Protein AF-B4CXI8-F1 (afdb_monomer_lite)

Sequence (390 aa):
MQQAVDWVYRADRFRELRPADNLKTLNFENDAVPLWERIGKAALFAEHVNKQRDRIVARIQELKQTIEDETHALPAFPRALFTRPLEKIRNILDGALRETPGESGTQRKQHEEPGTLRYHLQNLDVAHATEKLDALAREVGLDGDPPKPLAEIGGHLASGYREFRATFEKVAGDLENQTARIRAIDAQTLHAPADFDPLENWNTIKARPGIIADALSEELPVEAERLLQEFDAPAKLGNFQPLMQEARKLLESPKATLGALGGDVLTAENRLTGYREHLLAESGINVLVAALNAIMRALERPQVPSASVNDLASQPTLKAAKELVAQRAADCRQEGGAALVSTGVTFERWAETFTALENRQEPELSTSEADALVKGRLLRRTYALGGPAE

Organism: NCBI:txid497964

Structure (mmCIF, N/CA/C/O backbone):
data_AF-B4CXI8-F1
#
_entry.id   AF-B4CXI8-F1
#
loop_
_atom_site.group_PDB
_atom_site.id
_atom_site.type_symbol
_atom_site.label_atom_id
_atom_site.label_alt_id
_atom_site.label_comp_id
_atom_site.label_asym_id
_atom_site.label_entity_id
_atom_site.label_seq_id
_atom_site.pdbx_PDB_ins_code
_atom_site.Cartn_x
_atom_site.Cartn_y
_atom_site.Cartn_z
_atom_site.occupancy
_atom_site.B_iso_or_equiv
_atom_site.auth_seq_id
_atom_site.auth_comp_id
_atom_site.auth_asym_id
_atom_site.auth_atom_id
_atom_site.pdbx_PDB_model_num
ATOM 1 N N . MET A 1 1 ? 49.741 -8.094 -59.072 1.00 60.12 1 MET A N 1
ATOM 2 C CA . MET A 1 1 ? 48.309 -7.980 -59.432 1.00 60.12 1 MET A CA 1
ATOM 3 C C . MET A 1 1 ? 47.438 -8.860 -58.540 1.00 60.12 1 MET A C 1
ATOM 5 O O . MET A 1 1 ? 46.602 -8.309 -57.846 1.00 60.12 1 MET A O 1
ATOM 9 N N . GLN A 1 2 ? 47.697 -10.173 -58.449 1.00 62.91 2 GLN A N 1
ATOM 10 C CA . GLN A 1 2 ? 46.923 -11.091 -57.594 1.00 62.91 2 GLN A CA 1
ATOM 11 C C . GLN A 1 2 ? 46.882 -10.689 -56.107 1.00 62.91 2 GLN A C 1
ATOM 13 O O . GLN A 1 2 ? 45.812 -10.686 -55.522 1.00 62.91 2 GLN A O 1
ATOM 18 N N . GLN A 1 3 ? 48.002 -10.242 -55.520 1.00 67.19 3 GLN A N 1
ATOM 19 C CA . GLN A 1 3 ? 48.030 -9.736 -54.134 1.00 67.19 3 GLN A CA 1
ATOM 20 C C . GLN A 1 3 ? 47.141 -8.504 -53.907 1.00 67.19 3 GLN A C 1
ATOM 22 O O . GLN A 1 3 ? 46.532 -8.384 -52.852 1.00 67.19 3 GLN A O 1
ATOM 27 N N . ALA A 1 4 ? 47.039 -7.602 -54.888 1.00 71.25 4 ALA A N 1
ATOM 28 C CA . ALA A 1 4 ? 46.167 -6.432 -54.789 1.00 71.25 4 ALA A CA 1
ATOM 29 C C . ALA A 1 4 ? 44.686 -6.828 -54.918 1.00 71.25 4 ALA A C 1
ATOM 31 O O . ALA A 1 4 ? 43.844 -6.298 -54.203 1.00 71.25 4 ALA A O 1
ATOM 32 N N . VAL A 1 5 ? 44.377 -7.805 -55.780 1.00 72.69 5 VAL A N 1
ATOM 33 C CA . VAL A 1 5 ? 43.031 -8.389 -55.904 1.00 72.69 5 VAL A CA 1
ATOM 34 C C . VAL A 1 5 ? 42.634 -9.107 -54.612 1.00 72.69 5 VAL A C 1
ATOM 36 O O . VAL A 1 5 ? 41.563 -8.846 -54.080 1.00 72.69 5 VAL A O 1
ATOM 39 N N . ASP A 1 6 ? 43.529 -9.921 -54.054 1.00 75.44 6 ASP A N 1
ATOM 40 C CA . ASP A 1 6 ? 43.335 -10.661 -52.802 1.00 75.44 6 ASP A CA 1
ATOM 41 C C . ASP A 1 6 ? 43.170 -9.757 -51.568 1.00 75.44 6 ASP A C 1
ATOM 43 O O . ASP A 1 6 ? 42.535 -10.145 -50.583 1.00 75.44 6 ASP A O 1
ATOM 47 N N . TRP A 1 7 ? 43.741 -8.551 -51.617 1.00 81.81 7 TRP A N 1
ATOM 48 C CA . TRP A 1 7 ? 43.591 -7.530 -50.580 1.00 81.81 7 TRP A CA 1
ATOM 49 C C . TRP A 1 7 ? 42.216 -6.851 -50.619 1.00 81.81 7 TRP A C 1
ATOM 51 O O . TRP A 1 7 ? 41.669 -6.472 -49.582 1.00 81.81 7 TRP A O 1
ATOM 61 N N . VAL A 1 8 ? 41.642 -6.717 -51.817 1.00 77.50 8 VAL A N 1
ATOM 62 C CA . VAL A 1 8 ? 40.345 -6.070 -52.044 1.00 77.50 8 VAL A CA 1
ATOM 63 C C . VAL A 1 8 ? 39.193 -7.062 -51.903 1.00 77.50 8 VAL A C 1
ATOM 65 O O . VAL A 1 8 ? 38.181 -6.721 -51.296 1.00 77.50 8 VAL A O 1
ATOM 68 N N . TYR A 1 9 ? 39.331 -8.288 -52.418 1.00 79.81 9 TYR A N 1
ATOM 69 C CA . TYR A 1 9 ? 38.249 -9.270 -52.444 1.00 79.81 9 TYR A CA 1
ATOM 70 C C . TYR A 1 9 ? 38.735 -10.725 -52.437 1.00 79.81 9 TYR A C 1
ATOM 72 O O . TYR A 1 9 ? 39.538 -11.132 -53.273 1.00 79.81 9 TYR A O 1
ATOM 80 N N . ARG A 1 10 ? 38.162 -11.540 -51.538 1.00 83.12 10 ARG A N 1
ATOM 81 C CA . ARG A 1 10 ? 38.277 -13.008 -51.543 1.00 83.12 10 ARG A CA 1
ATOM 82 C C . ARG A 1 10 ? 36.940 -13.665 -51.209 1.00 83.12 10 ARG A C 1
ATOM 84 O O . ARG A 1 10 ? 36.555 -13.725 -50.045 1.00 83.12 10 ARG A O 1
ATOM 91 N N . ALA A 1 11 ? 36.259 -14.188 -52.228 1.00 77.50 11 ALA A N 1
ATOM 92 C CA . ALA A 1 11 ? 34.907 -14.744 -52.113 1.00 77.50 11 ALA A CA 1
ATOM 93 C C . ALA A 1 11 ? 34.785 -15.873 -51.074 1.00 77.50 11 ALA A C 1
ATOM 95 O O . ALA A 1 11 ? 33.886 -15.836 -50.236 1.00 77.50 11 ALA A O 1
ATOM 96 N N . ASP A 1 12 ? 35.696 -16.848 -51.105 1.00 83.38 12 ASP A N 1
ATOM 97 C CA . ASP A 1 12 ? 35.622 -18.029 -50.234 1.00 83.38 12 ASP A CA 1
ATOM 98 C C . ASP A 1 12 ? 35.820 -17.643 -48.765 1.00 83.38 12 ASP A C 1
ATOM 100 O O . ASP A 1 12 ? 35.023 -18.003 -47.903 1.00 83.38 12 ASP A O 1
ATOM 104 N N . ARG A 1 13 ? 36.823 -16.800 -48.492 1.00 82.25 13 ARG A N 1
ATOM 105 C CA . ARG A 1 13 ? 37.116 -16.312 -47.138 1.00 82.25 13 ARG A CA 1
ATOM 106 C C . ARG A 1 13 ? 36.057 -15.358 -46.605 1.00 82.25 13 ARG A C 1
ATOM 108 O O . ARG A 1 13 ? 35.780 -15.382 -45.413 1.00 82.25 13 ARG A O 1
ATOM 115 N N . PHE A 1 14 ? 35.441 -14.557 -47.471 1.00 80.19 14 PHE A N 1
ATOM 116 C CA . PHE A 1 14 ? 34.340 -13.676 -47.089 1.00 80.19 14 PHE A CA 1
ATOM 117 C C . PHE A 1 14 ? 33.129 -14.470 -46.577 1.00 80.19 14 PHE A C 1
ATOM 119 O O . PHE A 1 14 ? 32.518 -14.080 -45.588 1.00 80.19 14 PHE A O 1
ATOM 126 N N . ARG A 1 15 ? 32.812 -15.614 -47.203 1.00 81.12 15 ARG A N 1
ATOM 127 C CA . ARG A 1 15 ? 31.715 -16.503 -46.771 1.00 81.12 15 ARG A CA 1
ATOM 128 C C . ARG A 1 15 ? 32.012 -17.258 -45.474 1.00 81.12 15 ARG A C 1
ATOM 130 O O . ARG A 1 15 ? 31.083 -17.688 -44.803 1.00 81.12 15 ARG A O 1
ATOM 137 N N . GLU A 1 16 ? 33.287 -17.430 -45.134 1.00 86.19 16 GLU A N 1
ATOM 138 C CA . GLU A 1 16 ? 33.738 -18.102 -43.908 1.00 86.19 16 GLU A CA 1
ATOM 139 C C . GLU A 1 16 ? 33.805 -17.170 -42.686 1.00 86.19 16 GLU A C 1
ATOM 141 O O . GLU A 1 16 ? 34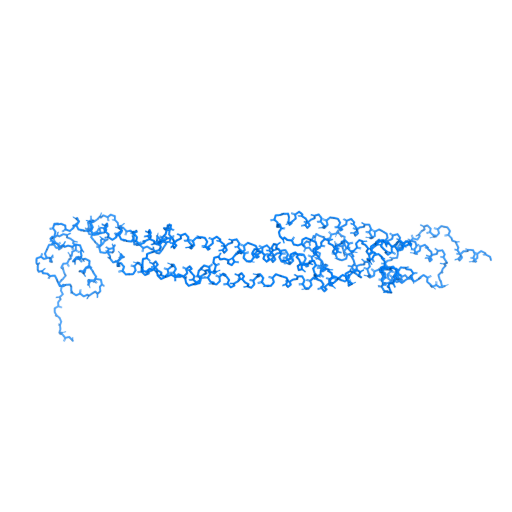.078 -17.642 -41.578 1.00 86.19 16 GLU A O 1
ATOM 146 N N . LEU A 1 17 ? 33.585 -15.859 -42.863 1.00 84.81 17 LEU A N 1
ATOM 147 C CA . LEU A 1 17 ? 33.659 -14.892 -41.770 1.00 84.81 17 LEU A CA 1
ATOM 148 C C . LEU A 1 17 ? 32.640 -15.213 -40.675 1.00 84.81 17 LEU A C 1
ATOM 150 O O . LEU A 1 17 ? 31.476 -15.514 -40.933 1.00 84.81 17 LEU A O 1
ATOM 154 N N . ARG A 1 18 ? 33.099 -15.110 -39.429 1.00 82.75 18 ARG A N 1
ATOM 155 C CA . ARG A 1 18 ? 32.285 -15.316 -38.232 1.00 82.75 18 ARG A CA 1
ATOM 156 C C . ARG A 1 18 ? 32.152 -14.010 -37.452 1.00 82.75 18 ARG A C 1
ATOM 158 O O . ARG A 1 18 ? 33.042 -13.159 -37.556 1.00 82.75 18 ARG A O 1
ATOM 165 N N . PRO A 1 19 ? 31.073 -13.847 -36.664 1.00 77.81 19 PRO A N 1
ATOM 166 C CA . PRO A 1 19 ? 30.973 -12.753 -35.706 1.00 77.81 19 PRO A CA 1
ATOM 167 C C . PRO A 1 19 ? 32.204 -12.724 -34.795 1.00 77.81 19 PRO A C 1
ATOM 169 O O . PRO A 1 19 ? 32.743 -13.774 -34.450 1.00 77.81 19 PRO A O 1
ATOM 172 N N . ALA A 1 20 ? 32.660 -11.529 -34.422 1.00 77.31 20 ALA A N 1
ATOM 173 C CA . ALA A 1 20 ? 33.782 -11.404 -33.499 1.00 77.31 20 ALA A CA 1
ATOM 174 C C . ALA A 1 20 ? 33.385 -11.858 -32.088 1.00 77.31 20 ALA A C 1
ATOM 176 O O . ALA A 1 20 ? 32.296 -11.525 -31.622 1.00 77.31 20 ALA A O 1
ATOM 177 N N . ASP A 1 21 ? 34.305 -12.533 -31.394 1.00 72.50 21 ASP A N 1
ATOM 178 C CA . ASP A 1 21 ? 34.105 -12.971 -30.005 1.00 72.50 21 ASP A CA 1
ATOM 179 C C . ASP A 1 21 ? 33.901 -11.781 -29.051 1.00 72.50 21 ASP A C 1
ATOM 181 O O . ASP A 1 21 ? 33.153 -11.871 -28.081 1.00 72.50 21 ASP A O 1
ATOM 185 N N . ASN A 1 22 ? 34.533 -10.637 -29.346 1.00 81.06 22 ASN A N 1
ATOM 186 C CA . ASN A 1 22 ? 34.316 -9.378 -28.637 1.00 81.06 22 ASN A CA 1
ATOM 187 C C . ASN A 1 22 ? 34.065 -8.226 -29.618 1.00 81.06 22 ASN A C 1
ATOM 189 O O . ASN A 1 22 ? 35.006 -7.639 -30.162 1.00 81.06 22 ASN A O 1
ATOM 193 N N . LEU A 1 23 ? 32.791 -7.863 -29.794 1.00 80.94 23 LEU A N 1
ATOM 194 C CA . LEU A 1 23 ? 32.364 -6.797 -30.706 1.00 80.94 23 LEU A CA 1
ATOM 195 C C . LEU A 1 23 ? 33.044 -5.452 -30.409 1.00 80.94 23 LEU A C 1
ATOM 197 O O . LEU A 1 23 ? 33.414 -4.750 -31.344 1.00 80.94 23 LEU A O 1
ATOM 201 N N . LYS A 1 24 ? 33.312 -5.123 -29.137 1.00 80.94 24 LYS A N 1
ATOM 202 C CA . LYS A 1 24 ? 33.915 -3.835 -28.739 1.00 80.94 24 LYS A CA 1
ATOM 203 C C . LYS A 1 24 ? 35.345 -3.626 -29.252 1.00 80.94 24 LYS A C 1
ATOM 205 O O . LYS A 1 24 ? 35.841 -2.507 -29.222 1.00 80.94 24 LYS A O 1
ATOM 210 N N . THR A 1 25 ? 36.013 -4.692 -29.693 1.00 79.56 25 THR A N 1
ATOM 211 C CA . THR A 1 25 ? 37.388 -4.643 -30.226 1.00 79.56 25 THR A CA 1
ATOM 212 C C . THR A 1 25 ? 37.448 -4.493 -31.744 1.00 79.56 25 THR A C 1
ATOM 214 O O . THR A 1 25 ? 38.537 -4.414 -32.313 1.00 79.56 25 THR A O 1
ATOM 217 N N . LEU A 1 26 ? 36.294 -4.465 -32.417 1.00 80.62 26 LEU A N 1
ATOM 218 C CA . LEU A 1 26 ? 36.233 -4.272 -33.858 1.00 80.62 26 LEU A CA 1
ATOM 219 C C . LEU A 1 26 ? 36.736 -2.873 -34.226 1.00 80.62 26 LEU A C 1
ATOM 221 O O . LEU A 1 26 ? 36.219 -1.867 -33.752 1.00 80.62 26 LEU A O 1
ATOM 225 N N . ASN A 1 27 ? 37.731 -2.834 -35.111 1.00 80.94 27 ASN A N 1
ATOM 226 C CA . ASN A 1 27 ? 38.244 -1.612 -35.714 1.00 80.94 27 ASN A CA 1
ATOM 227 C C . ASN A 1 27 ? 38.227 -1.769 -37.239 1.00 80.94 27 ASN A C 1
ATOM 229 O O . ASN A 1 27 ? 38.983 -2.569 -37.799 1.00 80.94 27 ASN A O 1
ATOM 233 N N . PHE A 1 28 ? 37.353 -1.013 -37.901 1.00 81.62 28 PHE A N 1
ATOM 234 C CA . PHE A 1 28 ? 37.185 -1.053 -39.355 1.00 81.62 28 PHE A CA 1
ATOM 235 C C . PHE A 1 28 ? 38.150 -0.124 -40.105 1.00 81.62 28 PHE A C 1
ATOM 237 O O . PHE A 1 28 ? 38.255 -0.216 -41.324 1.00 81.62 28 PHE A O 1
ATOM 244 N N . GLU A 1 29 ? 38.905 0.717 -39.401 1.00 81.25 29 GLU A N 1
ATOM 245 C CA . GLU A 1 29 ? 39.892 1.635 -39.986 1.00 81.25 29 GLU A CA 1
ATOM 246 C C . GLU A 1 29 ? 41.309 1.040 -40.004 1.00 81.25 29 GLU A C 1
ATOM 248 O O . GLU A 1 29 ? 42.255 1.665 -40.475 1.00 81.25 29 GLU A O 1
ATOM 253 N N . ASN A 1 30 ? 41.484 -0.193 -39.517 1.00 82.81 30 ASN A N 1
ATOM 254 C CA . ASN A 1 30 ? 42.788 -0.846 -39.501 1.00 82.81 30 ASN A CA 1
ATOM 255 C C . ASN A 1 30 ? 43.227 -1.287 -40.909 1.00 82.81 30 ASN A C 1
ATOM 257 O O . ASN A 1 30 ? 42.871 -2.369 -41.379 1.00 82.81 30 ASN A O 1
ATOM 261 N N . ASP A 1 31 ? 44.065 -0.476 -41.549 1.00 80.44 31 ASP A N 1
ATOM 262 C CA . ASP A 1 31 ? 44.635 -0.753 -42.871 1.00 80.44 31 ASP A CA 1
ATOM 263 C C . ASP A 1 31 ? 45.638 -1.915 -42.907 1.00 80.44 31 ASP A C 1
ATOM 265 O O . ASP A 1 31 ? 46.066 -2.307 -43.988 1.00 80.44 31 ASP A O 1
ATOM 269 N N . ALA A 1 32 ? 45.983 -2.522 -41.767 1.00 84.12 32 ALA A N 1
ATOM 270 C CA . ALA A 1 32 ? 46.736 -3.777 -41.740 1.00 84.12 32 ALA A CA 1
ATOM 271 C C . ALA A 1 32 ? 45.868 -5.010 -42.074 1.00 84.12 32 ALA A C 1
ATOM 273 O O . ALA A 1 32 ? 46.399 -6.114 -42.200 1.00 84.12 32 ALA A O 1
ATOM 274 N N . VAL A 1 33 ? 44.546 -4.839 -42.209 1.00 85.56 33 VAL A N 1
ATOM 275 C CA . VAL A 1 33 ? 43.580 -5.909 -42.495 1.00 85.56 33 VAL A CA 1
ATOM 276 C C . VAL A 1 33 ? 42.985 -5.730 -43.905 1.00 85.56 33 VAL A C 1
ATOM 278 O O . VAL A 1 33 ? 42.644 -4.606 -44.291 1.00 85.56 33 VAL A O 1
ATOM 281 N N . PRO A 1 34 ? 42.804 -6.815 -44.687 1.00 86.56 34 PRO A N 1
ATOM 282 C CA . PRO A 1 34 ? 42.189 -6.744 -46.012 1.00 86.56 34 PRO A CA 1
ATOM 283 C C . PRO A 1 34 ? 40.810 -6.070 -46.013 1.00 86.56 34 PRO A C 1
ATOM 285 O O . PRO A 1 34 ? 40.027 -6.189 -45.068 1.00 86.56 34 PRO A O 1
ATOM 288 N N . LEU A 1 35 ? 40.477 -5.380 -47.107 1.00 84.31 35 LEU A N 1
ATOM 289 C CA . LEU A 1 35 ? 39.226 -4.622 -47.225 1.00 84.31 35 LEU A CA 1
ATOM 290 C C . LEU A 1 35 ? 37.986 -5.525 -47.127 1.00 84.31 35 LEU A C 1
ATOM 292 O O . LEU A 1 35 ? 37.035 -5.184 -46.426 1.00 84.31 35 LEU A O 1
ATOM 296 N N . TRP A 1 36 ? 38.006 -6.694 -47.775 1.00 86.62 36 TRP A N 1
ATOM 297 C CA . TRP A 1 36 ? 36.882 -7.637 -47.739 1.00 86.62 36 TRP A CA 1
ATOM 298 C C . TRP A 1 36 ? 36.571 -8.139 -46.323 1.00 86.62 36 TRP A C 1
ATOM 300 O O . TRP A 1 36 ? 35.405 -8.336 -45.990 1.00 86.62 36 TRP A O 1
ATOM 310 N N . GLU A 1 37 ? 37.589 -8.310 -45.476 1.00 86.00 37 GLU A N 1
ATOM 311 C CA . GLU A 1 37 ? 37.416 -8.752 -44.091 1.00 86.00 37 GLU A CA 1
ATOM 312 C C . GLU A 1 37 ? 36.790 -7.645 -43.235 1.00 86.00 37 GLU A C 1
ATOM 314 O O . GLU A 1 37 ? 35.876 -7.911 -42.454 1.00 86.00 37 GLU A O 1
ATOM 319 N N . ARG A 1 38 ? 37.225 -6.392 -43.424 1.00 86.12 38 ARG A N 1
ATOM 320 C CA . ARG A 1 38 ? 36.652 -5.220 -42.743 1.00 86.12 38 ARG A CA 1
ATOM 321 C C . ARG A 1 38 ? 35.181 -5.016 -43.110 1.00 86.12 38 ARG A C 1
ATOM 323 O O . ARG A 1 38 ? 34.351 -4.879 -42.215 1.00 86.12 38 ARG A O 1
ATOM 330 N N . ILE A 1 39 ? 34.850 -5.086 -44.404 1.00 85.81 39 ILE A N 1
ATOM 331 C CA . ILE A 1 39 ? 33.466 -4.992 -44.901 1.00 85.81 39 ILE A CA 1
ATOM 332 C C . ILE A 1 39 ? 32.610 -6.134 -44.346 1.00 85.81 39 ILE A C 1
ATOM 334 O O . ILE A 1 39 ? 31.503 -5.896 -43.867 1.00 85.81 39 ILE A O 1
ATOM 338 N N . GLY A 1 40 ? 33.113 -7.370 -44.373 1.00 85.50 40 GLY A N 1
ATOM 339 C CA . GLY A 1 40 ? 32.363 -8.519 -43.870 1.00 85.50 40 GLY A CA 1
ATOM 340 C C . GLY A 1 40 ? 32.109 -8.449 -42.361 1.00 85.50 40 GLY A C 1
ATOM 341 O O . GLY A 1 40 ? 30.989 -8.690 -41.917 1.00 85.50 40 GLY A O 1
ATOM 342 N N . LYS A 1 41 ? 33.101 -8.030 -41.563 1.00 86.88 41 LYS A N 1
ATOM 343 C CA . LYS A 1 41 ? 32.921 -7.803 -40.117 1.00 86.88 41 LYS A CA 1
ATOM 344 C C . LYS A 1 41 ? 31.943 -6.660 -39.821 1.00 86.88 41 LYS A C 1
ATOM 346 O O . LYS A 1 41 ? 31.151 -6.784 -38.890 1.00 86.88 41 LYS A O 1
ATOM 351 N N . ALA A 1 42 ? 31.954 -5.587 -40.614 1.00 86.38 42 ALA A N 1
ATOM 352 C CA . ALA A 1 42 ? 30.977 -4.505 -40.497 1.00 86.38 42 ALA A CA 1
ATOM 353 C C . ALA A 1 42 ? 29.550 -4.980 -40.828 1.00 86.38 42 ALA A C 1
ATOM 355 O O . ALA A 1 42 ? 28.613 -4.651 -40.101 1.00 86.38 42 ALA A O 1
ATOM 356 N N . ALA A 1 43 ? 29.383 -5.813 -41.861 1.00 86.62 43 ALA A N 1
ATOM 357 C CA . ALA A 1 43 ? 28.094 -6.415 -42.206 1.00 86.62 43 ALA A CA 1
ATOM 358 C C . ALA A 1 43 ? 27.557 -7.320 -41.081 1.00 86.62 43 ALA A C 1
ATOM 360 O O . ALA A 1 43 ? 26.394 -7.199 -40.701 1.00 86.62 43 ALA A O 1
ATOM 361 N N . LEU A 1 44 ? 28.414 -8.160 -40.491 1.00 87.62 44 LEU A N 1
ATOM 362 C CA . LEU A 1 44 ? 28.055 -9.010 -39.348 1.00 87.62 44 LEU A CA 1
ATOM 363 C C . LEU A 1 44 ? 27.682 -8.190 -38.103 1.00 87.62 44 LEU A C 1
ATOM 365 O O . LEU A 1 44 ? 26.757 -8.548 -37.374 1.00 87.62 44 LEU A O 1
ATOM 369 N N . PHE A 1 45 ? 28.371 -7.072 -37.859 1.00 90.12 45 PHE A N 1
ATOM 370 C CA . PHE A 1 45 ? 28.004 -6.153 -36.783 1.00 90.12 45 PHE A CA 1
ATOM 371 C C . PHE A 1 45 ? 26.642 -5.491 -37.043 1.00 90.12 45 PHE A C 1
ATOM 373 O O . PHE A 1 45 ? 25.800 -5.451 -36.147 1.00 90.12 45 PHE A O 1
ATOM 380 N N . ALA A 1 46 ? 26.374 -5.043 -38.271 1.00 89.12 46 ALA A N 1
ATOM 381 C CA . ALA A 1 46 ? 25.073 -4.487 -38.641 1.00 89.12 46 ALA A CA 1
ATOM 382 C C . ALA A 1 46 ? 23.934 -5.515 -38.490 1.00 89.12 46 ALA A C 1
ATOM 384 O O . ALA A 1 46 ? 22.847 -5.174 -38.017 1.00 89.12 46 ALA A O 1
ATOM 385 N N . GLU A 1 47 ? 24.172 -6.781 -38.840 1.00 89.88 47 GLU A N 1
ATOM 386 C CA . GLU A 1 47 ? 23.223 -7.874 -38.605 1.00 89.88 47 GLU A CA 1
ATOM 387 C C . GLU A 1 47 ? 22.963 -8.075 -37.104 1.00 89.88 47 GLU A C 1
ATOM 389 O O . GLU A 1 47 ? 21.807 -8.164 -36.682 1.00 89.88 47 GLU A O 1
ATOM 394 N N . HIS A 1 48 ? 24.017 -8.065 -36.281 1.00 89.94 48 HIS A N 1
ATOM 395 C CA . HIS A 1 48 ? 23.890 -8.147 -34.826 1.00 89.94 48 HIS A CA 1
ATOM 396 C C . HIS A 1 48 ? 23.029 -7.008 -34.259 1.00 89.94 48 HIS A C 1
ATOM 398 O O . HIS A 1 48 ? 22.108 -7.268 -33.483 1.00 89.94 48 HIS A O 1
ATOM 404 N N . VAL A 1 49 ? 23.284 -5.762 -34.670 1.00 92.31 49 VAL A N 1
ATOM 405 C CA . VAL A 1 49 ? 22.519 -4.587 -34.222 1.00 92.31 49 VAL A CA 1
ATOM 406 C C . VAL A 1 49 ? 21.042 -4.708 -34.608 1.00 92.31 49 VAL A C 1
ATOM 408 O O . VAL A 1 49 ? 20.173 -4.479 -33.766 1.00 92.31 49 VAL A O 1
ATOM 411 N N . ASN A 1 50 ? 20.735 -5.124 -35.842 1.00 92.38 50 ASN A N 1
ATOM 412 C CA . ASN A 1 50 ? 19.352 -5.344 -36.280 1.00 92.38 50 ASN A CA 1
ATOM 413 C C . ASN A 1 50 ? 18.662 -6.448 -35.469 1.00 92.38 50 ASN A C 1
ATOM 415 O O . ASN A 1 50 ? 17.545 -6.256 -34.990 1.00 92.38 50 ASN A O 1
ATOM 419 N N . LYS A 1 51 ? 19.346 -7.574 -35.242 1.00 92.19 51 LYS A N 1
ATOM 420 C CA . LYS A 1 51 ? 18.814 -8.675 -34.433 1.00 92.19 51 LYS A CA 1
ATOM 421 C C . LYS A 1 51 ? 18.529 -8.236 -32.996 1.00 92.19 51 LYS A C 1
ATOM 423 O O . LYS A 1 51 ? 17.496 -8.600 -32.438 1.00 92.19 51 LYS A O 1
ATOM 428 N N . GLN A 1 52 ? 19.422 -7.456 -32.388 1.00 92.19 52 GLN A N 1
ATOM 429 C CA . GLN A 1 52 ? 19.207 -6.927 -31.039 1.00 92.19 52 GLN A CA 1
ATOM 430 C C . GLN A 1 52 ? 18.063 -5.917 -30.990 1.00 92.19 52 GLN A C 1
ATOM 432 O O . GLN A 1 52 ? 17.247 -5.999 -30.074 1.00 92.19 52 GLN A O 1
ATOM 437 N N . ARG A 1 53 ? 17.938 -5.023 -31.985 1.00 94.12 53 ARG A N 1
ATOM 438 C CA . ARG A 1 53 ? 16.762 -4.149 -32.106 1.00 94.12 53 ARG A CA 1
ATOM 439 C C . ARG A 1 53 ? 15.489 -4.977 -32.062 1.00 94.12 53 ARG A C 1
ATOM 441 O O . ARG A 1 53 ? 14.624 -4.688 -31.244 1.00 94.12 53 ARG A O 1
ATOM 448 N N . ASP A 1 54 ? 15.365 -5.971 -32.937 1.00 94.31 54 ASP A N 1
ATOM 449 C CA . ASP A 1 54 ? 14.119 -6.729 -33.081 1.00 94.31 54 ASP A CA 1
ATOM 450 C C . ASP A 1 54 ? 13.745 -7.436 -31.776 1.00 94.31 54 ASP A C 1
ATOM 452 O O . ASP A 1 54 ? 12.588 -7.395 -31.356 1.00 94.31 54 ASP A O 1
ATOM 456 N N . ARG A 1 55 ? 14.742 -7.987 -31.071 1.00 95.12 55 ARG A N 1
ATOM 457 C CA . ARG A 1 55 ? 14.552 -8.565 -29.734 1.00 95.12 55 ARG A CA 1
ATOM 458 C C . ARG A 1 55 ? 14.083 -7.526 -28.716 1.00 95.12 55 ARG A C 1
ATOM 460 O O . ARG A 1 55 ? 13.119 -7.789 -28.002 1.00 95.12 55 ARG A O 1
ATOM 467 N N . ILE A 1 56 ? 14.727 -6.357 -28.647 1.00 96.06 56 ILE A N 1
ATOM 468 C CA . ILE A 1 56 ? 14.344 -5.286 -27.712 1.00 96.06 56 ILE A CA 1
ATOM 469 C C . ILE A 1 56 ? 12.928 -4.787 -28.014 1.00 96.06 56 ILE A C 1
ATOM 471 O O . ILE A 1 56 ? 12.120 -4.644 -27.101 1.00 96.06 56 ILE A O 1
ATOM 475 N N . VAL A 1 57 ? 12.597 -4.558 -29.286 1.00 95.44 57 VAL A N 1
ATOM 476 C CA . VAL A 1 57 ? 11.278 -4.066 -29.707 1.00 95.44 57 VAL A CA 1
ATOM 477 C C . VAL A 1 57 ? 10.176 -5.074 -29.387 1.00 95.44 57 VAL A C 1
ATOM 479 O O . VAL A 1 57 ? 9.137 -4.671 -28.862 1.00 95.44 57 VAL A O 1
ATOM 482 N N . ALA A 1 58 ? 10.400 -6.365 -29.649 1.00 95.50 58 ALA A N 1
ATOM 483 C CA . ALA A 1 58 ? 9.465 -7.419 -29.261 1.00 95.50 58 ALA A CA 1
ATOM 484 C C . ALA A 1 58 ? 9.264 -7.440 -27.739 1.00 95.50 58 ALA A C 1
ATOM 486 O O . ALA A 1 58 ? 8.131 -7.382 -27.256 1.00 95.50 58 ALA A O 1
ATOM 487 N N . ARG A 1 59 ? 10.366 -7.391 -26.979 1.00 95.69 59 ARG A N 1
ATOM 488 C CA . ARG A 1 59 ? 10.329 -7.395 -25.515 1.00 95.69 59 ARG A CA 1
ATOM 489 C C . ARG A 1 59 ? 9.594 -6.187 -24.935 1.00 95.69 59 ARG A C 1
ATOM 491 O O . ARG A 1 59 ? 8.867 -6.328 -23.959 1.00 95.69 59 ARG A O 1
ATOM 498 N N . ILE A 1 60 ? 9.724 -5.007 -25.541 1.00 96.50 60 ILE A N 1
ATOM 499 C CA . ILE A 1 60 ? 8.978 -3.806 -25.134 1.00 96.50 60 ILE A CA 1
ATOM 500 C C . ILE A 1 60 ? 7.465 -4.035 -25.203 1.00 96.50 60 ILE A C 1
ATOM 502 O O . ILE A 1 60 ? 6.755 -3.600 -24.298 1.00 96.50 60 ILE A O 1
ATOM 506 N N . GLN A 1 61 ? 6.961 -4.701 -26.247 1.00 95.81 61 GLN A N 1
ATOM 507 C CA . GLN A 1 61 ? 5.522 -4.966 -26.360 1.00 95.81 61 GLN A CA 1
ATOM 508 C C . GLN A 1 61 ? 5.046 -5.933 -25.277 1.00 95.81 61 GLN A C 1
ATOM 510 O O . GLN A 1 61 ? 4.033 -5.666 -24.635 1.00 95.81 61 GLN A O 1
ATOM 515 N N . GLU A 1 62 ? 5.811 -6.996 -25.019 1.00 95.50 62 GLU A N 1
ATOM 516 C CA . GLU A 1 62 ? 5.526 -7.940 -23.933 1.00 95.50 62 GLU A CA 1
ATOM 517 C C . GLU A 1 62 ? 5.456 -7.226 -22.578 1.00 95.50 62 GLU A C 1
ATOM 519 O O . GLU A 1 62 ? 4.481 -7.380 -21.851 1.00 95.50 62 GLU A O 1
ATOM 524 N N . LEU A 1 63 ? 6.447 -6.384 -22.260 1.00 96.31 63 LEU A N 1
ATOM 525 C CA . LEU A 1 63 ? 6.485 -5.652 -20.992 1.00 96.31 63 LEU A CA 1
ATOM 526 C C . LEU A 1 63 ? 5.334 -4.650 -20.856 1.00 96.31 63 LEU A C 1
ATOM 528 O O . LEU A 1 63 ? 4.758 -4.534 -19.778 1.00 96.31 63 LEU A O 1
ATOM 532 N N . LYS A 1 64 ? 4.974 -3.937 -21.933 1.00 96.06 64 LYS A N 1
ATOM 533 C CA . LYS A 1 64 ? 3.814 -3.030 -21.922 1.00 96.06 64 LYS A CA 1
ATOM 534 C C . LYS A 1 64 ? 2.522 -3.797 -21.642 1.00 96.06 64 LYS A C 1
ATOM 536 O O . LYS A 1 64 ? 1.719 -3.314 -20.850 1.00 96.06 64 LYS A O 1
ATOM 541 N N . GLN A 1 65 ? 2.352 -4.977 -22.239 1.00 95.75 65 GLN A N 1
ATOM 542 C CA . GLN A 1 65 ? 1.189 -5.824 -21.986 1.00 95.75 65 GLN A CA 1
ATOM 543 C C . GLN A 1 65 ? 1.174 -6.346 -20.545 1.00 95.75 65 GLN A C 1
ATOM 545 O O . GLN A 1 65 ? 0.159 -6.215 -19.875 1.00 95.75 65 GLN A O 1
ATOM 550 N N . THR A 1 66 ? 2.305 -6.839 -20.027 1.00 95.50 66 THR A N 1
ATOM 551 C CA . THR A 1 66 ? 2.408 -7.268 -18.623 1.00 95.50 66 THR A CA 1
ATOM 552 C C . THR A 1 66 ? 2.042 -6.140 -17.658 1.00 95.50 66 THR A C 1
ATOM 554 O O . THR A 1 66 ? 1.287 -6.370 -16.720 1.00 95.50 66 THR A O 1
ATOM 557 N N . ILE A 1 67 ? 2.528 -4.915 -17.892 1.00 95.69 67 ILE A N 1
ATOM 558 C CA . ILE A 1 67 ? 2.184 -3.752 -17.061 1.00 95.69 67 ILE A CA 1
ATOM 559 C C . ILE A 1 67 ? 0.678 -3.469 -17.105 1.00 95.69 67 ILE A C 1
ATOM 561 O O . ILE A 1 67 ? 0.091 -3.166 -16.066 1.00 95.69 67 ILE A O 1
ATOM 565 N N . GLU A 1 68 ? 0.054 -3.553 -18.280 1.00 93.94 68 GLU A N 1
ATOM 566 C CA . GLU A 1 68 ? -1.390 -3.350 -18.433 1.00 93.94 68 GLU A CA 1
ATOM 567 C C . GLU A 1 68 ? -2.184 -4.412 -17.660 1.00 93.94 68 GLU A C 1
ATOM 569 O O . GLU A 1 68 ? -3.044 -4.064 -16.851 1.00 93.94 68 GLU A O 1
ATOM 574 N N . ASP A 1 69 ? -1.836 -5.688 -17.834 1.00 94.31 69 ASP A N 1
ATOM 575 C CA . ASP A 1 69 ? -2.513 -6.819 -17.193 1.00 94.31 69 ASP A CA 1
ATOM 576 C C . ASP A 1 69 ? -2.379 -6.762 -15.662 1.00 94.31 69 ASP A C 1
ATOM 578 O O . ASP A 1 69 ? -3.367 -6.883 -14.935 1.00 94.31 69 ASP A O 1
ATOM 582 N N . GLU A 1 70 ? -1.167 -6.509 -15.156 1.00 94.12 70 GLU A N 1
ATOM 583 C CA . GLU A 1 70 ? -0.873 -6.431 -13.719 1.00 94.12 70 GLU A CA 1
ATOM 584 C C . GLU A 1 70 ? -1.534 -5.229 -13.028 1.00 94.12 70 GLU A C 1
ATOM 586 O O . GLU A 1 70 ? -1.735 -5.249 -11.814 1.00 94.12 70 GLU A O 1
ATOM 591 N N . THR A 1 71 ? -1.876 -4.177 -13.777 1.00 93.94 71 THR A N 1
ATOM 592 C CA . THR A 1 71 ? -2.440 -2.935 -13.222 1.00 93.94 71 THR A CA 1
ATOM 593 C C . THR A 1 71 ? -3.881 -2.685 -13.649 1.00 93.94 71 THR A C 1
ATOM 595 O O . THR A 1 71 ? -4.441 -1.638 -13.320 1.00 93.94 71 THR A O 1
ATOM 598 N N . HIS A 1 72 ? -4.523 -3.632 -14.339 1.00 91.06 72 HIS A N 1
ATOM 599 C CA . HIS A 1 72 ? -5.913 -3.512 -14.781 1.00 91.06 72 HIS A CA 1
ATOM 600 C C . HIS A 1 72 ? -6.870 -3.230 -13.608 1.00 91.06 72 HIS A C 1
ATOM 602 O O . HIS A 1 72 ? -7.753 -2.382 -13.714 1.00 91.06 72 HIS A O 1
ATOM 608 N N . ALA A 1 73 ? -6.649 -3.886 -12.464 1.00 90.44 73 ALA A N 1
ATOM 609 C CA . ALA A 1 73 ? -7.434 -3.695 -11.242 1.00 90.44 73 ALA A CA 1
ATOM 610 C C . ALA A 1 73 ? -7.093 -2.405 -10.463 1.00 90.44 73 ALA A C 1
ATOM 612 O O . ALA A 1 73 ? -7.718 -2.125 -9.444 1.00 90.44 73 ALA A O 1
ATOM 613 N N . LEU A 1 74 ? -6.116 -1.618 -10.928 1.00 90.75 74 LEU A N 1
ATOM 614 C CA . LEU A 1 74 ? -5.643 -0.385 -10.296 1.00 90.75 74 LEU A CA 1
ATOM 615 C C . LEU A 1 74 ? -5.972 0.818 -11.205 1.00 90.75 74 LEU A C 1
ATOM 617 O O . LEU A 1 74 ? -5.106 1.281 -11.949 1.00 90.75 74 LEU A O 1
ATOM 621 N N . PRO A 1 75 ? -7.214 1.337 -11.192 1.00 82.94 75 PRO A N 1
ATOM 622 C CA . PRO A 1 75 ? -7.675 2.326 -12.175 1.00 82.94 75 PRO A CA 1
ATOM 623 C C . PRO A 1 75 ? -6.920 3.662 -12.120 1.00 82.94 75 PRO A C 1
ATOM 625 O O . PRO A 1 75 ? -6.743 4.305 -13.149 1.00 82.94 75 PRO A O 1
ATOM 628 N N . ALA A 1 76 ? -6.443 4.059 -10.939 1.00 89.31 76 ALA A N 1
ATOM 629 C CA . ALA A 1 76 ? -5.692 5.295 -10.718 1.00 89.31 76 ALA A CA 1
ATOM 630 C C . ALA A 1 76 ? -4.168 5.138 -10.915 1.00 89.31 76 ALA A C 1
ATOM 632 O O . ALA A 1 76 ? -3.402 6.080 -10.716 1.00 89.31 76 ALA A O 1
ATOM 633 N N . PHE A 1 77 ? -3.694 3.947 -11.293 1.00 95.44 77 PHE A N 1
ATOM 634 C CA . PHE A 1 77 ? -2.270 3.711 -11.489 1.00 95.44 77 PHE A CA 1
ATOM 635 C C . PHE A 1 77 ? -1.760 4.440 -12.750 1.00 95.44 77 PHE A C 1
ATOM 637 O O . PHE A 1 77 ? -2.297 4.220 -13.841 1.00 95.44 77 PHE A O 1
ATOM 644 N N . PRO A 1 78 ? -0.689 5.256 -12.670 1.00 95.62 78 PRO A N 1
ATOM 645 C CA . PRO A 1 78 ? -0.185 6.031 -13.801 1.00 95.62 78 PRO A CA 1
ATOM 646 C C . PRO A 1 78 ? 0.610 5.156 -14.789 1.00 95.62 78 PRO A C 1
ATOM 648 O O . PRO A 1 78 ? 1.828 5.276 -14.917 1.00 95.62 78 PRO A O 1
ATOM 651 N N . ARG A 1 79 ? -0.068 4.281 -15.547 1.00 95.50 79 ARG A N 1
ATOM 652 C CA . ARG A 1 79 ? 0.555 3.337 -16.507 1.00 95.50 79 ARG A CA 1
ATOM 653 C C . ARG A 1 79 ? 1.482 4.031 -17.508 1.00 95.50 79 ARG A C 1
ATOM 655 O O . ARG A 1 79 ? 2.545 3.509 -17.849 1.00 95.50 79 ARG A O 1
ATOM 662 N N . ALA A 1 80 ? 1.100 5.231 -17.950 1.00 95.19 80 ALA A N 1
ATOM 663 C CA . ALA A 1 80 ? 1.865 6.047 -18.892 1.00 95.19 80 ALA A CA 1
ATOM 664 C C . ALA A 1 80 ? 3.292 6.359 -18.408 1.00 95.19 80 ALA A C 1
ATOM 666 O O . ALA A 1 80 ? 4.197 6.469 -19.239 1.00 95.19 80 ALA A O 1
ATOM 667 N N . LEU A 1 81 ? 3.505 6.434 -17.087 1.00 97.00 81 LEU A N 1
ATOM 668 C CA . LEU A 1 81 ? 4.807 6.686 -16.468 1.00 97.00 81 LEU A CA 1
ATOM 669 C C . LEU A 1 81 ? 5.842 5.606 -16.810 1.00 97.00 81 LEU A C 1
ATOM 671 O O . LEU A 1 81 ? 7.033 5.897 -16.852 1.00 97.00 81 LEU A O 1
ATOM 675 N N . PHE A 1 82 ? 5.394 4.385 -17.117 1.00 96.62 82 PHE A N 1
ATOM 676 C CA . PHE A 1 82 ? 6.259 3.244 -17.428 1.00 96.62 82 PHE A CA 1
ATOM 677 C C . PHE A 1 82 ? 6.156 2.815 -18.896 1.00 96.62 82 PHE A C 1
ATOM 679 O O . PHE A 1 82 ? 7.160 2.457 -19.512 1.00 96.62 82 PHE A O 1
ATOM 686 N N . THR A 1 83 ? 4.976 2.926 -19.514 1.00 96.44 83 THR A N 1
ATOM 687 C CA . THR A 1 83 ? 4.787 2.510 -20.913 1.00 96.44 83 THR A CA 1
ATOM 688 C C . THR A 1 83 ? 5.354 3.507 -21.926 1.00 96.44 83 THR A C 1
ATOM 690 O O . THR A 1 83 ? 5.857 3.081 -22.970 1.00 96.44 83 THR A O 1
ATOM 693 N N . ARG A 1 84 ? 5.341 4.821 -21.646 1.00 96.44 84 ARG A N 1
ATOM 694 C CA . ARG A 1 84 ? 5.927 5.826 -22.554 1.00 96.44 84 ARG A CA 1
ATOM 695 C C . ARG A 1 84 ? 7.461 5.822 -22.557 1.00 96.44 84 ARG A C 1
ATOM 697 O O . ARG A 1 84 ? 8.034 5.970 -23.635 1.00 96.44 84 ARG A O 1
ATOM 704 N N . PRO A 1 85 ? 8.173 5.631 -21.433 1.00 96.81 85 PRO A N 1
ATOM 705 C CA . PRO A 1 85 ? 9.620 5.434 -21.485 1.00 96.81 85 PRO A CA 1
ATOM 706 C C . PRO A 1 85 ? 10.048 4.176 -22.250 1.00 96.81 85 PRO A C 1
ATOM 708 O O . PRO A 1 85 ? 10.977 4.249 -23.051 1.00 96.81 85 PRO A O 1
ATOM 711 N N . LEU A 1 86 ? 9.324 3.057 -22.111 1.00 97.00 86 LEU A N 1
ATOM 712 C CA . LEU A 1 86 ? 9.552 1.866 -22.945 1.00 97.00 86 LEU A CA 1
ATOM 713 C C . LEU A 1 86 ? 9.374 2.186 -24.438 1.00 97.00 86 LEU A C 1
ATOM 715 O O . LEU A 1 86 ? 10.175 1.794 -25.284 1.00 97.00 86 LEU A O 1
ATOM 719 N N . GLU A 1 87 ? 8.361 2.984 -24.764 1.00 95.50 87 GLU A N 1
ATOM 72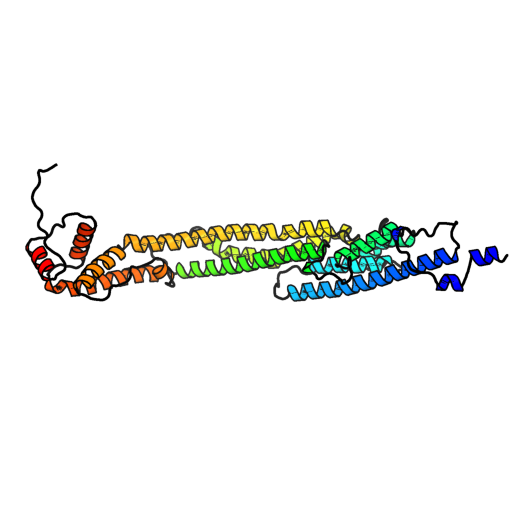0 C CA . GLU A 1 87 ? 8.130 3.490 -26.114 1.00 95.50 87 GLU A CA 1
ATOM 721 C C . GLU A 1 87 ? 9.279 4.392 -26.613 1.00 95.50 87 GLU A C 1
ATOM 723 O O . GLU A 1 87 ? 9.644 4.363 -27.791 1.00 95.50 87 GLU A O 1
ATOM 728 N N . LYS A 1 88 ? 9.927 5.161 -25.730 1.00 95.25 88 LYS A N 1
ATOM 729 C CA . LYS A 1 88 ? 11.126 5.935 -26.088 1.00 95.25 88 LYS A CA 1
ATOM 730 C C . LYS A 1 88 ? 12.299 5.037 -26.466 1.00 95.25 88 LYS A C 1
ATOM 732 O O . LYS A 1 88 ? 12.995 5.386 -27.413 1.00 95.25 88 LYS A O 1
ATOM 737 N N . ILE A 1 89 ? 12.488 3.887 -25.813 1.00 96.50 89 ILE A N 1
ATOM 738 C CA . ILE A 1 89 ? 13.529 2.917 -26.199 1.00 96.50 89 ILE A CA 1
ATOM 739 C C . ILE A 1 89 ? 13.315 2.456 -27.645 1.00 96.50 89 ILE A C 1
ATOM 741 O O . ILE A 1 89 ? 14.249 2.516 -28.445 1.00 96.50 89 ILE A O 1
ATOM 745 N N . ARG A 1 90 ? 12.078 2.089 -28.016 1.00 95.00 90 ARG A N 1
ATOM 746 C CA . ARG A 1 90 ? 11.734 1.754 -29.411 1.00 95.00 90 ARG A CA 1
ATOM 747 C C . ARG A 1 90 ? 12.098 2.896 -30.361 1.00 95.00 90 ARG A C 1
ATOM 749 O O . ARG A 1 90 ? 12.781 2.678 -31.354 1.00 95.00 90 ARG A O 1
ATOM 756 N N . ASN A 1 91 ? 11.710 4.124 -30.021 1.00 94.12 91 ASN A N 1
ATOM 757 C CA . ASN A 1 91 ? 11.999 5.294 -30.849 1.00 94.12 91 ASN A CA 1
ATOM 758 C C . ASN A 1 91 ? 13.502 5.607 -30.986 1.00 94.12 91 ASN A C 1
ATOM 760 O O . ASN A 1 91 ? 13.913 6.092 -32.039 1.00 94.12 91 ASN A O 1
ATOM 764 N N . ILE A 1 92 ? 14.319 5.345 -29.958 1.00 94.62 92 ILE A N 1
ATOM 765 C CA . ILE A 1 92 ? 15.785 5.469 -30.032 1.00 94.62 92 ILE A CA 1
ATOM 766 C C . ILE A 1 92 ? 16.335 4.480 -31.059 1.00 94.62 92 ILE A C 1
ATOM 768 O O . ILE A 1 92 ? 17.092 4.879 -31.941 1.00 94.62 92 ILE A O 1
ATOM 772 N N . LEU A 1 93 ? 15.928 3.211 -30.974 1.00 94.12 93 LEU A N 1
ATOM 773 C CA . LEU A 1 93 ? 16.391 2.162 -31.882 1.00 94.12 93 LEU A CA 1
ATOM 774 C C . LEU A 1 93 ? 15.955 2.420 -33.330 1.00 94.12 93 LEU A C 1
ATOM 776 O O . LEU A 1 93 ? 16.769 2.322 -34.247 1.00 94.12 93 LEU A O 1
ATOM 780 N N . ASP A 1 94 ? 14.695 2.812 -33.533 1.00 91.62 94 ASP A N 1
ATOM 781 C CA . ASP A 1 94 ? 14.170 3.147 -34.858 1.00 91.62 94 ASP A CA 1
ATOM 782 C C . ASP A 1 94 ? 14.873 4.374 -35.451 1.00 91.62 94 ASP A C 1
ATOM 784 O O . ASP A 1 94 ? 15.207 4.387 -36.633 1.00 91.62 94 ASP A O 1
ATOM 788 N N . GLY A 1 95 ? 15.119 5.410 -34.642 1.00 89.62 95 GLY A N 1
ATOM 789 C CA . GLY A 1 95 ? 15.832 6.611 -35.081 1.00 89.62 95 GLY A CA 1
ATOM 790 C C . GLY A 1 95 ? 17.304 6.346 -35.388 1.00 89.62 95 GLY A C 1
ATOM 791 O O . GLY A 1 95 ? 17.863 6.944 -36.302 1.00 89.62 95 GLY A O 1
ATOM 792 N N . ALA A 1 96 ? 17.935 5.418 -34.667 1.00 91.25 96 ALA A N 1
ATOM 793 C CA .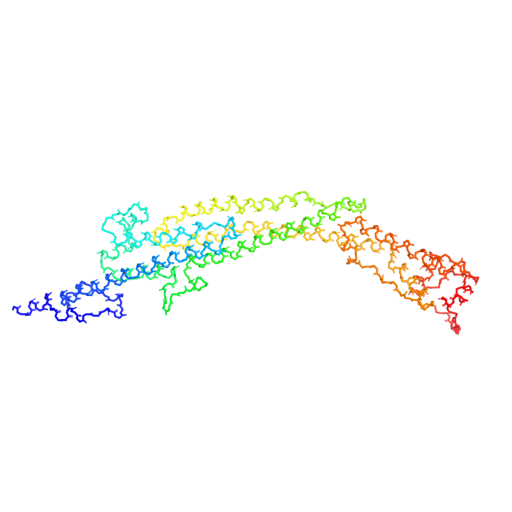 ALA A 1 96 ? 19.341 5.107 -34.872 1.00 91.25 96 ALA A CA 1
ATOM 794 C C . ALA A 1 96 ? 19.630 4.487 -36.244 1.00 91.25 96 ALA A C 1
ATOM 796 O O . ALA A 1 96 ? 20.666 4.783 -36.838 1.00 91.25 96 ALA A O 1
ATOM 797 N N . LEU A 1 97 ? 18.707 3.670 -36.760 1.00 87.44 97 LEU A N 1
ATOM 798 C CA . LEU A 1 97 ? 18.920 2.858 -37.962 1.00 87.44 97 LEU A CA 1
ATOM 799 C C . LEU A 1 97 ? 18.266 3.414 -39.235 1.00 87.44 97 LEU A C 1
ATOM 801 O O . LEU A 1 97 ? 18.526 2.902 -40.320 1.00 87.44 97 LEU A O 1
ATOM 805 N N . ARG A 1 98 ? 17.422 4.448 -39.138 1.00 84.81 98 ARG A N 1
ATOM 806 C CA . ARG A 1 98 ? 16.777 5.073 -40.308 1.00 84.81 98 ARG A CA 1
ATOM 807 C C . ARG A 1 98 ? 17.719 6.018 -41.037 1.00 84.81 98 ARG A C 1
ATOM 809 O O . ARG A 1 98 ? 18.464 6.755 -40.413 1.00 84.81 98 ARG A O 1
ATOM 816 N N . GLU A 1 99 ? 17.675 6.080 -42.361 1.00 78.50 99 GLU A N 1
ATOM 817 C CA . GLU A 1 99 ? 18.522 7.025 -43.108 1.00 78.50 99 GLU A CA 1
ATOM 818 C C . GLU A 1 99 ? 18.093 8.483 -42.891 1.00 78.50 99 GLU A C 1
ATOM 820 O O . GLU A 1 99 ? 18.936 9.359 -42.693 1.00 78.50 99 GLU A O 1
ATOM 825 N N . THR A 1 100 ? 16.784 8.726 -42.835 1.00 80.69 100 THR A N 1
ATOM 826 C CA . THR A 1 100 ? 16.186 10.048 -42.632 1.00 80.69 100 THR A CA 1
ATOM 827 C C . THR A 1 100 ? 15.672 10.232 -41.203 1.00 80.69 100 THR A C 1
ATOM 829 O O . THR A 1 100 ? 15.192 9.258 -40.612 1.00 80.69 100 THR A O 1
ATOM 832 N N . PRO A 1 101 ? 15.692 11.470 -40.663 1.00 77.19 101 PRO A N 1
ATOM 833 C CA . PRO A 1 101 ? 15.090 11.767 -39.369 1.00 77.19 101 PRO A CA 1
ATOM 834 C C . PRO A 1 101 ? 13.638 11.293 -39.323 1.00 77.19 101 PRO A C 1
ATOM 836 O O . PRO A 1 101 ? 12.854 11.564 -40.231 1.00 77.19 101 PRO A O 1
ATOM 839 N N . GLY A 1 102 ? 13.294 10.551 -38.274 1.00 78.56 102 GLY A N 1
ATOM 840 C CA . GLY A 1 102 ? 11.921 10.114 -38.044 1.00 78.56 102 GLY A CA 1
ATOM 841 C C . GLY A 1 102 ? 11.014 11.244 -37.546 1.00 78.56 102 GLY A C 1
ATOM 842 O O . GLY A 1 102 ? 11.461 12.352 -37.254 1.00 78.56 102 GLY A O 1
ATOM 843 N N . GLU A 1 103 ? 9.723 10.952 -37.422 1.00 79.81 103 GLU A N 1
ATOM 844 C CA . GLU A 1 103 ? 8.704 11.938 -37.042 1.00 79.81 103 GLU A CA 1
ATOM 845 C C . GLU A 1 103 ? 8.762 12.289 -35.544 1.00 79.81 103 GLU A C 1
ATOM 847 O O . GLU A 1 103 ? 8.493 13.428 -35.143 1.00 79.81 103 GLU A O 1
ATOM 852 N N . SER A 1 104 ? 9.161 11.338 -34.689 1.00 85.69 104 SER A N 1
ATOM 853 C CA . SER A 1 104 ? 9.185 11.568 -33.243 1.00 85.69 104 SER A CA 1
ATOM 854 C C . SER A 1 104 ? 10.371 12.443 -32.822 1.00 85.69 104 SER A C 1
ATOM 856 O O . SER A 1 104 ? 11.464 12.385 -33.387 1.00 85.69 104 SER A O 1
ATOM 858 N N . GLY A 1 105 ? 10.186 13.263 -31.781 1.00 82.88 105 GLY A N 1
ATOM 859 C CA . GLY A 1 105 ? 11.274 14.094 -31.244 1.00 82.88 105 GLY A CA 1
ATOM 860 C C . GLY A 1 105 ? 12.469 13.271 -30.740 1.00 82.88 105 GLY A C 1
ATOM 861 O O . GLY A 1 105 ? 13.598 13.745 -30.776 1.00 82.88 105 GLY A O 1
ATOM 862 N N . THR A 1 106 ? 12.234 12.030 -30.301 1.00 85.62 106 THR A N 1
ATOM 863 C CA . THR A 1 106 ? 13.290 11.075 -29.930 1.00 85.62 106 THR A CA 1
ATOM 864 C C . THR A 1 106 ? 14.095 10.628 -31.150 1.00 85.62 106 THR A C 1
ATOM 866 O O . THR A 1 106 ? 15.320 10.601 -31.093 1.00 85.62 106 THR A O 1
ATOM 869 N N . GLN A 1 107 ? 13.418 10.312 -32.259 1.00 88.75 107 GLN A N 1
ATOM 870 C CA . GLN A 1 107 ? 14.075 9.923 -33.508 1.00 88.75 107 GLN A CA 1
ATOM 871 C C . GLN A 1 107 ? 14.903 11.078 -34.077 1.00 88.75 107 GLN A C 1
ATOM 873 O O . GLN A 1 107 ? 16.054 10.864 -34.437 1.00 88.75 107 GLN A O 1
ATOM 878 N N . ARG A 1 108 ? 14.371 12.308 -34.090 1.00 87.94 108 ARG A N 1
ATOM 879 C CA . ARG A 1 108 ? 15.118 13.503 -34.532 1.00 87.94 108 ARG A CA 1
ATOM 880 C C . ARG A 1 108 ? 16.393 13.731 -33.728 1.00 87.94 108 ARG A C 1
ATOM 882 O O . ARG A 1 108 ? 17.456 13.895 -34.318 1.00 87.94 108 ARG A O 1
ATOM 889 N N . LYS A 1 109 ? 16.320 13.605 -32.399 1.00 88.31 109 LYS A N 1
ATOM 890 C CA . LYS A 1 109 ? 17.503 13.700 -31.534 1.00 88.31 109 LYS A CA 1
ATOM 891 C C . LYS A 1 109 ? 18.614 12.717 -31.904 1.00 88.31 109 LYS A C 1
ATOM 893 O O . LYS A 1 109 ? 19.776 13.083 -31.798 1.00 88.31 109 LYS A O 1
ATOM 898 N N . GLN A 1 110 ? 18.285 11.508 -32.374 1.00 90.81 110 GLN A N 1
ATOM 899 C CA . GLN A 1 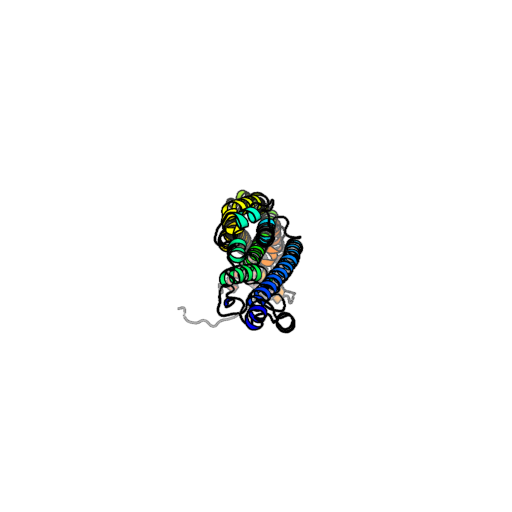110 ? 19.310 10.566 -32.842 1.00 90.81 110 GLN A CA 1
ATOM 900 C C . GLN A 1 110 ? 20.110 11.117 -34.034 1.00 90.81 110 GLN A C 1
ATOM 902 O O . GLN A 1 110 ? 21.267 10.761 -34.187 1.00 90.81 110 GLN A O 1
ATOM 907 N N . HIS A 1 111 ? 19.536 11.986 -34.869 1.00 86.88 111 HIS A N 1
ATOM 908 C CA . HIS A 1 111 ? 20.233 12.593 -36.010 1.00 86.88 111 HIS A CA 1
ATOM 909 C C . HIS A 1 111 ? 20.991 13.874 -35.659 1.00 86.88 111 HIS A C 1
ATOM 911 O O . HIS A 1 111 ? 21.959 14.207 -36.335 1.00 86.88 111 HIS A O 1
ATOM 917 N N . GLU A 1 112 ? 20.534 14.602 -34.644 1.00 86.38 112 GLU A N 1
ATOM 918 C CA . GLU A 1 112 ? 21.015 15.950 -34.331 1.00 86.38 112 GLU A CA 1
ATOM 919 C C . GLU A 1 112 ? 22.090 15.961 -33.236 1.00 86.38 112 GLU A C 1
ATOM 921 O O . GLU A 1 112 ? 22.953 16.837 -33.230 1.00 86.38 112 GLU A O 1
ATOM 926 N N . GLU A 1 113 ? 22.045 15.008 -32.298 1.00 88.06 113 GLU A N 1
ATOM 927 C CA . GLU A 1 113 ? 22.834 15.062 -31.066 1.00 88.06 113 GLU A CA 1
ATOM 928 C C . GLU A 1 113 ? 24.032 14.083 -31.104 1.00 88.06 113 GLU A C 1
ATOM 930 O O . GLU A 1 113 ? 23.848 12.880 -31.347 1.00 88.06 113 GLU A O 1
ATOM 935 N N . PRO A 1 114 ? 25.270 14.557 -30.852 1.00 86.12 114 PRO A N 1
ATOM 936 C CA . PRO A 1 114 ? 26.434 13.689 -30.676 1.00 86.12 114 PRO A CA 1
ATOM 937 C C . PRO A 1 114 ? 26.278 12.724 -29.491 1.00 86.12 114 PRO A C 1
ATOM 939 O O . PRO A 1 114 ? 25.560 13.001 -28.533 1.00 86.12 114 PRO A O 1
ATOM 942 N N . GLY A 1 115 ? 26.968 11.580 -29.532 1.00 85.44 115 GLY A N 1
ATOM 943 C CA . GLY A 1 115 ? 26.918 10.576 -28.453 1.00 85.44 115 GLY A CA 1
ATOM 944 C C . GLY A 1 115 ? 25.629 9.734 -28.404 1.00 85.44 115 GLY A C 1
ATOM 945 O O . GLY A 1 115 ? 25.393 8.974 -27.458 1.00 85.44 115 GLY A O 1
ATOM 946 N N . THR A 1 116 ? 24.765 9.874 -29.410 1.00 91.12 116 THR A N 1
ATOM 947 C CA . THR A 1 116 ? 23.587 9.028 -29.633 1.00 91.12 116 THR A CA 1
ATOM 948 C C . THR A 1 116 ? 23.973 7.682 -30.251 1.00 91.12 116 THR A C 1
ATOM 950 O O . THR A 1 116 ? 25.072 7.519 -30.782 1.00 91.12 116 THR A O 1
ATOM 953 N N . LEU A 1 117 ? 23.068 6.694 -30.212 1.00 92.12 117 LEU A N 1
ATOM 954 C CA . LEU A 1 117 ? 23.337 5.384 -30.818 1.00 92.12 117 LEU A CA 1
ATOM 955 C C . LEU A 1 117 ? 23.632 5.536 -32.316 1.00 92.12 117 LEU A C 1
ATOM 957 O O . LEU A 1 117 ? 24.591 4.954 -32.813 1.00 92.12 117 LEU A O 1
ATOM 961 N N . ARG A 1 118 ? 22.866 6.385 -33.013 1.00 92.75 118 ARG A N 1
ATOM 962 C CA . ARG A 1 118 ? 23.140 6.720 -34.413 1.00 92.75 118 ARG A CA 1
ATOM 963 C C . ARG A 1 118 ? 24.543 7.273 -34.612 1.00 92.75 118 ARG A C 1
ATOM 965 O O . ARG A 1 118 ? 25.241 6.803 -35.501 1.00 92.75 118 ARG A O 1
ATOM 972 N N . TYR A 1 119 ? 24.925 8.276 -33.820 1.00 91.25 119 TYR A N 1
ATOM 973 C CA . TYR A 1 119 ? 26.218 8.938 -33.947 1.00 91.25 119 TYR A CA 1
ATOM 974 C C . TYR A 1 119 ? 27.358 7.917 -33.885 1.00 91.25 119 TYR A C 1
ATOM 976 O O . TYR A 1 119 ? 28.237 7.923 -34.742 1.00 91.25 119 TYR A O 1
ATOM 984 N N . HIS A 1 120 ? 27.315 6.992 -32.923 1.00 91.62 120 HIS A N 1
ATOM 985 C CA . HIS A 1 120 ? 28.340 5.955 -32.810 1.00 91.62 120 HIS A CA 1
ATOM 986 C C . HIS A 1 120 ? 28.292 4.953 -33.973 1.00 91.62 120 HIS A C 1
ATOM 988 O O . HIS A 1 120 ? 29.338 4.587 -34.500 1.00 91.62 120 HIS A O 1
ATOM 994 N N . LEU A 1 121 ? 27.100 4.558 -34.438 1.00 90.94 121 LEU A N 1
ATOM 995 C CA . LEU A 1 121 ? 26.958 3.668 -35.597 1.00 90.94 121 LEU A CA 1
ATOM 996 C C . LEU A 1 121 ? 27.477 4.302 -36.900 1.00 90.94 121 LEU A C 1
ATOM 998 O O . LEU A 1 121 ? 28.156 3.631 -37.671 1.00 90.94 121 LEU A O 1
ATOM 1002 N N . GLN A 1 122 ? 27.190 5.584 -37.143 1.00 89.38 122 GLN A N 1
ATOM 1003 C CA . GLN A 1 122 ? 27.640 6.305 -38.340 1.00 89.38 122 GLN A CA 1
ATOM 1004 C C . GLN A 1 122 ? 29.151 6.537 -38.349 1.00 89.38 122 GLN A C 1
ATOM 1006 O O . GLN A 1 122 ? 29.775 6.427 -39.400 1.00 89.38 122 GLN A O 1
ATOM 1011 N N . ASN A 1 123 ? 29.733 6.823 -37.184 1.00 88.31 123 ASN A N 1
ATOM 1012 C CA . ASN A 1 123 ? 31.174 7.021 -37.034 1.00 88.31 123 ASN A CA 1
ATOM 1013 C C . ASN A 1 123 ? 31.947 5.709 -36.849 1.00 88.31 123 ASN A C 1
ATOM 1015 O O . ASN A 1 123 ? 33.129 5.752 -36.527 1.00 88.31 123 ASN A O 1
ATOM 1019 N N . LEU A 1 124 ? 31.292 4.552 -37.018 1.00 86.25 124 LEU A N 1
ATOM 1020 C CA . LEU A 1 124 ? 31.910 3.233 -36.859 1.00 86.25 124 LEU A CA 1
ATOM 1021 C C . LEU A 1 124 ? 32.570 3.018 -35.480 1.00 86.25 124 LEU A C 1
ATOM 1023 O O . LEU A 1 124 ? 33.458 2.181 -35.321 1.00 86.25 124 LEU A O 1
ATOM 1027 N N . ASP A 1 125 ? 32.088 3.731 -34.462 1.00 89.44 125 ASP A N 1
ATOM 1028 C CA . ASP A 1 125 ? 32.514 3.622 -33.070 1.00 89.44 125 ASP A CA 1
ATOM 1029 C C . ASP A 1 125 ? 31.790 2.445 -32.404 1.00 89.44 125 ASP A C 1
ATOM 1031 O O . ASP A 1 125 ? 30.798 2.583 -31.679 1.00 89.44 125 ASP A O 1
ATOM 1035 N N . VAL A 1 126 ? 32.270 1.241 -32.724 1.00 89.88 126 VAL A N 1
ATOM 1036 C CA . VAL A 1 126 ? 31.626 -0.022 -32.346 1.00 89.88 126 VAL A CA 1
ATOM 1037 C C . VAL A 1 126 ? 31.528 -0.189 -30.832 1.00 89.88 126 VAL A C 1
ATOM 1039 O O . VAL A 1 126 ? 30.520 -0.702 -30.340 1.00 89.88 126 VAL A O 1
ATOM 1042 N N . ALA A 1 127 ? 32.546 0.244 -30.086 1.00 89.62 127 ALA A N 1
ATOM 1043 C CA . ALA A 1 127 ? 32.589 0.090 -28.637 1.00 89.62 127 ALA A CA 1
ATOM 1044 C C . ALA A 1 127 ? 31.423 0.829 -27.965 1.00 89.62 127 ALA A C 1
ATOM 1046 O O . ALA A 1 127 ? 30.619 0.199 -27.272 1.00 89.62 127 ALA A O 1
ATOM 1047 N N . HIS A 1 128 ? 31.267 2.126 -28.241 1.00 91.81 128 HIS A N 1
ATOM 1048 C CA . HIS A 1 128 ? 30.199 2.926 -27.642 1.00 91.81 128 HIS A CA 1
ATOM 1049 C C . HIS A 1 128 ? 28.815 2.589 -28.213 1.00 91.81 128 HIS A C 1
ATOM 1051 O O . HIS A 1 128 ? 27.829 2.601 -27.473 1.00 91.81 128 HIS A O 1
ATOM 1057 N N . ALA A 1 129 ? 28.715 2.229 -29.500 1.00 92.62 129 ALA A N 1
ATOM 1058 C CA . ALA A 1 129 ? 27.456 1.752 -30.077 1.00 92.62 129 ALA A CA 1
ATOM 1059 C C . ALA A 1 129 ? 26.962 0.476 -29.373 1.00 92.62 129 ALA A C 1
ATOM 1061 O O . ALA A 1 129 ? 25.786 0.379 -29.017 1.00 92.62 129 ALA A O 1
ATOM 1062 N N . THR A 1 130 ? 27.872 -0.471 -29.120 1.00 91.62 130 THR A N 1
ATOM 1063 C CA . THR A 1 130 ? 27.572 -1.707 -28.383 1.00 91.62 130 THR A CA 1
ATOM 1064 C C . THR A 1 130 ? 27.163 -1.394 -26.945 1.00 91.62 130 THR A C 1
ATOM 1066 O O . THR A 1 130 ? 26.154 -1.901 -26.478 1.00 91.62 130 THR A O 1
ATOM 1069 N N . GLU A 1 131 ? 27.866 -0.490 -26.256 1.00 92.75 131 GLU A N 1
ATOM 1070 C CA . GLU A 1 131 ? 27.519 -0.094 -24.883 1.00 92.75 131 GLU A CA 1
ATOM 1071 C C . GLU A 1 131 ? 26.143 0.556 -24.764 1.00 92.75 131 GLU A C 1
ATOM 1073 O O . GLU A 1 131 ? 25.388 0.251 -23.838 1.00 92.75 131 GLU A O 1
ATOM 1078 N N . LYS A 1 132 ? 25.790 1.430 -25.711 1.00 93.12 132 LYS A N 1
ATOM 1079 C CA . LYS A 1 132 ? 24.455 2.029 -25.778 1.00 93.12 132 LYS A CA 1
ATOM 1080 C C . LYS A 1 132 ? 23.388 0.967 -26.021 1.00 93.12 132 LYS A C 1
ATOM 1082 O O . LYS A 1 132 ? 22.356 0.990 -25.355 1.00 93.12 132 LYS A O 1
ATOM 1087 N N . LEU A 1 133 ? 23.631 0.037 -26.941 1.00 93.44 133 LEU A N 1
ATOM 1088 C CA . LEU A 1 133 ? 22.702 -1.047 -27.243 1.00 93.44 133 LEU A CA 1
ATOM 1089 C C . LEU A 1 133 ? 22.514 -1.988 -26.042 1.00 93.44 133 LEU A C 1
ATOM 1091 O O . LEU A 1 133 ? 21.377 -2.300 -25.695 1.00 93.44 133 LEU A O 1
ATOM 1095 N N . ASP A 1 134 ? 23.599 -2.352 -25.357 1.00 93.00 134 ASP A N 1
ATOM 1096 C CA . ASP A 1 134 ? 23.582 -3.169 -24.138 1.00 93.00 134 ASP A CA 1
ATOM 1097 C C . ASP A 1 134 ? 22.826 -2.475 -22.998 1.00 93.00 134 ASP A C 1
ATOM 1099 O O . ASP A 1 134 ? 22.079 -3.118 -22.259 1.00 93.00 134 ASP A O 1
ATOM 1103 N N . ALA A 1 135 ? 22.981 -1.155 -22.850 1.00 93.50 135 ALA A N 1
ATOM 1104 C CA . ALA A 1 135 ? 22.239 -0.382 -21.857 1.00 93.50 135 ALA A CA 1
ATOM 1105 C C . ALA A 1 135 ? 20.724 -0.423 -22.126 1.00 93.50 135 ALA A C 1
ATOM 1107 O O . ALA A 1 135 ? 19.946 -0.685 -21.209 1.00 93.50 135 ALA A O 1
ATOM 1108 N N . LEU A 1 136 ? 20.303 -0.243 -23.384 1.00 95.38 136 LEU A N 1
ATOM 1109 C CA . LEU A 1 136 ? 18.893 -0.356 -23.775 1.00 95.38 136 LEU A CA 1
ATOM 1110 C C . LEU A 1 136 ? 18.365 -1.792 -23.621 1.00 95.38 136 LEU A C 1
ATOM 1112 O O . LEU A 1 136 ? 17.227 -1.983 -23.196 1.00 95.38 136 LEU A O 1
ATOM 1116 N N . ALA A 1 137 ? 19.185 -2.804 -23.919 1.00 94.88 137 ALA A N 1
ATOM 1117 C CA . ALA A 1 137 ? 18.844 -4.209 -23.709 1.00 94.88 137 ALA A CA 1
ATOM 1118 C C . ALA A 1 137 ? 18.645 -4.533 -22.219 1.00 94.88 137 ALA A C 1
ATOM 1120 O O . ALA A 1 137 ? 17.697 -5.232 -21.856 1.00 94.88 137 ALA A O 1
ATOM 1121 N N . ARG A 1 138 ? 19.491 -3.986 -21.339 1.00 95.25 138 ARG A N 1
ATOM 1122 C CA . ARG A 1 138 ? 19.374 -4.147 -19.883 1.00 95.25 138 ARG A CA 1
ATOM 1123 C C . ARG A 1 138 ? 18.086 -3.539 -19.331 1.00 95.25 138 ARG A C 1
ATOM 1125 O O . ARG A 1 138 ? 17.477 -4.145 -18.450 1.00 95.25 138 ARG A O 1
ATOM 1132 N N . GLU A 1 139 ? 17.641 -2.397 -19.862 1.00 95.69 139 GLU A N 1
ATOM 1133 C CA . GLU A 1 139 ? 16.367 -1.774 -19.465 1.00 95.69 139 GLU A CA 1
ATOM 1134 C C . GLU A 1 139 ? 15.160 -2.703 -19.659 1.00 95.69 139 GLU A C 1
ATOM 1136 O O . GLU A 1 139 ? 14.199 -2.638 -18.893 1.00 95.69 139 GLU A O 1
ATOM 1141 N N . VAL A 1 140 ? 15.233 -3.612 -20.635 1.00 96.00 140 VAL A N 1
ATOM 1142 C CA . VAL A 1 140 ? 14.153 -4.551 -20.975 1.00 96.00 140 VAL A CA 1
ATOM 1143 C C . VAL A 1 140 ? 14.449 -6.008 -20.586 1.00 96.00 140 VAL A C 1
ATOM 1145 O O . VAL A 1 140 ? 13.657 -6.901 -20.890 1.00 96.00 140 VAL A O 1
ATOM 1148 N N . GLY A 1 141 ? 15.565 -6.268 -19.894 1.00 95.06 141 GLY A N 1
ATOM 1149 C CA . GLY A 1 141 ? 15.916 -7.600 -19.382 1.00 95.06 141 GLY A CA 1
ATOM 1150 C C . GLY A 1 141 ? 16.524 -8.562 -20.403 1.00 95.06 141 GLY A C 1
ATOM 1151 O O . GLY A 1 141 ? 16.391 -9.774 -20.249 1.00 95.06 141 GLY A O 1
ATOM 1152 N N . LEU A 1 142 ? 17.164 -8.040 -21.452 1.00 94.81 142 LEU A N 1
ATOM 1153 C CA . LEU A 1 142 ? 17.844 -8.822 -22.494 1.00 94.81 142 LEU A CA 1
ATOM 1154 C C . LEU A 1 142 ? 19.362 -8.936 -22.280 1.00 94.81 142 LEU A C 1
ATOM 1156 O O . LEU A 1 142 ? 20.095 -9.290 -23.199 1.00 94.81 142 LEU A O 1
ATOM 1160 N N . ASP A 1 143 ? 19.839 -8.668 -21.066 1.00 86.75 143 ASP A N 1
ATOM 1161 C CA . ASP A 1 143 ? 21.243 -8.810 -20.662 1.00 86.75 143 ASP A CA 1
ATOM 1162 C C . ASP A 1 143 ? 21.643 -10.264 -20.319 1.00 86.75 143 ASP A C 1
ATOM 1164 O O . ASP A 1 143 ? 22.731 -10.505 -19.801 1.00 86.75 143 ASP A O 1
ATOM 1168 N N . GLY A 1 144 ? 20.776 -11.235 -20.622 1.00 76.75 144 GLY A N 1
ATOM 1169 C CA . GLY A 1 144 ? 21.016 -12.673 -20.499 1.00 76.75 144 GLY A CA 1
ATOM 1170 C C . GLY A 1 144 ? 20.227 -13.479 -21.537 1.00 76.75 144 GLY A C 1
ATOM 1171 O O . GLY A 1 144 ? 19.365 -12.944 -22.241 1.00 76.75 144 GLY A O 1
ATOM 1172 N N . ASP A 1 145 ? 20.545 -14.770 -21.641 1.00 81.19 145 ASP A N 1
ATOM 1173 C CA . ASP A 1 145 ? 19.786 -15.749 -22.423 1.00 81.19 145 ASP A CA 1
ATOM 1174 C C . ASP A 1 145 ? 19.460 -16.950 -21.516 1.00 81.19 145 ASP A C 1
ATOM 1176 O O . ASP A 1 145 ? 20.396 -17.607 -21.047 1.00 81.19 145 ASP A O 1
ATOM 1180 N N . PRO A 1 146 ? 18.179 -17.219 -21.195 1.00 87.44 146 PRO A N 1
ATOM 1181 C CA . PRO A 1 146 ? 16.957 -16.585 -21.716 1.00 87.44 146 PRO A CA 1
ATOM 1182 C C . PRO A 1 146 ? 16.707 -15.142 -21.210 1.00 87.44 146 PRO A C 1
ATOM 1184 O O . PRO A 1 146 ? 17.333 -14.714 -20.237 1.00 87.44 146 PRO A O 1
ATOM 1187 N N . PRO A 1 147 ? 15.773 -14.386 -21.837 1.00 91.44 147 PRO A N 1
ATOM 1188 C CA . PRO A 1 147 ? 15.316 -13.082 -21.343 1.00 91.44 147 PRO A CA 1
ATOM 1189 C C . PRO A 1 147 ? 14.801 -13.142 -19.900 1.00 91.44 147 PRO A C 1
ATOM 1191 O O . PRO A 1 147 ? 14.061 -14.057 -19.536 1.00 91.44 147 PRO A O 1
ATOM 1194 N N . LYS A 1 148 ? 15.128 -12.129 -19.092 1.00 93.44 148 LYS A N 1
ATOM 1195 C CA . LYS A 1 148 ? 14.725 -12.075 -17.679 1.00 93.44 148 LYS A CA 1
ATOM 1196 C C . LYS A 1 148 ? 13.234 -11.758 -17.521 1.00 93.44 148 LYS A C 1
ATOM 1198 O O . LYS A 1 148 ? 12.741 -10.851 -18.205 1.00 93.44 148 LYS A O 1
ATOM 1203 N N . PRO A 1 149 ? 12.509 -12.419 -16.599 1.00 92.44 149 PRO A N 1
ATOM 1204 C CA . PRO A 1 149 ? 11.138 -12.043 -16.254 1.00 92.44 149 PRO A CA 1
ATOM 1205 C C . PRO A 1 149 ? 11.096 -10.649 -15.614 1.00 92.44 149 PRO A C 1
ATOM 1207 O O . PRO A 1 149 ? 12.084 -10.216 -15.023 1.00 92.44 149 PRO A O 1
ATOM 1210 N N . LEU A 1 150 ? 9.949 -9.953 -15.682 1.00 91.94 150 LEU A N 1
ATOM 1211 C CA . LEU A 1 150 ? 9.803 -8.568 -15.195 1.00 91.94 150 LEU A CA 1
ATOM 1212 C C . LEU A 1 150 ? 10.277 -8.386 -13.744 1.00 91.94 150 LEU A C 1
ATOM 1214 O O . LEU A 1 150 ? 10.851 -7.348 -13.427 1.00 91.94 150 LEU A O 1
ATOM 1218 N N . ALA A 1 151 ? 10.113 -9.400 -12.890 1.00 91.25 151 ALA A N 1
ATOM 1219 C CA . ALA A 1 151 ? 10.586 -9.421 -11.504 1.00 91.25 151 ALA A CA 1
ATOM 1220 C C . ALA A 1 151 ? 12.116 -9.272 -11.352 1.00 91.25 151 ALA A C 1
ATOM 1222 O O . ALA A 1 151 ? 12.584 -8.696 -10.372 1.00 91.25 151 ALA A O 1
ATOM 1223 N N . GLU A 1 152 ? 12.889 -9.749 -12.327 1.00 93.00 152 GLU A N 1
ATOM 1224 C CA . GLU A 1 152 ? 14.353 -9.867 -12.264 1.00 93.00 152 GLU A CA 1
ATOM 1225 C C . GLU A 1 152 ? 15.087 -8.819 -13.114 1.00 93.00 152 GLU A C 1
ATOM 1227 O O . GLU A 1 152 ? 16.315 -8.719 -13.075 1.00 93.00 152 GLU A O 1
ATOM 1232 N N . ILE A 1 153 ? 14.357 -8.016 -13.895 1.00 94.31 153 ILE A N 1
ATOM 1233 C CA . ILE A 1 153 ? 14.961 -6.974 -14.730 1.00 94.31 153 ILE A CA 1
ATOM 1234 C C . ILE A 1 153 ? 15.597 -5.904 -13.831 1.00 94.31 153 ILE A C 1
ATOM 1236 O O . ILE A 1 153 ? 14.914 -5.260 -13.027 1.00 94.31 153 ILE A O 1
ATOM 1240 N N . GLY A 1 154 ? 16.908 -5.708 -13.984 1.00 88.12 154 GLY A N 1
ATOM 1241 C CA . GLY A 1 154 ? 17.700 -4.729 -13.228 1.00 88.12 154 GLY A CA 1
ATOM 1242 C C . GLY A 1 154 ? 17.694 -3.311 -13.810 1.00 88.12 154 GLY A C 1
ATOM 1243 O O . GLY A 1 154 ? 18.256 -2.407 -13.200 1.00 88.12 154 GLY A O 1
ATOM 1244 N N . GLY A 1 155 ? 17.077 -3.114 -14.978 1.00 93.00 155 GLY A N 1
ATOM 1245 C CA . GLY A 1 155 ? 16.874 -1.804 -15.594 1.00 93.00 155 GLY A CA 1
ATOM 1246 C C . GLY A 1 155 ? 16.113 -0.824 -14.703 1.00 93.00 155 GLY A C 1
ATOM 1247 O O . GLY A 1 155 ? 15.289 -1.227 -13.870 1.00 93.00 155 GLY A O 1
ATOM 1248 N N . HIS A 1 156 ? 16.362 0.471 -14.889 1.00 95.56 156 HIS A N 1
ATOM 1249 C CA . HIS A 1 156 ? 15.720 1.523 -14.105 1.00 95.56 156 HIS A CA 1
ATOM 1250 C C . HIS A 1 156 ? 14.200 1.529 -14.284 1.00 95.56 156 HIS A C 1
ATOM 1252 O O . HIS A 1 156 ? 13.480 1.710 -13.304 1.00 95.56 156 HIS A O 1
ATOM 1258 N N . LEU A 1 157 ? 13.700 1.280 -15.499 1.00 95.62 157 LEU A N 1
ATOM 1259 C CA . LEU A 1 157 ? 12.262 1.279 -15.778 1.00 95.62 157 LEU A CA 1
ATOM 1260 C C . LEU A 1 157 ? 11.528 0.144 -15.065 1.00 95.62 157 LEU A C 1
ATOM 1262 O O . LEU A 1 157 ? 10.533 0.379 -14.382 1.00 95.62 157 LEU A O 1
ATOM 1266 N N . ALA A 1 158 ? 12.025 -1.086 -15.194 1.00 95.06 158 ALA A N 1
ATOM 1267 C CA . ALA A 1 158 ? 11.388 -2.246 -14.583 1.00 95.06 158 ALA A CA 1
ATOM 1268 C C . ALA A 1 158 ? 11.495 -2.228 -13.051 1.00 95.06 158 ALA A C 1
ATOM 1270 O O . ALA A 1 158 ? 10.519 -2.517 -12.364 1.00 95.06 158 ALA A O 1
ATOM 1271 N N . SER A 1 159 ? 12.657 -1.857 -12.503 1.00 94.75 159 SER A N 1
ATOM 1272 C CA . SER A 1 159 ? 12.820 -1.708 -11.050 1.00 94.75 159 SER A CA 1
ATOM 1273 C C . SER A 1 159 ? 11.939 -0.591 -10.488 1.00 94.75 159 SER A C 1
ATOM 1275 O O . SER A 1 159 ? 11.222 -0.819 -9.514 1.00 94.75 159 SER A O 1
ATOM 1277 N N . GLY A 1 160 ? 11.917 0.576 -11.141 1.00 96.25 160 GLY A N 1
ATOM 1278 C CA . GLY A 1 160 ? 11.037 1.687 -10.790 1.00 96.25 160 GLY A CA 1
ATOM 1279 C C . GLY A 1 160 ? 9.561 1.295 -10.823 1.00 96.25 160 GLY A C 1
ATOM 1280 O O . GLY A 1 160 ? 8.842 1.584 -9.871 1.00 96.25 160 GLY A O 1
ATOM 1281 N N . TYR A 1 161 ? 9.129 0.567 -11.857 1.00 96.94 161 TYR A N 1
ATOM 1282 C CA . TYR A 1 161 ? 7.770 0.030 -11.955 1.00 96.94 161 TYR A CA 1
ATOM 1283 C C . TYR A 1 161 ? 7.408 -0.863 -10.765 1.00 96.94 161 TYR A C 1
ATOM 1285 O O . TYR A 1 161 ? 6.390 -0.625 -10.118 1.00 96.94 161 TYR A O 1
ATOM 1293 N N . ARG A 1 162 ? 8.242 -1.863 -10.447 1.00 96.00 162 ARG A N 1
ATOM 1294 C CA . ARG A 1 162 ? 7.961 -2.813 -9.357 1.00 96.00 162 ARG A CA 1
ATOM 1295 C C . ARG A 1 162 ? 7.842 -2.114 -8.007 1.00 96.00 162 ARG A C 1
ATOM 1297 O O . ARG A 1 162 ? 6.898 -2.366 -7.264 1.00 96.00 162 ARG A O 1
ATOM 1304 N N . GLU A 1 163 ? 8.789 -1.231 -7.698 1.00 95.75 163 GLU A N 1
ATOM 1305 C CA . GLU A 1 163 ? 8.797 -0.487 -6.436 1.00 95.75 163 GLU A CA 1
ATOM 1306 C C . GLU A 1 163 ? 7.594 0.458 -6.322 1.00 95.75 163 GLU A C 1
ATOM 1308 O O . GLU A 1 163 ? 6.934 0.515 -5.278 1.00 95.75 163 GLU A O 1
ATOM 1313 N N . PHE A 1 164 ? 7.284 1.175 -7.404 1.00 97.31 164 PHE A N 1
ATOM 1314 C CA . PHE A 1 164 ? 6.153 2.091 -7.447 1.00 97.31 164 PHE A CA 1
ATOM 1315 C C . PHE A 1 164 ? 4.827 1.338 -7.311 1.00 97.31 164 PHE A C 1
ATOM 1317 O O . PHE A 1 164 ? 3.994 1.722 -6.494 1.00 97.31 164 PHE A O 1
ATOM 1324 N N . ARG A 1 165 ? 4.647 0.232 -8.045 1.00 96.81 165 ARG A N 1
ATOM 1325 C CA . ARG A 1 165 ? 3.455 -0.622 -7.965 1.00 96.81 165 ARG A CA 1
ATOM 1326 C C . ARG A 1 165 ? 3.236 -1.172 -6.564 1.00 96.81 165 ARG A C 1
ATOM 1328 O O . ARG A 1 165 ? 2.155 -0.975 -6.021 1.00 96.81 165 ARG A O 1
ATOM 1335 N N . ALA A 1 166 ? 4.254 -1.779 -5.957 1.00 96.06 166 ALA A N 1
ATOM 1336 C CA . ALA A 1 166 ? 4.140 -2.313 -4.601 1.00 96.06 166 ALA A CA 1
ATOM 1337 C C . ALA A 1 166 ? 3.755 -1.222 -3.584 1.00 96.06 166 ALA A C 1
ATOM 1339 O O . ALA A 1 166 ? 2.949 -1.447 -2.681 1.00 96.06 166 ALA A O 1
ATOM 1340 N N . THR A 1 167 ? 4.305 -0.015 -3.744 1.00 96.31 167 THR A N 1
ATOM 1341 C CA . THR A 1 167 ? 3.970 1.124 -2.881 1.00 96.31 167 THR A CA 1
ATOM 1342 C C . THR A 1 167 ? 2.541 1.607 -3.119 1.00 96.31 167 THR A C 1
ATOM 1344 O O . THR A 1 167 ? 1.819 1.859 -2.157 1.00 96.31 167 THR A O 1
ATOM 1347 N N . PHE A 1 168 ? 2.117 1.706 -4.377 1.00 97.06 168 PHE A N 1
ATOM 1348 C CA . PHE A 1 168 ? 0.771 2.124 -4.752 1.00 97.06 168 PHE A CA 1
ATOM 1349 C C . PHE A 1 168 ? -0.292 1.153 -4.226 1.00 97.06 168 PHE A C 1
ATOM 1351 O O . PHE A 1 168 ? -1.246 1.584 -3.586 1.00 97.06 168 PHE A O 1
ATOM 1358 N N . GLU A 1 169 ? -0.104 -0.154 -4.434 1.00 96.25 169 GLU A N 1
ATOM 1359 C CA . GLU A 1 169 ? -1.003 -1.202 -3.931 1.00 96.25 169 GLU A CA 1
ATOM 1360 C C . GLU A 1 169 ? -1.131 -1.139 -2.408 1.00 96.25 169 GLU A C 1
ATOM 1362 O O . GLU A 1 169 ? -2.238 -1.200 -1.875 1.00 96.25 169 GLU A O 1
ATOM 1367 N N . LYS A 1 170 ? -0.008 -0.941 -1.706 1.00 96.06 170 LYS A N 1
ATOM 1368 C CA . LYS A 1 170 ? -0.016 -0.767 -0.254 1.00 96.06 170 LYS A CA 1
ATOM 1369 C C . LYS A 1 170 ? -0.825 0.460 0.167 1.00 96.06 170 LYS A C 1
ATOM 1371 O O . LYS A 1 170 ? -1.661 0.347 1.053 1.00 96.06 170 LYS A O 1
ATOM 1376 N N . VAL A 1 171 ? -0.600 1.614 -0.463 1.00 95.94 171 VAL A N 1
ATOM 1377 C CA . VAL A 1 171 ? -1.332 2.852 -0.144 1.00 95.94 171 VAL A CA 1
ATOM 1378 C C . VAL A 1 171 ? -2.831 2.692 -0.421 1.00 95.94 171 VAL A C 1
ATOM 1380 O O . VAL A 1 171 ? -3.643 3.093 0.408 1.00 95.94 171 VAL A O 1
ATOM 1383 N N . ALA A 1 172 ? -3.208 2.070 -1.539 1.00 95.12 172 ALA A N 1
ATOM 1384 C CA . ALA A 1 172 ? -4.606 1.819 -1.881 1.00 95.12 172 ALA A CA 1
ATOM 1385 C C . ALA A 1 172 ? -5.286 0.865 -0.880 1.00 95.12 172 ALA A C 1
ATOM 1387 O O . ALA A 1 172 ? -6.371 1.169 -0.384 1.00 95.12 172 ALA A O 1
ATOM 1388 N N . GLY A 1 173 ? -4.632 -0.247 -0.530 1.00 95.88 173 GLY A N 1
ATOM 1389 C CA . GLY A 1 173 ? -5.154 -1.201 0.452 1.00 95.88 173 GLY A CA 1
ATOM 1390 C C . GLY A 1 173 ? -5.239 -0.613 1.864 1.00 95.88 173 GLY A C 1
ATOM 1391 O O . GLY A 1 173 ? -6.238 -0.792 2.560 1.00 95.88 173 GLY A O 1
ATOM 1392 N N . ASP A 1 174 ? -4.229 0.151 2.285 1.00 96.62 174 ASP A N 1
ATOM 1393 C CA . ASP A 1 174 ? -4.244 0.851 3.570 1.00 96.62 174 ASP A CA 1
ATOM 1394 C C . ASP A 1 174 ? -5.384 1.890 3.613 1.00 96.62 174 ASP A C 1
ATOM 1396 O O . ASP A 1 174 ? -6.069 1.999 4.631 1.00 96.62 174 ASP A O 1
ATOM 1400 N N . LEU A 1 175 ? -5.649 2.609 2.514 1.00 97.25 175 LEU A N 1
ATOM 1401 C CA . LEU A 1 175 ? -6.759 3.562 2.409 1.00 97.25 175 LEU A CA 1
ATOM 1402 C C . LEU A 1 175 ? -8.125 2.877 2.537 1.00 97.25 175 LEU A C 1
ATOM 1404 O O . LEU A 1 175 ? -8.991 3.370 3.268 1.00 97.25 175 LEU A O 1
ATOM 1408 N N . GLU A 1 176 ? -8.321 1.737 1.873 1.00 96.75 176 GLU A N 1
ATOM 1409 C CA . GLU A 1 176 ? -9.545 0.938 1.995 1.00 96.75 176 GLU A CA 1
ATOM 1410 C C . GLU A 1 176 ? -9.756 0.474 3.444 1.00 96.75 176 GLU A C 1
ATOM 1412 O O . GLU A 1 176 ? -10.829 0.685 4.020 1.00 96.75 176 GLU A O 1
ATOM 1417 N N . ASN A 1 177 ? -8.701 -0.049 4.075 1.00 97.69 177 ASN A N 1
ATOM 1418 C CA . ASN A 1 177 ? -8.723 -0.479 5.471 1.00 97.69 177 ASN A CA 1
ATOM 1419 C C . ASN A 1 177 ? -9.079 0.669 6.427 1.00 97.69 177 ASN A C 1
ATOM 1421 O O . ASN A 1 177 ? -9.953 0.509 7.283 1.00 97.69 177 ASN A O 1
ATOM 1425 N N . GLN A 1 178 ? -8.447 1.843 6.287 1.00 97.94 178 GLN A N 1
ATOM 1426 C CA . GLN A 1 178 ? -8.782 2.996 7.133 1.00 97.94 178 GLN A CA 1
ATOM 1427 C C . GLN A 1 178 ? -10.215 3.477 6.890 1.00 97.94 178 GLN A C 1
ATOM 1429 O O . GLN A 1 178 ? -10.923 3.799 7.843 1.00 97.94 178 GLN A O 1
ATOM 1434 N N . THR A 1 179 ? -10.685 3.470 5.642 1.00 98.12 179 THR A N 1
ATOM 1435 C CA . THR A 1 179 ? -12.065 3.846 5.305 1.00 98.12 179 THR A CA 1
ATOM 1436 C C . THR A 1 179 ? -13.077 2.917 5.977 1.00 98.12 179 THR A C 1
ATOM 1438 O O . THR A 1 179 ? -14.067 3.385 6.543 1.00 98.12 179 THR A O 1
ATOM 1441 N N . ALA A 1 180 ? -12.826 1.606 5.961 1.00 98.06 180 ALA A N 1
ATOM 1442 C CA . ALA A 1 180 ? -13.674 0.624 6.629 1.00 98.06 180 ALA A CA 1
ATOM 1443 C C . ALA A 1 180 ? -13.708 0.835 8.152 1.00 98.06 180 ALA A C 1
ATOM 1445 O O . ALA A 1 180 ? -14.789 0.858 8.746 1.00 98.06 180 ALA A O 1
ATOM 1446 N N . ARG A 1 181 ? -12.547 1.068 8.777 1.00 97.69 181 ARG A N 1
ATOM 1447 C CA . ARG A 1 181 ? -12.439 1.357 10.219 1.00 97.69 181 ARG A CA 1
ATOM 1448 C C . ARG A 1 181 ? -13.181 2.636 10.605 1.00 97.69 181 ARG A C 1
ATOM 1450 O O . ARG A 1 181 ? -13.949 2.631 11.562 1.00 97.69 181 ARG A O 1
ATOM 1457 N N . ILE A 1 182 ? -13.040 3.702 9.817 1.00 97.94 182 ILE A N 1
ATOM 1458 C CA . ILE A 1 182 ? -13.769 4.962 10.023 1.00 97.94 182 ILE A CA 1
ATOM 1459 C C . ILE A 1 182 ? -15.282 4.738 9.964 1.00 97.94 182 ILE A C 1
ATOM 1461 O O . ILE A 1 182 ? -15.999 5.207 10.845 1.00 97.94 182 ILE A O 1
ATOM 1465 N N . ARG A 1 183 ? -15.781 3.986 8.973 1.00 97.06 183 ARG A N 1
ATOM 1466 C CA . ARG A 1 183 ? -17.213 3.643 8.882 1.00 97.06 183 ARG A CA 1
ATOM 1467 C C . ARG A 1 183 ? -17.691 2.846 10.095 1.00 97.06 183 ARG A C 1
ATOM 1469 O O . ARG A 1 183 ? -18.785 3.106 10.589 1.00 97.06 183 ARG A O 1
ATOM 1476 N N . ALA A 1 184 ? -16.884 1.906 10.585 1.00 95.75 184 ALA A N 1
ATOM 1477 C CA . ALA A 1 184 ? -17.210 1.125 11.775 1.00 95.75 184 ALA A CA 1
ATOM 1478 C C . ALA A 1 184 ? -17.302 2.006 13.033 1.00 95.75 184 ALA A C 1
ATOM 1480 O O . ALA A 1 184 ? -18.253 1.875 13.801 1.00 95.75 184 ALA A O 1
ATOM 1481 N N . ILE A 1 185 ? -16.368 2.942 13.220 1.00 96.56 185 ILE A N 1
ATOM 1482 C CA . ILE A 1 185 ? -16.401 3.905 14.333 1.00 96.56 185 ILE A CA 1
ATOM 1483 C C . ILE A 1 185 ? -17.628 4.822 14.220 1.00 96.56 185 ILE A C 1
ATOM 1485 O O . ILE A 1 185 ? -18.335 5.031 15.206 1.00 96.56 185 ILE A O 1
ATOM 1489 N N . ASP A 1 186 ? -17.927 5.335 13.023 1.00 95.00 186 ASP A N 1
ATOM 1490 C CA . ASP A 1 186 ? -19.089 6.207 12.802 1.00 95.00 186 ASP A CA 1
ATOM 1491 C C . ASP A 1 186 ? -20.403 5.480 13.130 1.00 95.00 186 ASP A C 1
ATOM 1493 O O . ASP A 1 186 ? -21.250 6.015 13.841 1.00 95.00 186 ASP A O 1
ATOM 1497 N N . ALA A 1 187 ? -20.533 4.216 12.715 1.00 94.69 187 ALA A N 1
ATOM 1498 C CA . ALA A 1 187 ? -21.672 3.377 13.074 1.00 94.69 187 ALA A CA 1
ATOM 1499 C C . ALA A 1 187 ? -21.770 3.139 14.591 1.00 94.69 187 ALA A C 1
ATOM 1501 O O . ALA A 1 187 ? -22.858 3.235 15.157 1.00 94.69 187 ALA A O 1
ATOM 1502 N N . GLN A 1 188 ? -20.647 2.882 15.268 1.00 94.81 188 GLN A N 1
ATOM 1503 C CA . GLN A 1 188 ? -20.647 2.626 16.711 1.00 94.81 188 GLN A CA 1
ATOM 1504 C C . GLN A 1 188 ? -21.001 3.862 17.545 1.00 94.81 188 GLN A C 1
ATOM 1506 O O . GLN A 1 188 ? -21.614 3.737 18.608 1.00 94.81 188 GLN A O 1
ATOM 1511 N N . THR A 1 189 ? -20.626 5.044 17.060 1.00 93.62 189 THR A N 1
ATOM 1512 C CA . THR A 1 189 ? -20.907 6.337 17.702 1.00 93.62 189 THR A CA 1
ATOM 1513 C C . THR A 1 189 ? -22.254 6.939 17.289 1.00 93.62 189 THR A C 1
ATOM 1515 O O . THR A 1 189 ? -22.655 7.980 17.818 1.00 93.62 189 THR A O 1
ATOM 1518 N N . LEU A 1 190 ? -23.001 6.276 16.399 1.00 89.25 190 LEU A N 1
ATOM 1519 C CA . LEU A 1 190 ? -24.347 6.692 16.029 1.00 89.25 190 LEU A CA 1
ATOM 1520 C C . LEU A 1 190 ? -25.265 6.630 17.259 1.00 89.25 190 LEU A C 1
ATOM 1522 O O . LEU A 1 190 ? -25.470 5.567 17.846 1.00 89.25 190 LEU A O 1
ATOM 1526 N N . HIS A 1 191 ? -25.822 7.781 17.644 1.00 87.94 191 HIS A N 1
ATOM 1527 C CA . HIS A 1 191 ? -26.581 7.941 18.891 1.00 87.94 191 HIS A CA 1
ATOM 1528 C C . HIS A 1 191 ? -25.785 7.526 20.138 1.00 87.94 191 HIS A C 1
ATOM 1530 O O . HIS A 1 191 ? -26.318 6.840 21.016 1.00 87.94 191 HIS A O 1
ATOM 1536 N N . ALA A 1 192 ? -24.509 7.926 20.200 1.00 91.31 192 ALA A N 1
ATOM 1537 C CA . ALA A 1 192 ? -23.662 7.688 21.359 1.00 91.31 192 ALA A CA 1
ATOM 1538 C C . ALA A 1 192 ? -24.352 8.117 22.675 1.00 91.31 192 ALA A C 1
ATOM 1540 O O . ALA A 1 192 ? -25.108 9.096 22.684 1.00 91.31 192 ALA A O 1
ATOM 1541 N N . PRO A 1 193 ? -24.118 7.385 23.781 1.00 93.50 193 PRO A N 1
ATOM 1542 C CA . PRO A 1 193 ? -24.621 7.763 25.099 1.00 93.50 193 PRO A CA 1
ATOM 1543 C C . PRO A 1 193 ? -24.216 9.190 25.498 1.00 93.50 193 PRO A C 1
ATOM 1545 O O . PRO A 1 193 ? -23.171 9.679 25.084 1.00 93.50 193 PRO A O 1
ATOM 1548 N N . ALA A 1 194 ? -25.028 9.855 26.325 1.00 92.12 194 ALA A N 1
ATOM 1549 C CA . ALA A 1 194 ? -24.789 11.248 26.731 1.00 92.12 194 ALA A CA 1
ATOM 1550 C C . ALA A 1 194 ? -23.505 11.445 27.565 1.00 92.12 194 ALA A C 1
ATOM 1552 O O . ALA A 1 194 ? -22.978 12.547 27.637 1.00 92.12 194 ALA A O 1
ATOM 1553 N N . ASP A 1 195 ? -23.035 10.374 28.195 1.00 92.94 195 ASP A N 1
ATOM 1554 C CA . ASP A 1 195 ? -21.802 10.249 28.975 1.00 92.94 195 ASP A CA 1
ATOM 1555 C C . ASP A 1 195 ? -20.584 9.837 28.129 1.00 92.94 195 ASP A C 1
ATOM 1557 O O . ASP A 1 195 ? -19.497 9.668 28.671 1.00 92.94 195 ASP A O 1
ATOM 1561 N N . PHE A 1 196 ? -20.745 9.646 26.816 1.00 95.00 196 PHE A N 1
ATOM 1562 C CA . PHE A 1 196 ? -19.623 9.441 25.906 1.00 95.00 196 PHE A CA 1
ATOM 1563 C C . PHE A 1 196 ? -19.156 10.782 25.337 1.00 95.00 196 PHE A C 1
ATOM 1565 O O . PHE A 1 196 ? -19.900 11.459 24.622 1.00 95.00 196 PHE A O 1
ATOM 1572 N N . ASP A 1 197 ? -17.900 11.136 25.605 1.00 92.31 197 ASP A N 1
ATOM 1573 C CA . ASP A 1 197 ? -17.300 12.349 25.060 1.00 92.31 197 ASP A CA 1
ATOM 1574 C C . ASP A 1 197 ? -17.167 12.266 23.529 1.00 92.31 197 ASP A C 1
ATOM 1576 O O . ASP A 1 197 ? -16.604 11.297 23.001 1.00 92.31 197 ASP A O 1
ATOM 1580 N N . PRO A 1 198 ? -17.628 13.285 22.780 1.00 89.50 198 PRO A N 1
ATOM 1581 C CA . PRO A 1 198 ? -17.487 13.310 21.332 1.00 89.50 198 PRO A CA 1
ATOM 1582 C C . PRO A 1 198 ? -16.031 13.174 20.868 1.00 89.50 198 PRO A C 1
ATOM 1584 O O . PRO A 1 198 ? -15.096 13.730 21.449 1.00 89.50 198 PRO A O 1
ATOM 1587 N N . LEU A 1 199 ? -15.839 12.466 19.755 1.00 93.19 199 LEU A N 1
ATOM 1588 C CA . LEU A 1 199 ? -14.534 12.345 19.113 1.00 93.19 199 LEU A CA 1
ATOM 1589 C C . LEU A 1 199 ? -14.102 13.697 18.519 1.00 93.19 199 LEU A C 1
ATOM 1591 O O . LEU A 1 199 ? -14.775 14.262 17.652 1.00 93.19 199 LEU A O 1
ATOM 1595 N N . GLU A 1 200 ? -12.957 14.206 18.970 1.00 91.25 200 GLU A N 1
ATOM 1596 C CA . GLU A 1 200 ? -12.398 15.470 18.487 1.00 91.25 200 GLU A CA 1
ATOM 1597 C C . GLU A 1 200 ? -12.070 15.404 16.993 1.00 91.25 200 GLU A C 1
ATOM 1599 O O . GLU A 1 200 ? -11.511 14.424 16.505 1.00 91.25 200 GLU A O 1
ATOM 1604 N N . ASN A 1 201 ? -12.401 16.470 16.257 1.00 91.50 201 ASN A N 1
ATOM 1605 C CA . ASN A 1 201 ? -12.113 16.614 14.823 1.00 91.50 201 ASN A CA 1
ATOM 1606 C C . ASN A 1 201 ? -12.616 15.452 13.939 1.00 91.50 201 ASN A C 1
ATOM 1608 O O . ASN A 1 201 ? -12.151 15.288 12.808 1.00 91.50 201 ASN A O 1
ATOM 1612 N N . TRP A 1 202 ? -13.593 14.666 14.407 1.00 94.25 202 TRP A N 1
ATOM 1613 C CA . TRP A 1 202 ? -14.023 13.444 13.725 1.00 94.25 202 TRP A CA 1
ATOM 1614 C C . TRP A 1 202 ? -14.562 13.687 12.314 1.00 94.25 202 TRP A C 1
ATOM 1616 O O . TRP A 1 202 ? -14.235 12.947 11.394 1.00 94.25 202 TRP A O 1
ATOM 1626 N N . ASN A 1 203 ? -15.316 14.769 12.094 1.00 93.38 203 ASN A N 1
ATOM 1627 C CA . ASN A 1 203 ? -15.801 15.119 10.753 1.00 93.38 203 ASN A CA 1
ATOM 1628 C C . ASN A 1 203 ? -14.653 15.384 9.768 1.00 93.38 203 ASN A C 1
ATOM 1630 O O . ASN A 1 203 ? -14.731 14.977 8.611 1.00 93.38 203 ASN A O 1
ATOM 1634 N N . THR A 1 204 ? -13.570 16.005 10.237 1.00 94.81 204 THR A N 1
ATOM 1635 C CA . THR A 1 204 ? -12.360 16.211 9.435 1.00 94.81 204 THR A CA 1
ATOM 1636 C C . THR A 1 204 ? -11.697 14.874 9.119 1.00 94.81 204 THR A C 1
ATOM 1638 O O . THR A 1 204 ? -11.350 14.626 7.970 1.00 94.81 204 THR A O 1
ATOM 1641 N N . ILE A 1 205 ? -11.566 13.985 10.110 1.00 96.00 205 ILE A N 1
ATOM 1642 C CA . ILE A 1 205 ? -11.003 12.637 9.927 1.00 96.00 205 ILE A CA 1
ATOM 1643 C C . ILE A 1 205 ? -11.830 11.833 8.911 1.00 96.00 205 ILE A C 1
ATOM 1645 O O . ILE A 1 205 ? -11.256 11.215 8.017 1.00 96.00 205 ILE A O 1
ATOM 1649 N N . LYS A 1 206 ? -13.166 11.910 8.973 1.00 95.56 206 LYS A N 1
ATOM 1650 C CA . LYS A 1 206 ? -14.081 11.234 8.038 1.00 95.56 206 LYS A CA 1
ATOM 1651 C C . LYS A 1 206 ? -13.946 11.687 6.589 1.00 95.56 206 LYS A C 1
ATOM 1653 O O . LYS A 1 206 ? -14.168 10.882 5.690 1.00 95.56 206 LYS A O 1
ATOM 1658 N N . ALA A 1 207 ? -13.604 12.950 6.358 1.00 95.88 207 ALA A N 1
ATOM 1659 C CA . ALA A 1 207 ? -13.440 13.488 5.011 1.00 95.88 207 ALA A CA 1
ATOM 1660 C C . ALA A 1 207 ? -12.083 13.124 4.379 1.00 95.88 207 ALA A C 1
ATOM 1662 O O . ALA A 1 207 ? -11.973 13.051 3.157 1.00 95.88 207 ALA A O 1
ATOM 1663 N N . ARG A 1 208 ? -11.046 12.866 5.192 1.00 96.06 208 ARG A N 1
ATOM 1664 C CA . ARG A 1 208 ? -9.673 12.625 4.710 1.00 96.06 208 ARG A CA 1
ATOM 1665 C C . ARG A 1 208 ? -9.516 11.459 3.730 1.00 96.06 208 ARG A C 1
ATOM 1667 O O . ARG A 1 208 ? -8.748 11.638 2.790 1.00 96.06 208 ARG A O 1
ATOM 1674 N N . PRO A 1 209 ? -10.194 10.302 3.880 1.00 97.44 209 PRO A N 1
ATOM 1675 C CA . PRO A 1 209 ? -10.112 9.246 2.878 1.00 97.44 209 PRO A CA 1
ATOM 1676 C C . PRO A 1 209 ? -10.466 9.711 1.463 1.00 97.44 209 PRO A C 1
ATOM 1678 O O . PRO A 1 209 ? -9.795 9.308 0.521 1.00 97.44 209 PRO A O 1
ATOM 1681 N N . GLY A 1 210 ? -11.467 10.591 1.324 1.00 95.75 210 GLY A N 1
ATOM 1682 C CA . GLY A 1 210 ? -11.828 11.191 0.036 1.00 95.75 210 GLY A CA 1
ATOM 1683 C C . GLY A 1 210 ? -10.684 12.023 -0.537 1.00 95.75 210 GLY A C 1
ATOM 1684 O O . GLY A 1 210 ? -10.254 11.774 -1.649 1.00 95.75 210 GLY A O 1
ATOM 1685 N N . ILE A 1 211 ? -10.088 12.897 0.279 1.00 94.94 211 ILE A N 1
ATOM 1686 C CA . ILE A 1 211 ? -8.945 13.736 -0.128 1.00 94.94 211 ILE A CA 1
ATOM 1687 C C . ILE A 1 211 ? -7.759 12.880 -0.606 1.00 94.94 211 ILE A C 1
ATOM 1689 O O . ILE A 1 211 ? -7.116 13.200 -1.600 1.00 94.94 211 ILE A O 1
ATOM 1693 N N . ILE A 1 212 ? -7.456 11.780 0.092 1.00 95.94 212 ILE A N 1
ATOM 1694 C CA . ILE A 1 212 ? -6.374 10.868 -0.314 1.00 95.94 212 ILE A CA 1
ATOM 1695 C C . ILE A 1 212 ? -6.749 10.136 -1.612 1.00 95.94 212 ILE A C 1
ATOM 1697 O O . ILE A 1 212 ? -5.892 9.956 -2.475 1.00 95.94 212 ILE A O 1
ATOM 1701 N N . ALA A 1 213 ? -8.010 9.722 -1.770 1.00 95.81 213 ALA A N 1
ATOM 1702 C CA . ALA A 1 213 ? -8.491 9.091 -2.996 1.00 95.81 213 ALA A CA 1
ATOM 1703 C C . ALA A 1 213 ? -8.409 10.043 -4.202 1.00 95.81 213 ALA A C 1
ATOM 1705 O O . ALA A 1 213 ? -7.95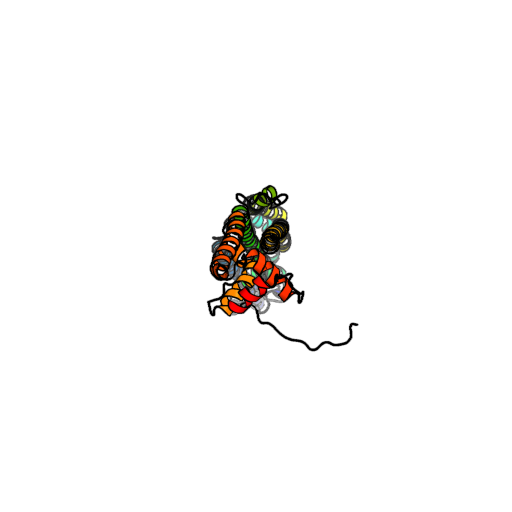5 9.627 -5.270 1.00 95.81 213 ALA A O 1
ATOM 1706 N N . ASP A 1 214 ? -8.769 11.313 -4.024 1.00 95.31 214 ASP A N 1
ATOM 1707 C CA . ASP A 1 214 ? -8.685 12.354 -5.053 1.00 95.31 214 ASP A CA 1
ATOM 1708 C C . ASP A 1 214 ? -7.218 12.619 -5.430 1.00 95.31 214 ASP A C 1
ATOM 1710 O O . ASP A 1 214 ? -6.862 12.613 -6.608 1.00 95.31 214 ASP A O 1
ATOM 1714 N N . ALA A 1 215 ? -6.320 12.708 -4.442 1.00 95.06 215 ALA A N 1
ATOM 1715 C CA . ALA A 1 215 ? -4.884 12.846 -4.693 1.00 95.06 215 ALA A CA 1
ATOM 1716 C C . ALA A 1 215 ? -4.309 11.670 -5.511 1.00 95.06 215 ALA A C 1
ATOM 1718 O O . ALA A 1 215 ? -3.456 11.859 -6.378 1.00 95.06 215 ALA A O 1
ATOM 1719 N N . LEU A 1 216 ? -4.778 10.441 -5.268 1.00 95.38 216 LEU A N 1
ATOM 1720 C CA . LEU A 1 216 ? -4.340 9.262 -6.022 1.00 95.38 216 LEU A CA 1
ATOM 1721 C C . LEU A 1 216 ? -4.956 9.177 -7.422 1.00 95.38 216 LEU A C 1
ATOM 1723 O O . LEU A 1 216 ? -4.298 8.683 -8.333 1.00 95.38 216 LEU A O 1
ATOM 1727 N N . SER A 1 217 ? -6.210 9.593 -7.592 1.00 94.56 217 SER A N 1
ATOM 1728 C CA . SER A 1 217 ? -6.965 9.380 -8.833 1.00 94.56 217 SER A CA 1
ATOM 1729 C C . SER A 1 217 ? -6.923 10.559 -9.801 1.00 94.56 217 SER A C 1
ATOM 1731 O O . SER A 1 217 ? -6.933 10.334 -11.011 1.00 94.56 217 SER A O 1
ATOM 1733 N N . GLU A 1 218 ? -6.817 11.787 -9.298 1.00 93.94 218 GLU A N 1
ATOM 1734 C CA . GLU A 1 218 ? -6.838 13.010 -10.103 1.00 93.94 218 GLU A CA 1
ATOM 1735 C C . GLU A 1 218 ? -5.467 13.693 -10.145 1.00 93.94 218 GLU A C 1
ATOM 1737 O O . GLU A 1 218 ? -4.959 13.995 -11.226 1.00 93.94 218 GLU A O 1
ATOM 1742 N N . GLU A 1 219 ? -4.824 13.897 -8.992 1.00 94.94 219 GLU A N 1
ATOM 1743 C CA . GLU A 1 219 ? -3.560 14.647 -8.926 1.00 94.94 219 GLU A CA 1
ATOM 1744 C C . GLU A 1 219 ? -2.359 13.814 -9.394 1.00 94.94 219 GLU A C 1
ATOM 1746 O O . GLU A 1 219 ? -1.527 14.289 -10.172 1.00 94.94 219 GLU A O 1
ATOM 1751 N N . LEU A 1 220 ? -2.272 12.550 -8.967 1.00 95.56 220 LEU A N 1
ATOM 1752 C CA . LEU A 1 220 ? -1.143 11.674 -9.284 1.00 95.56 220 LEU A CA 1
ATOM 1753 C C . LEU A 1 220 ? -0.929 11.474 -10.800 1.00 95.56 220 LEU A C 1
ATOM 1755 O O . LEU A 1 220 ? 0.222 11.567 -11.234 1.00 95.56 220 LEU A O 1
ATOM 1759 N N . PRO A 1 221 ? -1.958 11.225 -11.639 1.00 93.94 221 PRO A N 1
ATOM 1760 C CA . PRO A 1 221 ? -1.762 11.133 -13.087 1.00 93.94 221 PRO A CA 1
ATOM 1761 C C . PRO A 1 221 ? -1.264 12.437 -13.722 1.00 93.94 221 PRO A C 1
ATOM 1763 O O . PRO A 1 221 ? -0.433 12.390 -14.631 1.00 93.94 221 PRO A O 1
ATOM 1766 N N . VAL A 1 222 ? -1.737 13.593 -13.240 1.00 95.00 222 VAL A N 1
ATOM 1767 C CA . VAL A 1 222 ? -1.300 14.916 -13.721 1.00 95.00 222 VAL A CA 1
ATOM 1768 C C . VAL A 1 222 ? 0.169 15.143 -13.383 1.00 95.00 222 VAL A C 1
ATOM 1770 O O . VAL A 1 222 ? 0.956 15.554 -14.235 1.00 95.00 222 VAL A O 1
ATOM 1773 N N . GLU A 1 223 ? 0.558 14.818 -12.157 1.00 96.31 223 GLU A N 1
ATOM 1774 C CA . GLU A 1 223 ? 1.933 14.950 -11.700 1.00 96.31 223 GLU A CA 1
ATOM 1775 C C . GLU A 1 223 ? 2.876 13.964 -12.416 1.00 96.31 223 GLU A C 1
ATOM 1777 O O . GLU A 1 223 ? 3.975 14.330 -12.835 1.00 96.31 223 GLU A O 1
ATOM 1782 N N . ALA A 1 224 ? 2.427 12.730 -12.662 1.00 96.44 224 ALA A N 1
ATOM 1783 C CA . ALA A 1 224 ? 3.173 11.764 -13.464 1.00 96.44 224 ALA A CA 1
ATOM 1784 C C . ALA A 1 224 ? 3.396 12.258 -14.906 1.00 96.44 224 ALA A C 1
ATOM 1786 O O . ALA A 1 224 ? 4.482 12.081 -15.462 1.00 96.44 224 ALA A O 1
ATOM 1787 N N . GLU A 1 225 ? 2.397 12.907 -15.512 1.00 96.44 225 GLU A N 1
ATOM 1788 C CA . GLU A 1 225 ? 2.536 13.536 -16.829 1.00 96.44 225 GLU A CA 1
ATOM 1789 C C . GLU A 1 225 ? 3.534 14.703 -16.795 1.00 96.44 225 GLU A C 1
ATOM 1791 O O . GLU A 1 225 ? 4.367 14.819 -17.698 1.00 96.44 225 GLU A O 1
ATOM 1796 N N . ARG A 1 226 ? 3.520 15.522 -15.735 1.00 97.12 226 ARG A N 1
ATOM 1797 C CA . ARG A 1 226 ? 4.501 16.598 -15.533 1.00 97.12 226 ARG A CA 1
ATOM 1798 C C . ARG A 1 226 ? 5.929 16.054 -15.478 1.00 97.12 226 ARG A C 1
ATOM 1800 O O . ARG A 1 226 ? 6.787 16.545 -16.211 1.00 97.12 226 ARG A O 1
ATOM 1807 N N . LEU A 1 227 ? 6.172 14.998 -14.696 1.00 97.12 227 LEU A N 1
ATOM 1808 C CA . LEU A 1 227 ? 7.489 14.352 -14.627 1.00 97.12 227 LEU A CA 1
ATOM 1809 C C . LEU A 1 227 ? 7.935 13.795 -15.986 1.00 97.12 227 LEU A C 1
ATOM 1811 O O . LEU A 1 227 ? 9.100 13.929 -16.363 1.00 97.12 227 LEU A O 1
ATOM 1815 N N . LEU A 1 228 ? 7.024 13.192 -16.756 1.00 96.75 228 LEU A N 1
ATOM 1816 C CA . LEU A 1 228 ? 7.346 12.694 -18.097 1.00 96.75 228 LEU A CA 1
ATOM 1817 C C . LEU A 1 228 ? 7.809 13.812 -19.042 1.00 96.75 228 LEU A C 1
ATOM 1819 O O . LEU A 1 228 ? 8.661 13.557 -19.896 1.00 96.75 228 LEU A O 1
ATOM 1823 N N . GLN A 1 229 ? 7.262 15.021 -18.900 1.00 96.31 229 GLN A N 1
ATOM 1824 C CA . GLN A 1 229 ? 7.656 16.194 -19.683 1.00 96.31 229 GLN A CA 1
ATOM 1825 C C . GLN A 1 229 ? 8.984 16.784 -19.198 1.00 96.31 229 GLN A C 1
ATOM 1827 O O . GLN A 1 229 ? 9.859 17.066 -20.016 1.00 96.31 229 GLN A O 1
ATOM 1832 N N . GLU A 1 230 ? 9.164 16.921 -17.885 1.00 97.06 230 GLU A N 1
ATOM 1833 C CA . GLU A 1 230 ? 10.385 17.460 -17.275 1.00 97.06 230 GLU A CA 1
ATOM 1834 C C . GLU A 1 230 ? 11.618 16.612 -17.619 1.00 97.06 230 GLU A C 1
ATOM 1836 O O . GLU A 1 230 ? 12.655 17.129 -18.040 1.00 97.06 230 GLU A O 1
ATOM 1841 N N . PHE A 1 231 ? 11.484 15.287 -17.539 1.00 96.50 231 PHE A N 1
ATOM 1842 C CA . PHE A 1 231 ? 12.564 14.340 -17.820 1.00 96.50 231 PHE A CA 1
ATOM 1843 C C . PHE A 1 231 ? 12.532 13.789 -19.255 1.00 96.50 231 PHE A C 1
ATOM 1845 O O . PHE A 1 231 ? 13.192 12.794 -19.569 1.00 96.50 231 PHE A O 1
ATOM 1852 N N . ASP A 1 232 ? 11.818 14.453 -20.169 1.00 93.94 232 ASP A N 1
ATOM 1853 C CA . ASP A 1 232 ? 11.721 14.049 -21.573 1.00 93.94 232 ASP A CA 1
ATOM 1854 C C . ASP A 1 232 ? 13.089 14.055 -22.276 1.00 93.94 232 ASP A C 1
ATOM 1856 O O . ASP A 1 232 ? 13.425 13.116 -23.006 1.00 93.94 232 ASP A O 1
ATOM 1860 N N . ALA A 1 233 ? 13.897 15.093 -22.034 1.00 92.12 233 ALA A N 1
ATOM 1861 C CA . ALA A 1 233 ? 15.203 15.279 -22.662 1.00 92.12 233 ALA A CA 1
ATOM 1862 C C . ALA A 1 233 ? 16.212 14.152 -22.352 1.00 92.12 233 ALA A C 1
ATOM 1864 O O . ALA A 1 233 ? 16.742 13.588 -23.316 1.00 92.12 233 ALA A O 1
ATOM 1865 N N . PRO A 1 234 ? 16.474 13.777 -21.081 1.00 93.06 234 PRO A N 1
ATOM 1866 C CA . PRO A 1 234 ? 17.340 12.638 -20.769 1.00 93.06 234 PRO A CA 1
ATOM 1867 C C . PRO A 1 234 ? 16.740 11.301 -21.229 1.00 93.06 234 PRO A C 1
ATOM 1869 O O . PRO A 1 234 ? 17.467 10.451 -21.751 1.00 93.06 234 PRO A O 1
ATOM 1872 N N . ALA A 1 235 ? 15.417 11.128 -21.143 1.00 93.50 235 ALA A N 1
ATOM 1873 C CA . ALA A 1 235 ? 14.754 9.902 -21.582 1.00 93.50 235 ALA A CA 1
ATOM 1874 C C . ALA A 1 235 ? 14.880 9.671 -23.101 1.00 93.50 235 ALA A C 1
ATOM 1876 O O . ALA A 1 235 ? 15.015 8.532 -23.547 1.00 93.50 235 ALA A O 1
ATOM 1877 N N . LYS A 1 236 ? 14.902 10.738 -23.916 1.00 91.62 236 LYS A N 1
ATOM 1878 C CA . LYS A 1 236 ? 15.184 10.651 -25.364 1.00 91.62 236 LYS A CA 1
ATOM 1879 C C . LYS A 1 236 ? 16.598 10.141 -25.685 1.00 91.62 236 LYS A C 1
ATOM 1881 O O . LYS A 1 236 ? 16.835 9.701 -26.807 1.00 91.62 236 LYS A O 1
ATOM 1886 N N . LEU A 1 237 ? 17.517 10.190 -24.721 1.00 89.75 237 LEU A N 1
ATOM 1887 C CA . LEU A 1 237 ? 18.890 9.682 -24.831 1.00 89.75 237 LEU A CA 1
ATOM 1888 C C . LEU A 1 237 ? 19.073 8.304 -24.174 1.00 89.75 237 LEU A C 1
ATOM 1890 O O . LEU A 1 237 ? 20.195 7.796 -24.121 1.00 89.75 237 LEU A O 1
ATOM 1894 N N . GLY A 1 238 ? 17.987 7.701 -23.679 1.00 91.56 238 GLY A N 1
ATOM 1895 C CA . GLY A 1 238 ? 17.998 6.401 -23.009 1.00 91.56 238 GLY A CA 1
ATOM 1896 C C . GLY A 1 238 ? 18.382 6.458 -21.530 1.00 91.56 238 GLY A C 1
ATOM 1897 O O . GLY A 1 238 ? 18.616 5.413 -20.934 1.00 91.56 238 GLY A O 1
ATOM 1898 N N . ASN A 1 239 ? 18.459 7.651 -20.926 1.00 94.25 239 ASN A N 1
ATOM 1899 C CA . ASN A 1 239 ? 18.695 7.793 -19.491 1.00 94.25 239 ASN A CA 1
ATOM 1900 C C . ASN A 1 239 ? 17.364 7.953 -18.742 1.00 94.25 239 ASN A C 1
ATOM 1902 O O . ASN A 1 239 ? 16.773 9.033 -18.735 1.00 94.25 239 ASN A O 1
ATOM 1906 N N . PHE A 1 240 ? 16.911 6.876 -18.100 1.00 96.25 240 PHE A N 1
ATOM 1907 C CA . PHE A 1 240 ? 15.642 6.838 -17.364 1.00 96.25 240 PHE A CA 1
ATOM 1908 C C . PHE A 1 240 ? 15.803 6.938 -15.844 1.00 96.25 240 PHE A C 1
ATOM 1910 O O . PHE A 1 240 ? 14.805 7.069 -15.134 1.00 96.25 240 PHE A O 1
ATOM 1917 N N . GLN A 1 241 ? 17.037 6.898 -15.332 1.00 95.75 241 GLN A N 1
ATOM 1918 C CA . GLN A 1 241 ? 17.303 6.917 -13.895 1.00 95.75 241 GLN A CA 1
ATOM 1919 C C . GLN A 1 241 ? 16.710 8.155 -13.192 1.00 95.75 241 GLN A C 1
ATOM 1921 O O . GLN A 1 241 ? 16.020 7.952 -12.193 1.00 95.75 241 GLN A O 1
ATOM 1926 N N . PRO A 1 242 ? 16.892 9.401 -13.684 1.00 96.88 242 PRO A N 1
ATOM 1927 C CA . PRO A 1 242 ? 16.349 10.583 -13.008 1.00 96.88 242 PRO A CA 1
ATOM 1928 C C . PRO A 1 242 ? 14.818 10.560 -12.923 1.00 96.88 242 PRO A C 1
ATOM 1930 O O . PRO A 1 242 ? 14.256 10.777 -11.854 1.00 96.88 242 PRO A O 1
ATOM 1933 N N . LEU A 1 243 ? 14.149 10.187 -14.021 1.00 97.50 243 LEU A N 1
ATOM 1934 C CA . LEU A 1 243 ? 12.691 10.047 -14.060 1.00 97.50 243 LEU A CA 1
ATOM 1935 C C . LEU A 1 243 ? 12.204 9.038 -13.010 1.00 97.50 243 LEU A C 1
ATOM 1937 O O . LEU A 1 243 ? 11.260 9.314 -12.279 1.00 97.50 243 LEU A O 1
ATOM 1941 N N . MET A 1 244 ? 12.849 7.870 -12.920 1.00 96.94 244 MET A N 1
ATOM 1942 C CA . MET A 1 244 ? 12.453 6.821 -11.975 1.00 96.94 244 MET A CA 1
ATOM 1943 C C . MET A 1 244 ? 12.776 7.172 -10.517 1.00 96.94 244 MET A C 1
ATOM 1945 O O . MET A 1 244 ? 12.095 6.689 -9.616 1.00 96.94 244 MET A O 1
ATOM 1949 N N . GLN A 1 245 ? 13.789 8.005 -10.263 1.00 95.75 245 GLN A N 1
ATOM 1950 C CA . GLN A 1 245 ? 14.081 8.519 -8.922 1.00 95.75 245 GLN A CA 1
ATOM 1951 C C . GLN A 1 245 ? 12.999 9.492 -8.445 1.00 95.75 245 GLN A C 1
ATOM 1953 O O . GLN A 1 245 ? 12.533 9.359 -7.315 1.00 95.75 245 GLN A O 1
ATOM 1958 N N . GLU A 1 246 ? 12.553 10.413 -9.301 1.00 97.12 246 GLU A N 1
ATOM 1959 C CA . GLU A 1 246 ? 11.474 11.348 -8.955 1.00 97.12 246 GLU A CA 1
ATOM 1960 C C . GLU A 1 246 ? 10.100 10.669 -8.914 1.00 97.12 246 GLU A C 1
ATOM 1962 O O . GLU A 1 246 ? 9.307 10.944 -8.016 1.00 97.12 246 GLU A O 1
ATOM 1967 N N . ALA A 1 247 ? 9.845 9.694 -9.793 1.00 96.31 247 ALA A N 1
ATOM 1968 C CA . ALA A 1 247 ? 8.615 8.900 -9.780 1.00 96.31 247 ALA A CA 1
ATOM 1969 C C . ALA A 1 247 ? 8.335 8.267 -8.405 1.00 96.31 247 ALA A C 1
ATOM 1971 O O . ALA A 1 247 ? 7.190 8.225 -7.962 1.00 96.31 247 ALA A O 1
ATOM 1972 N N . ARG A 1 248 ? 9.373 7.807 -7.694 1.00 93.31 248 ARG A N 1
ATOM 1973 C CA . ARG A 1 248 ? 9.231 7.212 -6.351 1.00 93.31 248 ARG A CA 1
ATOM 1974 C C . ARG A 1 248 ? 8.654 8.193 -5.329 1.00 93.31 248 ARG A C 1
ATOM 1976 O O . ARG A 1 248 ? 7.946 7.766 -4.420 1.00 93.31 248 ARG A O 1
ATOM 1983 N N . LYS A 1 249 ? 8.926 9.489 -5.488 1.00 95.31 249 LYS A N 1
ATOM 1984 C CA . LYS A 1 249 ? 8.507 10.529 -4.540 1.00 95.31 249 LYS A CA 1
ATOM 1985 C C . LYS A 1 249 ? 7.034 10.901 -4.672 1.00 95.31 249 LYS A C 1
ATOM 1987 O O . LYS A 1 249 ? 6.451 11.407 -3.719 1.00 95.31 249 LYS A O 1
ATOM 1992 N N . LEU A 1 250 ? 6.405 10.593 -5.808 1.00 96.19 250 LEU A N 1
ATOM 1993 C CA . LEU A 1 250 ? 4.994 10.908 -6.060 1.00 96.19 250 LEU A CA 1
ATOM 1994 C C . LEU A 1 250 ? 4.045 10.352 -4.989 1.00 96.19 250 LEU A C 1
ATOM 1996 O O . LEU A 1 250 ? 3.010 10.945 -4.703 1.00 96.19 250 LEU A O 1
ATOM 2000 N N . LEU A 1 251 ? 4.398 9.213 -4.387 1.00 95.75 251 LEU A N 1
ATOM 2001 C CA . LEU A 1 251 ? 3.570 8.543 -3.383 1.00 95.75 251 LEU A CA 1
ATOM 2002 C C . LEU A 1 251 ? 3.939 8.911 -1.940 1.00 95.75 251 LEU A C 1
ATOM 2004 O O . LEU A 1 251 ? 3.263 8.457 -1.017 1.00 95.75 251 LEU A O 1
ATOM 2008 N N . GLU A 1 252 ? 4.974 9.727 -1.708 1.00 94.62 252 GLU A N 1
ATOM 2009 C CA . GLU A 1 252 ? 5.411 10.086 -0.351 1.00 94.62 252 GLU A CA 1
ATOM 2010 C C . GLU A 1 252 ? 4.345 10.883 0.404 1.00 94.62 252 GLU A C 1
ATOM 2012 O O . GLU A 1 252 ? 4.048 10.561 1.555 1.00 94.62 252 GLU A O 1
ATOM 2017 N N . SER A 1 253 ? 3.730 11.871 -0.252 1.00 92.69 253 SER A N 1
ATOM 2018 C CA . SER A 1 253 ? 2.684 12.702 0.355 1.00 92.69 253 SER A CA 1
ATOM 2019 C C . SER A 1 253 ? 1.415 11.895 0.688 1.00 92.69 253 SER A C 1
ATOM 2021 O O . SER A 1 253 ? 1.049 11.854 1.868 1.00 92.69 253 SER A O 1
ATOM 2023 N N . PRO A 1 254 ? 0.792 11.149 -0.256 1.00 94.12 254 PRO A N 1
ATOM 2024 C CA . PRO A 1 254 ? -0.344 10.279 0.063 1.00 94.12 254 PRO A CA 1
ATOM 2025 C C . PRO A 1 254 ? -0.045 9.286 1.191 1.00 94.12 254 PRO A C 1
ATOM 2027 O O . PRO A 1 254 ? -0.858 9.101 2.096 1.00 94.12 254 PRO A O 1
ATOM 2030 N N . LYS A 1 255 ? 1.153 8.688 1.187 1.00 95.12 255 LYS A N 1
ATOM 2031 C CA . LYS A 1 255 ? 1.596 7.755 2.228 1.00 95.12 255 LYS A CA 1
ATOM 2032 C C . LYS A 1 255 ? 1.717 8.427 3.597 1.00 95.12 255 LYS A C 1
ATOM 2034 O O . LYS A 1 255 ? 1.297 7.841 4.594 1.00 95.12 255 LYS A O 1
ATOM 2039 N N . ALA A 1 256 ? 2.281 9.631 3.667 1.00 95.44 256 ALA A N 1
ATOM 2040 C CA . ALA A 1 256 ? 2.410 10.377 4.917 1.00 95.44 256 ALA A CA 1
ATOM 2041 C C . ALA A 1 256 ? 1.037 10.770 5.483 1.00 95.44 256 ALA A C 1
ATOM 2043 O O . ALA A 1 256 ? 0.765 10.522 6.660 1.00 95.44 256 ALA A O 1
ATOM 2044 N N . THR A 1 257 ? 0.145 11.300 4.639 1.00 94.88 257 THR A N 1
ATOM 2045 C CA . THR A 1 257 ? -1.224 11.665 5.038 1.00 94.88 257 THR A CA 1
ATOM 2046 C C . THR A 1 257 ? -2.016 10.442 5.504 1.00 94.88 257 THR A C 1
ATOM 2048 O O . THR A 1 257 ? -2.729 10.517 6.506 1.00 94.88 257 THR A O 1
ATOM 2051 N N . LEU A 1 258 ? -1.850 9.292 4.844 1.00 96.25 258 LEU A N 1
ATOM 2052 C CA . LEU A 1 258 ? -2.472 8.033 5.253 1.00 96.25 258 LEU A CA 1
ATOM 2053 C C . LEU A 1 258 ? -1.916 7.503 6.583 1.00 96.25 258 LEU A C 1
ATOM 2055 O O . LEU A 1 258 ? -2.676 7.009 7.414 1.00 96.25 258 LEU A O 1
ATOM 2059 N N . GLY A 1 259 ? -0.611 7.651 6.821 1.00 96.12 259 GLY A N 1
ATOM 2060 C CA . GLY A 1 259 ? 0.012 7.323 8.105 1.00 96.12 259 GLY A CA 1
ATOM 2061 C C . GLY A 1 259 ? -0.548 8.164 9.256 1.00 96.12 259 GLY A C 1
ATOM 2062 O O . GLY A 1 259 ? -0.912 7.617 10.297 1.00 96.12 259 GLY A O 1
ATOM 2063 N N . ALA A 1 260 ? -0.691 9.477 9.047 1.00 96.25 260 ALA A N 1
ATOM 2064 C CA . ALA A 1 260 ? -1.318 10.374 10.018 1.00 96.25 260 ALA A CA 1
ATOM 2065 C C . ALA A 1 260 ? -2.790 10.001 10.271 1.00 96.25 260 ALA A C 1
ATOM 2067 O O . ALA A 1 260 ? -3.217 9.915 11.421 1.00 96.25 260 ALA A O 1
ATOM 2068 N N . LEU A 1 261 ? -3.546 9.694 9.209 1.00 97.56 261 LEU A N 1
ATOM 2069 C CA . LEU A 1 261 ? -4.919 9.202 9.324 1.00 97.56 261 LEU A CA 1
ATOM 2070 C C . LEU A 1 261 ? -4.999 7.919 10.162 1.00 97.56 261 LEU A C 1
ATOM 2072 O O . LEU A 1 261 ? -5.868 7.807 11.020 1.00 97.56 261 LEU A O 1
ATOM 2076 N N . GLY A 1 262 ? -4.085 6.969 9.952 1.00 97.25 262 GLY A N 1
ATOM 2077 C CA . GLY A 1 262 ? -4.032 5.733 10.733 1.00 97.25 262 GLY A CA 1
ATOM 2078 C C . GLY A 1 262 ? -3.832 5.974 12.234 1.00 97.25 262 GLY A C 1
ATOM 2079 O O . GLY A 1 262 ? -4.450 5.283 13.045 1.00 97.25 262 GLY A O 1
ATOM 2080 N N . GLY A 1 263 ? -3.021 6.970 12.608 1.00 97.31 263 GLY A N 1
ATOM 2081 C CA . GLY A 1 263 ? -2.838 7.385 14.004 1.00 97.31 263 GLY A CA 1
ATOM 2082 C C . GLY A 1 263 ? -4.103 7.994 14.620 1.00 97.31 263 GLY A C 1
ATOM 2083 O O . GLY A 1 263 ? -4.477 7.650 15.744 1.00 97.31 263 GLY A O 1
ATOM 2084 N N . ASP A 1 264 ? -4.804 8.838 13.863 1.00 96.94 264 ASP A N 1
ATOM 2085 C CA . ASP A 1 264 ? -6.062 9.452 14.304 1.00 96.94 264 ASP A CA 1
ATOM 2086 C C . ASP A 1 264 ? -7.179 8.407 14.475 1.00 96.94 264 ASP A C 1
ATOM 2088 O O . ASP A 1 264 ? -7.898 8.415 15.476 1.00 96.94 264 ASP A O 1
ATOM 2092 N N . VAL A 1 265 ? -7.288 7.455 13.540 1.00 97.75 265 VAL A N 1
ATOM 2093 C CA . VAL A 1 265 ? -8.242 6.335 13.622 1.00 97.75 265 VAL A CA 1
ATOM 2094 C C . VAL A 1 265 ? -7.955 5.461 14.841 1.00 97.75 265 VAL A C 1
ATOM 2096 O O . VAL A 1 265 ? -8.873 5.151 15.595 1.00 97.75 265 VAL A O 1
ATOM 2099 N N . LEU A 1 266 ? -6.688 5.112 15.084 1.00 97.56 266 LEU A N 1
ATOM 2100 C CA . LEU A 1 266 ? -6.300 4.338 16.266 1.00 97.56 266 LEU A CA 1
ATOM 2101 C C . LEU A 1 266 ? -6.651 5.073 17.569 1.00 97.56 266 LEU A C 1
ATOM 2103 O O . LEU A 1 266 ? -7.124 4.464 18.525 1.00 97.56 266 LEU A O 1
ATOM 2107 N N . THR A 1 267 ? -6.459 6.392 17.604 1.00 97.25 267 THR A N 1
ATOM 2108 C CA . THR A 1 267 ? -6.830 7.214 18.764 1.00 97.25 267 THR A CA 1
ATOM 2109 C C . THR A 1 267 ? -8.337 7.164 19.024 1.00 97.25 267 THR A C 1
ATOM 2111 O O . THR A 1 267 ? -8.756 7.011 20.173 1.00 97.25 267 THR A O 1
ATOM 2114 N N . ALA A 1 268 ? -9.159 7.232 17.974 1.00 96.75 268 ALA A N 1
ATOM 2115 C CA . ALA A 1 268 ? -10.607 7.087 18.092 1.00 96.75 268 ALA A CA 1
ATOM 2116 C C . ALA A 1 268 ? -11.015 5.689 18.592 1.00 96.75 268 ALA A C 1
ATOM 2118 O O . ALA A 1 268 ? -11.822 5.581 19.514 1.00 96.75 268 ALA A O 1
ATOM 2119 N N . GLU A 1 269 ? -10.423 4.617 18.061 1.00 96.69 269 GLU A N 1
ATOM 2120 C CA . GLU A 1 269 ? -10.684 3.246 18.528 1.00 96.69 269 GLU A CA 1
ATOM 2121 C C . GLU A 1 269 ? -10.313 3.051 20.000 1.00 96.69 269 GLU A C 1
ATOM 2123 O O . GLU A 1 269 ? -11.071 2.438 20.754 1.00 96.69 269 GLU A O 1
ATOM 2128 N N . ASN A 1 270 ? -9.190 3.623 20.437 1.00 96.69 270 ASN A N 1
ATOM 2129 C CA . ASN A 1 270 ? -8.780 3.586 21.837 1.00 96.69 270 ASN A CA 1
ATOM 2130 C C . ASN A 1 270 ? -9.781 4.315 22.742 1.00 96.69 270 ASN A C 1
ATOM 2132 O O . ASN A 1 270 ? -10.081 3.814 23.823 1.00 96.69 270 ASN A O 1
ATOM 2136 N N . ARG A 1 271 ? -10.359 5.444 22.303 1.00 96.38 271 ARG A N 1
ATOM 2137 C CA . ARG A 1 271 ? -11.438 6.120 23.051 1.00 96.38 271 ARG A CA 1
ATOM 2138 C C . ARG A 1 271 ? -12.683 5.239 23.178 1.00 96.38 271 ARG A C 1
ATOM 2140 O O . ARG A 1 271 ? -13.271 5.166 24.253 1.00 96.38 271 ARG A O 1
ATOM 2147 N N . LEU A 1 272 ? -13.064 4.536 22.112 1.00 96.56 272 LEU A N 1
ATOM 2148 C CA . LEU A 1 272 ? -14.192 3.597 22.130 1.00 96.56 272 LEU A CA 1
ATOM 2149 C C . LEU A 1 272 ? -13.940 2.423 23.089 1.00 96.56 272 LEU A C 1
ATOM 2151 O O . LEU A 1 272 ? -14.830 2.040 23.846 1.00 96.56 272 LEU A O 1
ATOM 2155 N N . THR A 1 273 ? -12.735 1.854 23.072 1.00 96.56 273 THR A N 1
ATOM 2156 C CA . THR A 1 273 ? -12.331 0.784 23.997 1.00 96.56 273 THR A CA 1
ATOM 2157 C C . THR A 1 273 ? -12.310 1.277 25.442 1.00 96.56 273 THR A C 1
ATOM 2159 O O . THR A 1 273 ? -12.932 0.650 26.296 1.00 96.56 273 THR A O 1
ATOM 2162 N N . GLY A 1 274 ? -11.706 2.439 25.702 1.00 96.75 274 GLY A N 1
ATOM 2163 C CA . GLY A 1 274 ? -11.660 3.039 27.036 1.00 96.75 274 GLY A CA 1
ATOM 2164 C C . GLY A 1 274 ? -13.050 3.339 27.602 1.00 96.75 274 GLY A C 1
ATOM 2165 O O . GLY A 1 274 ? -13.307 3.083 28.774 1.00 96.75 274 GLY A O 1
ATOM 2166 N N . TYR A 1 275 ? -13.996 3.784 26.768 1.00 97.19 275 TYR A N 1
ATOM 2167 C CA . TYR A 1 275 ? -15.384 3.958 27.205 1.00 97.19 275 TYR A CA 1
ATOM 2168 C C . TYR A 1 275 ? -16.048 2.629 27.600 1.00 97.19 275 TYR A C 1
ATOM 2170 O O . TYR A 1 275 ? -16.755 2.562 28.602 1.00 97.19 275 TYR A O 1
ATOM 2178 N N . ARG A 1 276 ? -15.803 1.539 26.862 1.00 96.50 276 ARG A N 1
ATOM 2179 C CA . ARG A 1 276 ? -16.324 0.206 27.223 1.00 96.50 276 ARG A CA 1
ATOM 2180 C C . ARG A 1 276 ? -15.735 -0.306 28.533 1.00 96.50 276 ARG A C 1
ATOM 2182 O O . ARG A 1 276 ? -16.458 -0.884 29.339 1.00 96.50 276 ARG A O 1
ATOM 2189 N N . GLU A 1 277 ? -14.442 -0.094 28.749 1.00 96.50 277 GLU A N 1
ATOM 2190 C CA . GLU A 1 277 ? -13.784 -0.409 30.019 1.00 96.50 277 GLU A CA 1
ATOM 2191 C C . GLU A 1 277 ? -14.400 0.395 31.166 1.00 96.50 277 GLU A C 1
ATOM 2193 O O . GLU A 1 277 ? -14.722 -0.170 32.213 1.00 96.50 277 GLU A O 1
ATOM 2198 N N . HIS A 1 278 ? -14.654 1.686 30.939 1.00 95.75 278 HIS A N 1
ATOM 2199 C CA . HIS A 1 278 ? -15.329 2.546 31.902 1.00 95.75 278 HIS A CA 1
ATOM 2200 C C . HIS A 1 278 ? -16.745 2.052 32.228 1.00 95.75 278 HIS A C 1
ATOM 2202 O O . HIS A 1 278 ? -17.073 1.923 33.404 1.00 95.75 278 HIS A O 1
ATOM 2208 N N . LEU A 1 279 ? -17.546 1.667 31.227 1.00 95.19 279 LEU A N 1
ATOM 2209 C CA . LEU A 1 279 ? -18.881 1.092 31.442 1.00 95.19 279 LEU A CA 1
ATOM 2210 C C . LEU A 1 279 ? -18.849 -0.153 32.339 1.00 95.19 279 LEU A C 1
ATOM 2212 O O . LEU A 1 279 ? -19.717 -0.325 33.198 1.00 95.19 279 LEU A O 1
ATOM 2216 N N . LEU A 1 280 ? -17.864 -1.036 32.153 1.00 94.81 280 LEU A N 1
ATOM 2217 C CA . LEU A 1 280 ? -17.709 -2.235 32.983 1.00 94.81 280 LEU A CA 1
ATOM 2218 C C . LEU A 1 280 ? -17.283 -1.895 34.416 1.00 94.81 280 LEU A C 1
ATOM 2220 O O . LEU A 1 280 ? -17.753 -2.539 35.354 1.00 94.81 280 LEU A O 1
ATOM 2224 N N . ALA A 1 281 ? -16.410 -0.900 34.579 1.00 92.56 281 ALA A N 1
ATOM 2225 C CA . ALA A 1 281 ? -15.923 -0.463 35.880 1.00 92.56 281 ALA A CA 1
ATOM 2226 C C . ALA A 1 281 ? -17.003 0.283 36.681 1.00 92.56 281 ALA A C 1
ATOM 2228 O O . ALA A 1 281 ? -17.281 -0.083 37.820 1.00 92.56 281 ALA A O 1
ATOM 2229 N N . GLU A 1 282 ? -17.641 1.291 36.081 1.00 92.00 282 GLU A N 1
ATOM 2230 C CA . GLU A 1 282 ? -18.614 2.163 36.747 1.00 92.00 282 GLU A CA 1
ATOM 2231 C C . GLU A 1 282 ? -19.902 1.417 37.115 1.00 92.00 282 GLU A C 1
ATOM 2233 O O . GLU A 1 282 ? -20.441 1.596 38.205 1.00 92.00 282 GLU A O 1
ATOM 2238 N N . SER A 1 283 ? -20.380 0.523 36.244 1.00 88.81 283 SER A N 1
ATOM 2239 C CA . SER A 1 283 ? -21.591 -0.259 36.524 1.00 88.81 283 SER A CA 1
ATOM 2240 C C . SER A 1 283 ? -21.427 -1.269 37.664 1.00 88.81 283 SER A C 1
ATOM 2242 O O . SER A 1 283 ? -22.428 -1.790 38.159 1.00 88.81 283 SER A O 1
ATOM 2244 N N . GLY A 1 284 ? -20.187 -1.611 38.039 1.00 88.88 284 GLY A N 1
ATOM 2245 C CA . GLY A 1 284 ? -19.900 -2.676 38.999 1.00 88.88 284 GLY A CA 1
ATOM 2246 C C . GLY A 1 284 ? -20.421 -4.050 38.559 1.00 88.88 284 GLY A C 1
ATOM 2247 O O . GLY A 1 284 ? -20.559 -4.949 39.390 1.00 88.88 284 GLY A O 1
ATOM 2248 N N . ILE A 1 285 ? -20.724 -4.244 37.267 1.00 94.00 285 ILE A N 1
ATOM 2249 C CA . ILE A 1 285 ? -21.410 -5.445 36.767 1.00 94.00 285 ILE A CA 1
ATOM 2250 C C . ILE A 1 285 ? -20.679 -6.734 37.143 1.00 94.00 285 ILE A C 1
ATOM 2252 O O . ILE A 1 285 ? -21.306 -7.709 37.547 1.00 94.00 285 ILE A O 1
ATOM 2256 N N . ASN A 1 286 ? -19.349 -6.741 37.080 1.00 93.62 286 ASN A N 1
ATOM 2257 C CA . ASN A 1 286 ? -18.569 -7.935 37.395 1.00 93.62 286 ASN A CA 1
ATOM 2258 C C . ASN A 1 286 ? -18.573 -8.271 38.893 1.00 93.62 286 ASN A C 1
ATOM 2260 O O . ASN A 1 286 ? -18.479 -9.448 39.238 1.00 93.62 286 ASN A O 1
ATOM 2264 N N . VAL A 1 287 ? -18.772 -7.282 39.771 1.00 93.62 287 VAL A N 1
ATOM 2265 C CA . VAL A 1 287 ? -19.014 -7.521 41.202 1.00 93.62 287 VAL A CA 1
ATOM 2266 C C . VAL A 1 287 ? -20.384 -8.168 41.398 1.00 93.62 287 VAL A C 1
ATOM 2268 O O . VAL A 1 287 ? -20.490 -9.162 42.112 1.00 93.62 287 VAL A O 1
ATOM 2271 N N . LEU A 1 288 ? -21.420 -7.678 40.706 1.00 94.75 288 LEU A N 1
ATOM 2272 C CA . LEU A 1 288 ? -22.760 -8.277 40.755 1.00 94.75 288 LEU A CA 1
ATOM 2273 C C . LEU A 1 288 ? -22.757 -9.722 40.237 1.00 94.75 288 LEU A C 1
ATOM 2275 O O . LEU A 1 288 ? -23.330 -10.602 40.875 1.00 94.75 288 LEU A O 1
ATOM 2279 N N . VAL A 1 289 ? -22.066 -9.991 39.126 1.00 95.44 289 VAL A N 1
ATOM 2280 C CA . VAL A 1 289 ? -21.915 -11.349 38.579 1.00 95.44 289 VAL A CA 1
ATOM 2281 C C . VAL A 1 289 ? -21.160 -12.254 39.556 1.00 95.44 289 VAL A C 1
ATOM 2283 O O . VAL A 1 289 ? -21.563 -13.397 39.764 1.00 95.44 289 VAL A O 1
ATOM 2286 N N . ALA A 1 290 ? -20.094 -11.767 40.197 1.00 95.25 290 ALA A N 1
ATOM 2287 C CA . ALA A 1 290 ? -19.358 -12.539 41.199 1.00 95.25 290 ALA A CA 1
ATOM 2288 C C . ALA A 1 290 ? -20.226 -12.862 42.430 1.00 95.25 290 ALA A C 1
ATOM 2290 O O . ALA A 1 290 ? -20.277 -14.019 42.856 1.00 95.25 290 ALA A O 1
ATOM 2291 N N . ALA A 1 291 ? -20.973 -11.877 42.938 1.00 95.06 291 ALA A N 1
ATOM 2292 C CA . ALA A 1 291 ? -21.899 -12.051 44.053 1.00 95.06 291 ALA A CA 1
ATOM 2293 C C . ALA A 1 291 ? -23.026 -13.045 43.717 1.00 95.06 291 ALA A C 1
ATOM 2295 O O . ALA A 1 291 ? -23.364 -13.898 44.541 1.00 95.06 291 ALA A O 1
ATOM 2296 N N . LEU A 1 292 ? -23.575 -12.989 42.498 1.00 96.12 292 LEU A N 1
ATOM 2297 C CA . LEU A 1 292 ? -24.544 -13.968 42.004 1.00 96.12 292 LEU A CA 1
ATOM 2298 C C . LEU A 1 292 ? -23.923 -15.366 41.912 1.00 96.12 292 LEU A C 1
ATOM 2300 O O . LEU A 1 292 ? -24.500 -16.337 42.395 1.00 96.12 292 LEU A O 1
ATOM 2304 N N . ASN A 1 293 ? -22.723 -15.482 41.346 1.00 96.19 293 ASN A N 1
ATOM 2305 C CA . ASN A 1 293 ? -22.030 -16.759 41.196 1.00 96.19 293 ASN A CA 1
ATOM 2306 C C . ASN A 1 293 ? -21.677 -17.409 42.539 1.00 96.19 293 ASN A C 1
ATOM 2308 O O . ASN A 1 293 ? -21.638 -18.639 42.621 1.00 96.19 293 ASN A O 1
ATOM 2312 N N . ALA A 1 294 ? -21.458 -16.623 43.596 1.00 94.50 294 ALA A N 1
ATOM 2313 C CA . ALA A 1 294 ? -21.309 -17.141 44.953 1.00 94.50 294 ALA A CA 1
ATOM 2314 C C . ALA A 1 294 ? -22.597 -17.832 45.440 1.00 94.50 294 ALA A C 1
ATOM 2316 O O . ALA A 1 294 ? -22.530 -18.948 45.962 1.00 94.50 294 ALA A O 1
ATOM 2317 N N . ILE A 1 295 ? -23.767 -17.230 45.181 1.00 94.12 295 ILE A N 1
ATOM 2318 C CA . ILE A 1 295 ? -25.074 -17.853 45.447 1.00 94.12 295 ILE A CA 1
ATOM 2319 C C . ILE A 1 295 ? -25.246 -19.110 44.590 1.00 94.12 295 ILE A C 1
ATOM 2321 O O . ILE A 1 295 ? -25.554 -20.177 45.119 1.00 94.12 295 ILE A O 1
ATOM 2325 N N . MET A 1 296 ? -25.006 -19.019 43.279 1.00 93.62 296 MET A N 1
ATOM 2326 C CA . MET A 1 296 ? -25.179 -20.151 42.361 1.00 93.62 296 MET A CA 1
ATOM 2327 C C . MET A 1 296 ? -24.310 -21.340 42.751 1.00 93.62 296 MET A C 1
ATOM 2329 O O . MET A 1 296 ? -24.782 -22.472 42.746 1.00 93.62 296 MET A O 1
ATOM 2333 N N . ARG A 1 297 ? -23.068 -21.093 43.178 1.00 94.50 297 ARG A N 1
ATOM 2334 C CA . ARG A 1 297 ? -22.169 -22.137 43.677 1.00 94.50 297 ARG A CA 1
ATOM 2335 C C . ARG A 1 297 ? -22.713 -22.808 44.937 1.00 94.50 297 ARG A C 1
ATOM 2337 O O . ARG A 1 297 ? -22.657 -24.029 45.031 1.00 94.50 297 ARG A O 1
ATOM 2344 N N . ALA A 1 298 ? -23.239 -22.036 45.887 1.00 91.31 298 ALA A N 1
ATOM 2345 C CA . ALA A 1 298 ? -23.833 -22.576 47.110 1.00 91.31 298 ALA A CA 1
ATOM 2346 C C . ALA A 1 298 ? -25.114 -23.391 46.844 1.00 91.31 298 ALA A C 1
ATOM 2348 O O . ALA A 1 298 ? -25.407 -24.336 47.576 1.00 91.31 298 ALA A O 1
ATOM 2349 N N . LEU A 1 299 ? -25.850 -23.039 45.786 1.00 89.38 299 LEU A N 1
ATOM 2350 C CA . LEU A 1 299 ? -27.062 -23.725 45.331 1.00 89.38 299 LEU A CA 1
ATOM 2351 C C . LEU A 1 299 ? -26.804 -24.813 44.272 1.00 89.38 299 LEU A C 1
ATOM 2353 O O . LEU A 1 299 ? -27.768 -25.353 43.735 1.00 89.38 299 LEU A O 1
ATOM 2357 N N . GLU A 1 300 ? -25.539 -25.120 43.962 1.00 91.44 300 GLU A N 1
ATOM 2358 C CA . GLU A 1 300 ? -25.128 -26.105 42.945 1.00 91.44 300 GLU A CA 1
ATOM 2359 C C . GLU A 1 300 ? -25.729 -25.843 41.544 1.00 91.44 300 GLU A C 1
ATOM 2361 O O . GLU A 1 300 ? -26.059 -26.763 40.796 1.00 91.44 300 GLU A O 1
ATOM 2366 N N . ARG A 1 301 ? -25.867 -24.565 41.169 1.00 92.88 301 ARG A N 1
ATOM 2367 C CA . ARG A 1 301 ? -26.374 -24.108 39.865 1.00 92.88 301 ARG A CA 1
ATOM 2368 C C . ARG A 1 301 ? -25.245 -23.661 38.922 1.00 92.88 301 ARG A C 1
ATOM 2370 O O . ARG A 1 301 ? -24.165 -23.293 39.395 1.00 92.88 301 ARG A O 1
ATOM 2377 N N . PRO A 1 302 ? -25.478 -23.663 37.592 1.00 92.62 302 PRO A N 1
ATOM 2378 C CA . PRO A 1 302 ? -24.527 -23.129 36.619 1.00 92.62 302 PRO A CA 1
ATOM 2379 C C . PRO A 1 302 ? -24.163 -21.666 36.897 1.00 92.62 302 PRO A C 1
ATOM 2381 O O . PRO A 1 302 ? -25.006 -20.874 37.309 1.00 92.62 302 PRO A O 1
ATOM 2384 N N . GLN A 1 303 ? -22.901 -21.315 36.655 1.00 92.69 303 GLN A N 1
ATOM 2385 C CA . GLN A 1 303 ? -22.384 -19.957 36.830 1.00 92.69 303 GLN A CA 1
ATOM 2386 C C . GLN A 1 303 ? -22.535 -19.138 35.547 1.00 92.69 303 GLN A C 1
ATOM 2388 O O . GLN A 1 303 ? -22.443 -19.670 34.439 1.00 92.69 303 GLN A O 1
ATOM 2393 N N . VAL A 1 304 ? -22.710 -17.831 35.713 1.00 92.50 304 VAL A N 1
ATOM 2394 C CA . VAL A 1 304 ? -22.805 -16.856 34.624 1.00 92.50 304 VAL A CA 1
ATOM 2395 C C . VAL A 1 304 ? -21.410 -16.281 34.336 1.00 92.50 304 VAL A C 1
ATOM 2397 O O . VAL A 1 304 ? -20.693 -15.940 35.282 1.00 92.50 304 VAL A O 1
ATOM 2400 N N . PRO A 1 305 ? -20.982 -16.164 33.065 1.00 91.88 305 PRO A N 1
ATOM 2401 C CA . PRO A 1 305 ? -19.688 -15.575 32.730 1.00 91.88 305 PRO A CA 1
ATOM 2402 C C . PRO A 1 305 ? -19.644 -14.070 33.035 1.00 91.88 305 PRO A C 1
ATOM 2404 O O . PRO A 1 305 ? -20.633 -13.355 32.869 1.00 91.88 305 PRO A O 1
ATOM 2407 N N . SER A 1 306 ? -18.472 -13.578 33.445 1.00 92.44 306 SER A N 1
ATOM 2408 C CA . SER A 1 306 ? -18.219 -12.144 33.631 1.00 92.44 306 SER A CA 1
ATOM 2409 C C . SER A 1 306 ? -18.344 -11.374 32.317 1.00 92.44 306 SER A C 1
ATOM 2411 O O . SER A 1 306 ? -18.007 -11.883 31.248 1.00 92.44 306 SER A O 1
ATOM 2413 N N . ALA A 1 307 ? -18.794 -10.123 32.402 1.00 92.81 307 ALA A N 1
ATOM 2414 C CA . ALA A 1 307 ? -18.850 -9.235 31.253 1.00 92.81 307 ALA A CA 1
ATOM 2415 C C . ALA A 1 307 ? -17.439 -8.793 30.843 1.00 92.81 307 ALA A C 1
ATOM 2417 O O . ALA A 1 307 ? -16.634 -8.374 31.682 1.00 92.81 307 ALA A O 1
ATOM 2418 N N . SER A 1 308 ? -17.155 -8.888 29.543 1.00 94.69 308 SER A N 1
ATOM 2419 C CA . SER A 1 308 ? -15.853 -8.566 28.956 1.00 94.69 308 SER A CA 1
ATOM 2420 C C . SER A 1 308 ? -15.935 -7.385 27.987 1.00 94.69 308 SER A C 1
ATOM 2422 O O . SER A 1 308 ? -16.989 -7.110 27.415 1.00 94.69 308 SER A O 1
ATOM 2424 N N . VAL A 1 309 ? -14.807 -6.711 27.739 1.00 94.25 309 VAL A N 1
ATOM 2425 C CA . VAL A 1 309 ? -14.731 -5.649 26.718 1.00 94.25 309 VAL A CA 1
ATOM 2426 C C . VAL A 1 309 ? -15.107 -6.190 25.334 1.00 94.25 309 VAL A C 1
ATOM 2428 O O . VAL A 1 309 ? -15.755 -5.487 24.564 1.00 94.25 309 VAL A O 1
ATOM 2431 N N . ASN A 1 310 ? -14.785 -7.455 25.040 1.00 95.06 310 ASN A N 1
ATOM 2432 C CA . ASN A 1 310 ? -15.144 -8.107 23.778 1.00 95.06 310 ASN A CA 1
ATOM 2433 C C . ASN A 1 310 ? -16.662 -8.279 23.625 1.00 95.06 310 ASN A C 1
ATOM 2435 O O . ASN A 1 310 ? -17.190 -8.070 22.532 1.00 95.06 310 ASN A O 1
ATOM 2439 N N . ASP A 1 311 ? -17.378 -8.580 24.712 1.00 93.81 311 ASP A N 1
ATOM 2440 C CA . ASP A 1 311 ? -18.844 -8.660 24.699 1.00 93.81 311 ASP A CA 1
ATOM 2441 C C . ASP A 1 311 ? -19.440 -7.307 24.286 1.00 93.81 311 ASP A C 1
ATOM 2443 O O . ASP A 1 311 ? -20.335 -7.243 23.444 1.00 93.81 311 ASP A O 1
ATOM 2447 N N . LEU A 1 312 ? -18.901 -6.214 24.834 1.00 95.06 312 LEU A N 1
ATOM 2448 C CA . LEU A 1 312 ? -19.329 -4.847 24.526 1.00 95.06 312 LEU A CA 1
ATOM 2449 C C . LEU A 1 312 ? -18.867 -4.394 23.132 1.00 95.06 312 LEU A C 1
ATOM 2451 O O . LEU A 1 312 ? -19.550 -3.604 22.482 1.00 95.06 312 LEU A O 1
ATOM 2455 N N . ALA A 1 313 ? -17.717 -4.873 22.656 1.00 93.44 313 ALA A N 1
ATOM 2456 C CA . ALA A 1 313 ? -17.201 -4.585 21.319 1.00 93.44 313 ALA A CA 1
ATOM 2457 C C . ALA A 1 313 ? -17.999 -5.288 20.213 1.00 93.44 313 ALA A C 1
ATOM 2459 O O . ALA A 1 313 ? -18.087 -4.763 19.107 1.00 93.44 313 ALA A O 1
ATOM 2460 N N . SER A 1 314 ? -18.624 -6.429 20.522 1.00 94.12 314 SER A N 1
ATOM 2461 C CA . SER A 1 314 ? -19.512 -7.143 19.595 1.00 94.12 314 SER A CA 1
ATOM 2462 C C . SER A 1 314 ? -20.842 -6.426 19.333 1.00 94.12 314 SER A C 1
ATOM 2464 O O . SER A 1 314 ? -21.563 -6.785 18.402 1.00 94.12 314 SER A O 1
ATOM 2466 N N . GLN A 1 315 ? -21.177 -5.411 20.138 1.00 94.69 315 GLN A N 1
ATOM 2467 C CA . GLN A 1 315 ? -22.408 -4.648 19.970 1.00 94.69 315 GLN A CA 1
ATOM 2468 C C . GLN A 1 315 ? -22.287 -3.630 18.827 1.00 94.69 315 GLN A C 1
ATOM 2470 O O . GLN A 1 315 ? -21.241 -2.995 18.671 1.00 94.69 315 GLN A O 1
ATOM 2475 N N . PRO A 1 316 ? -23.367 -3.418 18.051 1.00 92.62 316 PRO A N 1
ATOM 2476 C CA . PRO A 1 316 ? -23.334 -2.539 16.884 1.00 92.62 316 PRO A CA 1
ATOM 2477 C C . PRO A 1 316 ? -23.123 -1.064 17.248 1.00 92.62 316 PRO A C 1
ATOM 2479 O O . PRO A 1 316 ? -22.594 -0.312 16.435 1.00 92.62 316 PRO A O 1
ATOM 2482 N N . THR A 1 317 ? -23.523 -0.643 18.454 1.00 96.12 317 THR A N 1
ATOM 2483 C CA . THR A 1 317 ? -23.402 0.743 18.928 1.00 96.12 317 THR A CA 1
ATOM 2484 C C . THR A 1 317 ? -22.956 0.811 20.385 1.00 96.12 317 THR A C 1
ATOM 2486 O O . THR A 1 317 ? -23.179 -0.118 21.166 1.00 96.12 317 THR A O 1
ATOM 2489 N N . LEU A 1 318 ? -22.369 1.945 20.782 1.00 96.00 318 LEU A N 1
ATOM 2490 C CA . LEU A 1 318 ? -22.037 2.215 22.186 1.00 96.00 318 LEU A CA 1
ATOM 2491 C C . LEU A 1 318 ? -23.288 2.264 23.075 1.00 96.00 318 LEU A C 1
ATOM 2493 O O . LEU A 1 318 ? -23.246 1.845 24.230 1.00 96.00 318 LEU A O 1
ATOM 2497 N N . LYS A 1 319 ? -24.421 2.712 22.524 1.00 95.50 319 LYS A N 1
ATOM 2498 C CA . LYS A 1 319 ? -25.714 2.675 23.211 1.00 95.50 319 LYS A CA 1
ATOM 2499 C C . LYS A 1 319 ? -26.147 1.241 23.521 1.00 95.50 319 LYS A C 1
ATOM 2501 O O . LYS A 1 319 ? -26.461 0.953 24.671 1.00 95.50 319 LYS A O 1
ATOM 2506 N N . ALA A 1 320 ? -26.082 0.339 22.540 1.00 95.50 320 ALA A N 1
ATOM 2507 C CA . ALA A 1 320 ? -26.395 -1.075 22.744 1.00 95.50 320 ALA A CA 1
ATOM 2508 C C . ALA A 1 320 ? -25.432 -1.737 23.746 1.00 95.50 320 ALA A C 1
ATOM 2510 O O . ALA A 1 320 ? -25.855 -2.544 24.569 1.00 95.50 320 ALA A O 1
ATOM 2511 N N . ALA A 1 321 ? -24.148 -1.356 23.740 1.00 95.81 321 ALA A N 1
ATOM 2512 C CA . ALA A 1 321 ? -23.186 -1.814 24.744 1.00 95.81 321 ALA A CA 1
ATOM 2513 C C . ALA A 1 321 ? -23.579 -1.382 26.169 1.00 95.81 321 ALA A C 1
ATOM 2515 O O . ALA A 1 321 ? -23.558 -2.201 27.088 1.00 95.81 321 ALA A O 1
ATOM 2516 N N . LYS A 1 322 ? -23.992 -0.123 26.354 1.00 95.69 322 LYS A N 1
ATOM 2517 C CA . LYS A 1 322 ? -24.475 0.386 27.646 1.00 95.69 322 LYS A CA 1
ATOM 2518 C C . LYS A 1 322 ? -25.773 -0.295 28.090 1.00 95.69 322 LYS A C 1
ATOM 2520 O O . LYS A 1 322 ? -25.895 -0.683 29.251 1.00 95.69 322 LYS A O 1
ATOM 2525 N N . GLU A 1 323 ? -26.717 -0.486 27.172 1.00 95.31 323 GLU A N 1
ATOM 2526 C CA . GLU A 1 323 ? -27.972 -1.204 27.428 1.00 95.31 323 GLU A CA 1
ATOM 2527 C C . GLU A 1 323 ? -27.722 -2.667 27.816 1.00 95.31 323 GLU A C 1
ATOM 2529 O O . GLU A 1 323 ? -28.338 -3.152 28.760 1.00 95.31 323 GLU A O 1
ATOM 2534 N N . LEU A 1 324 ? -26.766 -3.349 27.174 1.00 95.19 324 LEU A N 1
ATOM 2535 C CA . LEU A 1 324 ? -26.376 -4.717 27.527 1.00 95.19 324 LEU A CA 1
ATOM 2536 C C . LEU A 1 324 ? -25.845 -4.808 28.964 1.00 95.19 324 LEU A C 1
ATOM 2538 O O . LEU A 1 324 ? -26.216 -5.724 29.698 1.00 95.19 324 LEU A O 1
ATOM 2542 N N . VAL A 1 325 ? -24.989 -3.868 29.376 1.00 96.00 325 VAL A N 1
ATOM 2543 C CA . VAL A 1 325 ? -24.472 -3.814 30.753 1.00 96.00 325 VAL A CA 1
ATOM 2544 C C . VAL A 1 325 ? -25.612 -3.590 31.748 1.00 96.00 325 VAL A C 1
ATOM 2546 O O . VAL A 1 325 ? -25.702 -4.303 32.749 1.00 96.00 325 VAL A O 1
ATOM 2549 N N . ALA A 1 326 ? -26.515 -2.649 31.458 1.00 94.75 326 ALA A N 1
ATOM 2550 C CA . ALA A 1 326 ? -27.674 -2.372 32.301 1.00 94.75 326 ALA A CA 1
ATOM 2551 C C . ALA A 1 326 ? -28.620 -3.581 32.404 1.00 94.75 326 ALA A C 1
ATOM 2553 O O . ALA A 1 326 ? -29.063 -3.916 33.505 1.00 94.75 326 ALA A O 1
ATOM 2554 N N . GLN A 1 327 ? -28.877 -4.265 31.285 1.00 94.75 327 GLN A N 1
ATOM 2555 C CA . GLN A 1 327 ? -29.709 -5.464 31.238 1.00 94.75 327 GLN A CA 1
ATOM 2556 C C . GLN A 1 327 ? -29.090 -6.592 32.060 1.00 94.75 327 GLN A C 1
ATOM 2558 O O . GLN A 1 327 ? -29.749 -7.123 32.947 1.00 94.75 327 GLN A O 1
ATOM 2563 N N . ARG A 1 328 ? -27.800 -6.896 31.861 1.00 94.50 328 ARG A N 1
ATOM 2564 C CA . ARG A 1 328 ? -27.110 -7.924 32.656 1.00 94.50 328 ARG A CA 1
ATOM 2565 C C . ARG A 1 328 ? -27.127 -7.601 34.150 1.00 94.50 328 ARG A C 1
ATOM 2567 O O . ARG A 1 328 ? -27.282 -8.506 34.966 1.00 94.50 328 ARG A O 1
ATOM 2574 N N . ALA A 1 329 ? -26.990 -6.327 34.526 1.00 93.88 329 ALA A N 1
ATOM 2575 C CA . ALA A 1 329 ? -27.088 -5.913 35.925 1.00 93.88 329 ALA A CA 1
ATOM 2576 C C . ALA A 1 329 ? -28.498 -6.149 36.487 1.00 93.88 329 ALA A C 1
ATOM 2578 O O . ALA A 1 329 ? -28.638 -6.610 37.619 1.00 93.88 329 ALA A O 1
ATOM 2579 N N . ALA A 1 330 ? -29.541 -5.839 35.712 1.00 94.12 330 ALA A N 1
ATOM 2580 C CA . ALA A 1 330 ? -30.927 -6.097 36.089 1.00 94.12 330 ALA A CA 1
ATOM 2581 C C . ALA A 1 330 ? -31.209 -7.601 36.229 1.00 94.12 330 ALA A C 1
ATOM 2583 O O . ALA A 1 330 ? -31.782 -8.007 37.238 1.00 94.12 330 ALA A O 1
ATOM 2584 N N . ASP A 1 331 ? -30.726 -8.418 35.291 1.00 94.31 331 ASP A N 1
ATOM 2585 C CA . ASP A 1 331 ? -30.861 -9.876 35.327 1.00 94.31 331 ASP A CA 1
ATOM 2586 C C . ASP A 1 331 ? -30.189 -10.455 36.581 1.00 94.31 331 ASP A C 1
ATOM 2588 O O . ASP A 1 331 ? -30.799 -11.245 37.301 1.00 94.31 331 ASP A O 1
ATOM 2592 N N . CYS A 1 332 ? -28.979 -9.985 36.919 1.00 94.06 332 CYS A N 1
ATOM 2593 C CA . CYS A 1 332 ? -28.289 -10.400 38.143 1.00 94.06 332 CYS A CA 1
ATOM 2594 C C . CYS A 1 332 ? -29.094 -10.058 39.403 1.00 94.06 332 CYS A C 1
ATOM 2596 O O . CYS A 1 332 ? -29.209 -10.890 40.302 1.00 94.06 332 CYS A O 1
ATOM 2598 N N . ARG A 1 333 ? -29.669 -8.848 39.471 1.00 93.69 333 ARG A N 1
ATOM 2599 C CA . ARG A 1 333 ? -30.507 -8.427 40.606 1.00 93.69 333 ARG A CA 1
ATOM 2600 C C . ARG A 1 333 ? -31.781 -9.254 40.710 1.00 93.69 333 ARG A C 1
ATOM 2602 O O . ARG A 1 333 ? -32.149 -9.663 41.808 1.00 93.69 333 ARG A O 1
ATOM 2609 N N . GLN A 1 334 ? -32.440 -9.521 39.587 1.00 94.06 334 GLN A N 1
ATOM 2610 C CA . GLN A 1 334 ? -33.663 -10.314 39.556 1.00 94.06 334 GLN A CA 1
ATOM 2611 C C . GLN A 1 334 ? -33.396 -11.761 39.985 1.00 94.06 334 GLN A C 1
ATOM 2613 O O . GLN A 1 334 ? -34.098 -12.290 40.848 1.00 94.06 334 GLN A O 1
ATOM 2618 N N . GLU A 1 335 ? -32.376 -12.397 39.410 1.00 94.12 335 GLU A N 1
ATOM 2619 C CA . GLU A 1 335 ? -32.048 -13.792 39.691 1.00 94.12 335 GLU A CA 1
ATOM 2620 C C . GLU A 1 335 ? -31.484 -13.974 41.107 1.00 94.12 335 GLU A C 1
ATOM 2622 O O . GLU A 1 335 ? -31.916 -14.863 41.846 1.00 94.12 335 GLU A O 1
ATOM 2627 N N . GLY A 1 336 ? -30.577 -13.088 41.525 1.00 93.12 336 GLY A N 1
ATOM 2628 C CA . GLY A 1 336 ? -30.031 -13.069 42.877 1.00 93.12 336 GLY A CA 1
ATOM 2629 C C . GLY A 1 336 ? -31.100 -12.780 43.929 1.00 93.12 336 GLY A C 1
ATOM 2630 O O . GLY A 1 336 ? -31.169 -13.472 44.944 1.00 93.12 336 GLY A O 1
ATOM 2631 N N . GLY A 1 337 ? -31.996 -11.827 43.660 1.00 93.00 337 GLY A N 1
ATOM 2632 C CA . GLY A 1 337 ? -33.138 -11.523 44.519 1.00 93.00 337 GLY A CA 1
ATOM 2633 C C . GLY A 1 337 ? -34.066 -12.724 44.681 1.00 93.00 337 GLY A C 1
ATOM 2634 O O . GLY A 1 337 ? -34.401 -13.085 45.806 1.00 93.00 337 GLY A O 1
ATOM 2635 N N . ALA A 1 338 ? -34.409 -13.406 43.581 1.00 92.31 338 ALA A N 1
ATOM 2636 C CA . ALA A 1 338 ? -35.219 -14.625 43.607 1.00 92.31 338 ALA A CA 1
ATOM 2637 C C . ALA A 1 338 ? -34.566 -15.751 44.432 1.00 92.31 338 ALA A C 1
ATOM 2639 O O . ALA A 1 338 ? -35.256 -16.462 45.165 1.00 92.31 338 ALA A O 1
ATOM 2640 N N . ALA A 1 339 ? -33.241 -15.898 44.348 1.00 90.56 339 ALA A N 1
ATOM 2641 C CA . ALA A 1 339 ? -32.494 -16.891 45.117 1.00 90.56 339 ALA A CA 1
ATOM 2642 C C . ALA A 1 339 ? -32.410 -16.563 46.622 1.00 90.56 339 ALA A C 1
ATOM 2644 O O . ALA A 1 339 ? -32.283 -17.475 47.439 1.00 90.56 339 ALA A O 1
ATOM 2645 N N . LEU A 1 340 ? -32.515 -15.283 46.995 1.00 91.12 340 LEU A N 1
ATOM 2646 C CA . LEU A 1 340 ? -32.436 -14.801 48.378 1.00 91.12 340 LEU A CA 1
ATOM 2647 C C . LEU A 1 340 ? -33.801 -14.598 49.056 1.00 91.12 340 LEU A C 1
ATOM 2649 O O . LEU A 1 340 ? -33.841 -14.316 50.250 1.00 91.12 340 LEU A O 1
ATOM 2653 N N . VAL A 1 341 ? -34.931 -14.798 48.365 1.00 88.88 341 VAL A N 1
ATOM 2654 C CA . VAL A 1 341 ? -36.281 -14.560 48.931 1.00 88.88 341 VAL A CA 1
ATOM 2655 C C . VAL A 1 341 ? -36.483 -15.230 50.297 1.00 88.88 341 VAL A C 1
ATOM 2657 O O . VAL A 1 341 ? -37.078 -14.639 51.194 1.00 88.88 341 VAL A O 1
ATOM 2660 N N . SER A 1 342 ? -35.966 -16.448 50.496 1.00 83.94 342 SER A N 1
ATOM 2661 C CA . SER A 1 342 ? -36.126 -17.187 51.757 1.00 83.94 342 SER A CA 1
ATOM 2662 C C . SER A 1 342 ? -35.247 -16.692 52.910 1.00 83.94 342 SER A C 1
ATOM 2664 O O . SER A 1 342 ? -35.438 -17.144 54.038 1.00 83.94 342 SER A O 1
ATOM 2666 N N . THR A 1 343 ? -34.258 -15.832 52.645 1.00 85.00 343 THR A N 1
ATOM 2667 C CA . THR A 1 343 ? -33.335 -15.306 53.664 1.00 85.00 343 THR A CA 1
ATOM 2668 C C . THR A 1 343 ? -33.774 -13.948 54.207 1.00 85.00 343 THR A C 1
ATOM 2670 O O . THR A 1 343 ? -33.322 -13.559 55.279 1.00 85.00 343 THR A O 1
ATOM 2673 N N . GLY A 1 344 ? -34.657 -13.235 53.497 1.00 83.19 344 GLY A N 1
ATOM 2674 C CA . GLY A 1 344 ? -35.075 -11.873 53.845 1.00 83.19 344 GLY A CA 1
ATOM 2675 C C . GLY A 1 344 ? -34.029 -10.793 53.537 1.00 83.19 344 GLY A C 1
ATOM 2676 O O . GLY A 1 344 ? -34.271 -9.628 53.836 1.00 83.19 344 GLY A O 1
ATOM 2677 N N . VAL A 1 345 ? -32.893 -11.161 52.932 1.00 89.81 345 VAL A N 1
ATOM 2678 C CA . VAL A 1 345 ? -31.805 -10.249 52.542 1.00 89.81 345 VAL A CA 1
ATOM 2679 C C . VAL A 1 345 ? -31.967 -9.863 51.070 1.00 89.81 345 VAL A C 1
ATOM 2681 O O . VAL A 1 345 ? -32.199 -10.727 50.226 1.00 89.81 345 VAL A O 1
ATOM 2684 N N . THR A 1 346 ? -31.840 -8.575 50.739 1.00 92.50 346 THR A N 1
ATOM 2685 C CA . THR A 1 346 ? -31.872 -8.117 49.339 1.00 92.50 346 THR A CA 1
ATOM 2686 C C . THR A 1 346 ? -30.581 -8.475 48.606 1.00 92.50 346 THR A C 1
ATOM 2688 O O . THR A 1 346 ? -29.533 -8.687 49.222 1.00 92.50 346 THR A O 1
ATOM 2691 N N . PHE A 1 347 ? -30.623 -8.524 47.274 1.00 94.06 347 PHE A N 1
ATOM 2692 C CA . PHE A 1 347 ? -29.421 -8.832 46.503 1.00 94.06 347 PHE A CA 1
ATOM 2693 C C . PHE A 1 347 ? -28.355 -7.737 46.617 1.00 94.06 347 PHE A C 1
ATOM 2695 O O . PHE A 1 347 ? -27.170 -8.044 46.672 1.00 94.06 347 PHE A O 1
ATOM 2702 N N . GLU A 1 348 ? -28.761 -6.475 46.737 1.00 92.25 348 GLU A N 1
ATOM 2703 C CA . GLU A 1 348 ? -27.862 -5.346 46.974 1.00 92.25 348 GLU A CA 1
ATOM 2704 C C . GLU A 1 348 ? -27.113 -5.521 48.299 1.00 92.25 348 GLU A C 1
ATOM 2706 O O . GLU A 1 348 ? -25.884 -5.443 48.332 1.00 92.25 348 GLU A O 1
ATOM 2711 N N . ARG A 1 349 ? -27.834 -5.874 49.372 1.00 92.12 349 ARG A N 1
ATOM 2712 C CA . ARG A 1 349 ? -27.227 -6.116 50.685 1.00 92.12 349 ARG A CA 1
ATOM 2713 C C . ARG A 1 349 ? -26.294 -7.326 50.672 1.00 92.12 349 ARG A C 1
ATOM 2715 O O . ARG A 1 349 ? -25.242 -7.321 51.316 1.00 92.12 349 ARG A O 1
ATOM 2722 N N . TRP A 1 350 ? -26.652 -8.363 49.919 1.00 93.94 350 TRP A N 1
ATOM 2723 C CA . TRP A 1 350 ? -25.770 -9.502 49.691 1.00 93.94 350 TRP A CA 1
ATOM 2724 C C . TRP A 1 350 ? -24.505 -9.110 48.919 1.00 93.94 350 TRP A C 1
ATOM 2726 O O . TRP A 1 350 ? -23.421 -9.528 49.311 1.00 93.94 350 TRP A O 1
ATOM 2736 N N . ALA A 1 351 ? -24.606 -8.299 47.866 1.00 92.75 351 ALA A N 1
ATOM 2737 C CA . ALA A 1 351 ? -23.450 -7.862 47.084 1.00 92.75 351 ALA A CA 1
ATOM 2738 C C . ALA A 1 351 ? -22.466 -7.020 47.921 1.00 92.75 351 ALA A C 1
ATOM 2740 O O . ALA A 1 351 ? -21.252 -7.207 47.809 1.00 92.75 351 ALA A O 1
ATOM 2741 N N . GLU A 1 352 ? -22.970 -6.161 48.813 1.00 92.44 352 GLU A N 1
ATOM 2742 C CA . GLU A 1 352 ? -22.156 -5.443 49.808 1.00 92.44 352 GLU A CA 1
ATOM 2743 C C . GLU A 1 352 ? -21.435 -6.414 50.752 1.00 92.44 352 GLU A C 1
ATOM 2745 O O . GLU A 1 352 ? -20.221 -6.330 50.935 1.00 92.44 352 GLU A O 1
ATOM 2750 N N . THR A 1 353 ? -22.176 -7.380 51.303 1.00 92.31 353 THR A N 1
ATOM 2751 C CA . THR A 1 353 ? -21.642 -8.414 52.203 1.00 92.31 353 THR A CA 1
ATOM 2752 C C . THR A 1 353 ? -20.563 -9.247 51.512 1.00 92.31 353 THR A C 1
ATOM 2754 O O . THR A 1 353 ? -19.491 -9.466 52.069 1.00 92.31 353 THR A O 1
ATOM 2757 N N . PHE A 1 354 ? -20.825 -9.687 50.281 1.00 93.56 354 PHE A N 1
ATOM 2758 C CA . PHE A 1 354 ? -19.883 -10.424 49.447 1.00 93.56 354 PHE A CA 1
ATOM 2759 C C . PHE A 1 354 ? -18.598 -9.620 49.223 1.00 93.56 354 PHE A C 1
ATOM 2761 O O . PHE A 1 354 ? -17.506 -10.147 49.413 1.00 93.56 354 PHE A O 1
ATOM 2768 N N . THR A 1 355 ? -18.723 -8.333 48.894 1.00 92.31 355 THR A N 1
ATOM 2769 C CA . THR A 1 355 ? -17.573 -7.448 48.668 1.00 92.31 355 THR A CA 1
ATOM 2770 C C . THR A 1 355 ? -16.743 -7.261 49.939 1.00 92.31 355 THR A C 1
ATOM 2772 O O . THR A 1 355 ? -15.516 -7.340 49.884 1.00 92.31 355 THR A O 1
ATOM 2775 N N . ALA A 1 356 ? -17.385 -7.066 51.096 1.00 91.31 356 ALA A N 1
ATOM 2776 C CA . ALA A 1 356 ? -16.690 -6.987 52.381 1.00 91.31 356 ALA A CA 1
ATOM 2777 C C . ALA A 1 356 ? -15.918 -8.283 52.682 1.00 91.31 356 ALA A C 1
ATOM 2779 O O . ALA A 1 356 ? -14.739 -8.236 53.032 1.00 91.31 356 ALA A O 1
ATOM 2780 N N . LEU A 1 357 ? -16.546 -9.442 52.461 1.00 90.69 357 LEU A N 1
ATOM 2781 C CA . LEU A 1 357 ? -15.931 -10.749 52.696 1.00 90.69 357 LEU A CA 1
ATOM 2782 C C . LEU A 1 357 ? -14.746 -11.030 51.762 1.00 90.69 357 LEU A C 1
ATOM 2784 O O . LEU A 1 357 ? -13.707 -11.493 52.234 1.00 90.69 357 LEU A O 1
ATOM 2788 N N . GLU A 1 358 ? -14.856 -10.713 50.469 1.00 90.88 358 GLU A N 1
ATOM 2789 C CA . GLU A 1 358 ? -13.736 -10.812 49.518 1.00 90.88 358 GLU A CA 1
ATOM 2790 C C . GLU A 1 358 ? -12.562 -9.908 49.935 1.00 90.88 358 GLU A C 1
ATOM 2792 O O . GLU A 1 358 ? -11.398 -10.306 49.845 1.00 90.88 358 GLU A O 1
ATOM 2797 N N . ASN A 1 359 ? -12.859 -8.733 50.501 1.00 89.94 359 ASN A N 1
ATOM 2798 C CA . ASN A 1 359 ? -11.866 -7.806 51.051 1.00 89.94 359 ASN A CA 1
ATOM 2799 C C . ASN A 1 359 ? -11.379 -8.171 52.467 1.00 89.94 359 ASN A C 1
ATOM 2801 O O . ASN A 1 359 ? -10.609 -7.413 53.059 1.00 89.94 359 ASN A O 1
ATOM 2805 N N . ARG A 1 360 ? -11.791 -9.324 53.017 1.00 85.94 360 ARG A N 1
ATOM 2806 C CA . ARG A 1 360 ? -11.471 -9.785 54.384 1.00 85.94 360 ARG A CA 1
ATOM 2807 C C . ARG A 1 360 ? -11.901 -8.809 55.484 1.00 85.94 360 ARG A C 1
ATOM 2809 O O . ARG A 1 360 ? -11.278 -8.746 56.541 1.00 85.94 360 ARG A O 1
ATOM 2816 N N . GLN A 1 361 ? -12.959 -8.053 55.228 1.00 88.62 361 GLN A N 1
ATOM 2817 C CA . GLN A 1 361 ? -13.603 -7.174 56.193 1.00 88.62 361 GLN A CA 1
ATOM 2818 C C . GLN A 1 361 ? -14.790 -7.898 56.827 1.00 88.62 361 GLN A C 1
ATOM 2820 O O . GLN A 1 361 ? -15.452 -8.716 56.184 1.00 88.62 361 GLN A O 1
ATOM 2825 N N . GLU A 1 362 ? -15.056 -7.608 58.099 1.00 84.00 362 GLU A N 1
ATOM 2826 C CA . GLU A 1 362 ? -16.226 -8.148 58.785 1.00 84.00 362 GLU A CA 1
ATOM 2827 C C . GLU A 1 362 ? -17.486 -7.430 58.275 1.00 84.00 362 GLU A C 1
ATOM 2829 O O . GLU A 1 362 ? -17.575 -6.205 58.390 1.00 84.00 362 GLU A O 1
ATOM 2834 N N . PRO A 1 363 ? -18.449 -8.145 57.665 1.00 86.00 363 PRO A N 1
ATOM 2835 C CA . PRO A 1 363 ? -19.666 -7.516 57.183 1.00 86.00 363 PRO A CA 1
ATOM 2836 C C . PRO A 1 363 ? -20.586 -7.172 58.359 1.00 86.00 363 PRO A C 1
ATOM 2838 O O . PRO A 1 363 ? -20.799 -7.989 59.255 1.00 86.00 363 PRO A O 1
ATOM 2841 N N . GLU A 1 364 ? -21.196 -5.988 58.324 1.00 84.62 364 GLU A N 1
ATOM 2842 C CA . GLU A 1 364 ? -22.151 -5.526 59.340 1.00 84.62 364 GLU A CA 1
ATOM 2843 C C . GLU A 1 364 ? -23.514 -6.237 59.207 1.00 84.62 364 GLU A C 1
ATOM 2845 O O . GLU A 1 364 ? -24.520 -5.653 58.807 1.00 84.62 364 GLU A O 1
ATOM 2850 N N . LEU A 1 365 ? -23.560 -7.535 59.497 1.00 84.31 365 LEU A N 1
ATOM 2851 C CA . LEU A 1 365 ? -24.785 -8.333 59.465 1.00 84.31 365 LEU A CA 1
ATOM 2852 C C . LEU A 1 365 ? -25.459 -8.338 60.837 1.00 84.31 365 LEU A C 1
ATOM 2854 O O . LEU A 1 365 ? -24.816 -8.573 61.862 1.00 84.31 365 LEU A O 1
ATOM 2858 N N . SER A 1 366 ? -26.781 -8.176 60.865 1.00 86.38 366 SER A N 1
ATOM 2859 C CA . SER A 1 366 ? -27.554 -8.476 62.070 1.00 86.38 366 SER A CA 1
ATOM 2860 C C . SER A 1 366 ? -27.525 -9.979 62.368 1.00 86.38 366 SER A C 1
ATOM 2862 O O . SER A 1 366 ? -27.365 -10.819 61.477 1.00 86.38 366 SER A O 1
ATOM 2864 N N . THR A 1 367 ? -27.741 -10.353 63.630 1.00 83.69 367 THR A N 1
ATOM 2865 C CA . THR A 1 367 ? -27.774 -11.767 64.037 1.00 83.69 367 THR A CA 1
ATOM 2866 C C . THR A 1 367 ? -28.815 -12.571 63.249 1.00 83.69 367 THR A C 1
ATOM 2868 O O . THR A 1 367 ? -28.534 -13.698 62.843 1.00 83.69 367 THR A O 1
ATOM 2871 N N . SER A 1 368 ? -29.977 -11.973 62.957 1.00 85.88 368 SER A N 1
ATOM 2872 C CA . SER A 1 368 ? -31.036 -12.598 62.157 1.00 85.88 368 SER A CA 1
ATOM 2873 C C . SER A 1 368 ? -30.639 -12.816 60.697 1.00 85.88 368 SER A C 1
ATOM 2875 O O . SER A 1 368 ? -30.919 -13.883 60.153 1.00 85.88 368 SER A O 1
ATOM 2877 N N . GLU A 1 369 ? -29.964 -11.850 60.066 1.00 86.81 369 GLU A N 1
ATOM 2878 C CA . GLU A 1 369 ? -29.481 -12.000 58.686 1.00 86.81 369 GLU A CA 1
ATOM 2879 C C . GLU A 1 369 ? -28.393 -13.073 58.607 1.00 86.81 369 GLU A C 1
ATOM 2881 O O . GLU A 1 369 ? -28.435 -13.940 57.734 1.00 86.81 369 GLU A O 1
ATOM 2886 N N . ALA A 1 370 ? -27.457 -13.075 59.561 1.00 85.88 370 ALA A N 1
ATOM 2887 C CA . ALA A 1 370 ? -26.399 -14.075 59.630 1.00 85.88 370 ALA A CA 1
ATOM 2888 C C . ALA A 1 370 ? -26.962 -15.499 59.798 1.00 85.88 370 ALA A C 1
ATOM 2890 O O . ALA A 1 370 ? -26.539 -16.413 59.089 1.00 85.88 370 ALA A O 1
ATOM 2891 N N . ASP A 1 371 ? -27.943 -15.702 60.685 1.00 87.50 371 ASP A N 1
ATOM 2892 C CA . ASP A 1 371 ? -28.614 -16.999 60.851 1.00 87.50 371 ASP A CA 1
ATOM 2893 C C . ASP A 1 371 ? -29.345 -17.440 59.573 1.00 87.50 371 ASP A C 1
ATOM 2895 O O . ASP A 1 371 ? -29.253 -18.606 59.173 1.00 87.50 371 ASP A O 1
ATOM 2899 N N . ALA A 1 372 ? -30.040 -16.518 58.901 1.00 87.81 372 ALA A N 1
ATOM 2900 C CA . ALA A 1 372 ? -30.775 -16.804 57.672 1.00 87.81 372 ALA A CA 1
ATOM 2901 C C . ALA A 1 372 ? -29.844 -17.188 56.509 1.00 87.81 372 ALA A C 1
ATOM 2903 O O . ALA A 1 372 ? -30.102 -18.172 55.810 1.00 87.81 372 ALA A O 1
ATOM 2904 N N . LEU A 1 373 ? -28.732 -16.469 56.334 1.00 89.00 373 LEU A N 1
ATOM 2905 C CA . LEU A 1 373 ? -27.726 -16.753 55.306 1.00 89.00 373 LEU A CA 1
ATOM 2906 C C . LEU A 1 373 ? -26.978 -18.070 55.574 1.00 89.00 373 LEU A C 1
ATOM 2908 O O . LEU A 1 373 ? -26.707 -18.823 54.635 1.00 89.00 373 LEU A O 1
ATOM 2912 N N . VAL A 1 374 ? -26.697 -18.403 56.840 1.00 89.38 374 VAL A N 1
ATOM 2913 C CA . VAL A 1 374 ? -26.115 -19.705 57.219 1.00 89.38 374 VAL A CA 1
ATOM 2914 C C . VAL A 1 374 ? -27.100 -20.843 56.951 1.00 89.38 374 VAL A C 1
ATOM 2916 O O . VAL A 1 374 ? -26.729 -21.855 56.354 1.00 89.38 374 VAL A O 1
ATOM 2919 N N . LYS A 1 375 ? -28.378 -20.675 57.319 1.00 86.62 375 LYS A N 1
ATOM 2920 C CA . LYS A 1 375 ? -29.436 -21.655 57.023 1.00 86.62 375 LYS A CA 1
ATOM 2921 C C . LYS A 1 375 ? -29.616 -21.860 55.515 1.00 86.62 375 LYS A C 1
ATOM 2923 O O . LYS A 1 375 ? -29.839 -22.987 55.077 1.00 86.62 375 LYS A O 1
ATOM 2928 N N . GLY A 1 376 ? -29.463 -20.792 54.732 1.00 83.06 376 GLY A N 1
ATOM 2929 C CA . GLY A 1 376 ? -29.461 -20.803 53.267 1.00 83.06 376 GLY A CA 1
ATOM 2930 C C . GLY A 1 376 ? -28.187 -21.364 52.622 1.00 83.06 376 GLY A C 1
ATOM 2931 O O . GLY A 1 376 ? -28.112 -21.397 51.400 1.00 83.06 376 GLY A O 1
ATOM 2932 N N . ARG A 1 377 ? -27.200 -21.822 53.411 1.00 86.94 377 ARG A N 1
ATOM 2933 C CA . ARG A 1 377 ? -25.885 -22.335 52.964 1.00 86.94 377 ARG A CA 1
ATOM 2934 C C . ARG A 1 377 ? -24.988 -21.307 52.260 1.00 86.94 377 ARG A C 1
ATOM 2936 O O . ARG A 1 377 ? -23.990 -21.693 51.656 1.00 86.94 377 ARG A O 1
ATOM 2943 N N . LEU A 1 378 ? -25.312 -20.021 52.362 1.00 87.69 378 LEU A N 1
ATOM 2944 C CA . LEU A 1 378 ? -24.568 -18.929 51.729 1.00 87.69 378 LEU A CA 1
ATOM 2945 C C . LEU A 1 378 ? -23.378 -18.475 52.578 1.00 87.69 378 LEU A C 1
ATOM 2947 O O . LEU A 1 378 ? -22.363 -18.048 52.037 1.00 87.69 378 LEU A O 1
ATOM 2951 N N . LEU A 1 379 ? -23.484 -18.614 53.903 1.00 87.75 379 LEU A N 1
ATOM 2952 C CA . LEU A 1 379 ? -22.404 -18.353 54.853 1.00 87.75 379 LEU A CA 1
ATOM 2953 C C . LEU A 1 379 ? -22.116 -19.581 55.719 1.00 87.75 379 LEU A C 1
ATOM 2955 O O . LEU A 1 379 ? -22.970 -20.442 55.935 1.00 87.75 379 LEU A O 1
ATOM 2959 N N . ARG A 1 380 ? -20.896 -19.645 56.257 1.00 84.62 380 ARG A N 1
ATOM 2960 C CA . ARG A 1 380 ? -20.496 -20.625 57.273 1.00 84.62 380 ARG A CA 1
ATOM 2961 C C . ARG A 1 380 ? -19.932 -19.885 58.474 1.00 84.62 380 ARG A C 1
ATOM 2963 O O . ARG A 1 380 ? -19.099 -19.001 58.312 1.00 84.62 380 ARG A O 1
ATOM 2970 N N . ARG A 1 381 ? -20.362 -20.270 59.676 1.00 81.75 381 ARG A N 1
ATOM 2971 C CA . ARG A 1 381 ? -19.747 -19.786 60.916 1.00 81.75 381 ARG A CA 1
ATOM 2972 C C . ARG A 1 381 ? -18.425 -20.507 61.140 1.00 81.75 381 ARG A C 1
ATOM 2974 O O . ARG A 1 381 ? -18.377 -21.735 61.104 1.00 81.75 381 ARG A O 1
ATOM 2981 N N . THR A 1 382 ? -17.379 -19.740 61.403 1.00 76.25 382 THR A N 1
ATOM 2982 C CA . THR A 1 382 ? -16.068 -20.240 61.816 1.00 76.25 382 THR A CA 1
ATOM 2983 C C . THR A 1 382 ? -15.748 -19.703 63.202 1.00 76.25 382 THR A C 1
ATOM 2985 O O . THR A 1 382 ? -15.980 -18.529 63.476 1.00 76.25 382 THR A O 1
ATOM 2988 N N . TYR A 1 383 ? -15.220 -20.558 64.074 1.00 73.25 383 TYR A N 1
ATOM 2989 C CA . TYR A 1 383 ? -14.797 -20.185 65.422 1.00 73.25 383 TYR A CA 1
ATOM 2990 C C . TYR A 1 383 ? -13.271 -20.045 65.448 1.00 73.25 383 TYR A C 1
ATOM 2992 O O . TYR A 1 383 ? -12.573 -20.924 64.943 1.00 73.25 383 TYR A O 1
ATOM 3000 N N . ALA A 1 384 ? -12.762 -18.964 66.039 1.00 75.19 384 ALA A N 1
ATOM 3001 C CA . ALA A 1 384 ? -11.334 -18.743 66.270 1.00 75.19 384 ALA A CA 1
ATOM 3002 C C . ALA A 1 384 ? -11.051 -18.643 67.778 1.00 75.19 384 ALA A C 1
ATOM 3004 O O . ALA A 1 384 ? -11.885 -18.157 68.541 1.00 75.19 384 ALA A O 1
ATOM 3005 N N . LEU A 1 385 ? -9.884 -19.127 68.213 1.00 67.62 385 LEU A N 1
ATOM 3006 C CA . LEU A 1 385 ? -9.411 -18.983 69.593 1.00 67.62 385 LEU A CA 1
ATOM 3007 C C . LEU A 1 385 ? -8.891 -17.555 69.806 1.00 67.62 385 LEU A C 1
ATOM 3009 O O . LEU A 1 385 ? -8.156 -17.041 68.968 1.00 67.62 385 LEU A O 1
ATOM 3013 N N . GLY A 1 386 ? -9.256 -16.925 70.923 1.00 59.41 386 GLY A N 1
ATOM 3014 C CA . GLY A 1 386 ? -8.775 -15.585 71.264 1.00 59.41 386 GLY A CA 1
ATOM 3015 C C . GLY A 1 386 ? -7.271 -15.570 71.560 1.00 59.41 386 GLY A C 1
ATOM 3016 O O . GLY A 1 386 ? -6.795 -16.366 72.370 1.00 59.41 386 GLY A O 1
ATOM 3017 N N . GLY A 1 387 ? -6.543 -14.657 70.912 1.00 60.00 387 GLY A N 1
ATOM 3018 C CA . GLY A 1 387 ? -5.157 -14.289 71.220 1.00 60.00 387 GLY A CA 1
ATOM 3019 C C . GLY A 1 387 ? -5.073 -12.844 71.736 1.00 60.00 387 GLY A C 1
ATOM 3020 O O . GLY A 1 387 ? -6.055 -12.108 71.613 1.00 60.00 387 GLY A O 1
ATOM 3021 N N . PRO A 1 388 ? -3.950 -12.431 72.353 1.00 50.66 388 PRO A N 1
ATOM 3022 C CA . PRO A 1 388 ? -3.789 -11.065 72.847 1.00 50.66 388 PRO A CA 1
ATOM 302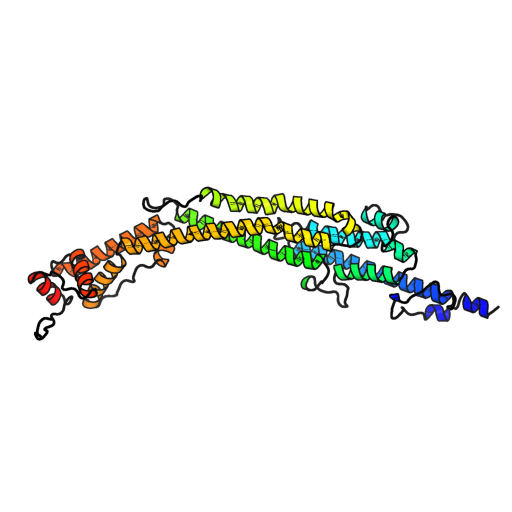3 C C . PRO A 1 388 ? -3.886 -10.062 71.689 1.00 50.66 388 PRO A C 1
ATOM 3025 O O . PRO A 1 388 ? -3.369 -10.321 70.606 1.00 50.66 388 PRO A O 1
ATOM 3028 N N . ALA A 1 389 ? -4.580 -8.947 71.926 1.00 46.66 389 ALA A N 1
ATOM 3029 C CA . ALA A 1 389 ? -4.706 -7.858 70.963 1.00 46.66 389 ALA A CA 1
ATOM 3030 C C . ALA A 1 389 ? -3.327 -7.227 70.706 1.00 46.66 389 ALA A C 1
ATOM 3032 O O . ALA A 1 389 ? -2.684 -6.792 71.664 1.00 46.66 389 ALA A O 1
ATOM 3033 N N . GLU A 1 390 ? -2.889 -7.198 69.445 1.00 42.75 390 GLU A N 1
ATOM 3034 C CA . GLU A 1 390 ? -1.782 -6.349 68.974 1.00 42.75 390 GLU A CA 1
ATOM 3035 C C . GLU A 1 390 ? -2.312 -5.025 68.425 1.00 42.75 390 GLU A C 1
ATOM 3037 O O . GLU A 1 390 ? -3.341 -5.055 67.704 1.00 42.75 390 GLU A O 1
#

pLDDT: mean 90.79, std 7.58, range [42.75, 98.12]

Secondary structure (DSSP, 8-state):
-HHHHHHH--HHHHHT----S-GGG--TT-TTS-HHHHHHHHHHHHHHHHHHHHHHHHHHHHHHHHHHHHHTT-TT--THHHHHHHHHHHHHHHHHH-SS--SSHHHHHHHHSTTSHHHHHHTT-HHHHHHHHHHHHHHTT-SSSSPPPGGG--SHHHHHHHHHHHHHHHHHHHHHHHHHHHHHHHHHHTT--TTSPPPTTHHHHHHHHHHHHHIIIIIHHHHHHHHHHHTHHHHTTT--HHHHHHHHHTTHHHHHHHHHHHHHHHHHHHHHHHHHHHHHHHT-HHHHHHHHHHHHHHTTPPPPPPP-HHHHHTSSSHHHHHHHHHHHHHHHHHHHHHHHGGGT--HHHHHHHHHHHHTTPPP---HHHHHHHHHTTS------------

Radius of gyration: 41.13 Å; chains: 1; bounding box: 85×44×132 Å

Foldseek 3Di:
DVVVVVLADDPVVLVVDDADPDQQPQDLPPPVHRNSNSVSNLVVLVVVLVVLLVVLVVLLVVVLVVLCVVCVVPQLDQSCLQNVLSVLLNLLSVLLPDPDQDPDPLSNCQVVPDLRLNNCSVVVNRNSNVVLSCLSCLLSQNVDPPRDDLVPRPHLSSVLSVLLVVLSVVLVVLLVVLLVLLVLLVQQCVVADPPQDDQPPSVVLNCLSVVLVCLSRPVLNVVSVVLCVVCVVVSSRVDCNVSSVVNNCSCVVSVVSSVVSVVSSVVSVVSLLVVLVVLLVVLVLQLLQVLLQLLCVLVVHDGDDGDDSVNLVPDSYNVVSNVVSVVSSVVSQVNQQVSCVQLPDHSVLSSQCVVCVVVVHHRPDDPSSQVSCVVSSSDDDDDDDDDDDD